Protein AF-A0A7M5V499-F1 (afdb_monomer_lite)

InterPro domains:
  IPR025476 Helitron helicase-like domain [PF14214] (84-259)

Sequence (422 aa):
MEKDILNDSVLKPEAIDVGKEPLNEFTTEYLATLAFPTLFPDGKGDPTRFSTKRSIAKSDTESFSAKIKHLIKFGEFIDGKWIYRFAAHPRFGFWAYNMLYRRRLLGQGSFYLKQNPGEANLTIDELQEMIRAGTYSSVMKKLLRYAKNITGTNAYWSQAKEQLKATINQVGSPTIFWTLSCAEFHWPEYHALFSTDEKADSSTLHENIINNPHLIDWFFTVRVENFVKHWLYETLEAEWHWYRFEYAVMRGSIHCHGVAKLKNDPGLCKLTQKALEGHLAEKKLSETDDDIENNRVQLQVIVNEGKAAAQQVCDYVDTLVTACNPCTPEEGWVKPKVHPCKRKLEDLNDDDFDNDYADLVNCVQRHTKCSSAYCLRKKNDGEQYCRFKFPFEDCDKTYIDFEEVTSKKYGDLSQFKHNSTK

pLDDT: mean 83.23, std 15.11, range [25.75, 98.0]

Secondary structure (DSSP, 8-state):
-HHHHHHHTTS--------SSPPPTTT-TTHHHHH-TTT-TT-TT-TT-S-------SSHHHHHHHHHHHHHT--EEETTEEE-HHHHSTTHHHHHHHHHHHHHHHHHHHHHHHH-HHHHT--HHHHHHHHHTTTTHHHHHHHHHHGGGSTTSHHHHHHHHHHHHHHHHHH---SEEEEEE--GGG-HHHHTTT-S-TT--HHHHHHHHHT-HHHHHHHHHHHHHHIIIIIIIIIS-EEEEEEEEEE-TTT--EEEEEEEEETT---HHHHHHHHHHHHHHHHHHHH-----HHHHHHHHHHHHHHHHHHHHHHHHHHHH-----SS-GGGT----SS-GGGS-GGG--GGGHHHHHHHHIIIII---S--TTTTEEE-TTS-EEETT-PSPPP-SS-EEEEEEE--TTS-S--EEEEEEE-

Foldseek 3Di:
DVVVVVVVVPDDPPPPPPDPDDDDQQPDALPVCVVCVVLQVPSPLRLSHPPDPDDPDPDNLRSSVVSLVCLQVDWDQDPNWTASPQVQDPCNVVVSVVSSLVVQLVVLVVVLCVVVVVCVPDDPVNCVVCVVVVVCVVVVVSSLCSCLPPPPDPNVVVVVVVVVVVCCVPVHDFPDKDKDFDPQLQALVQLCNTDPDSPDDPVSSVCSCSSNVVSSVVVVVVVVVCCCPCVVCVPQNWPDKDKDWDADPPPRTIMMIMTTHGPPPPPLVVLQVLLVQLVVLVVCLVVDPDPDPVSNVVSVVSVVRNVVSFVVNQVVVVVVDDDDQPAAVVNVDDADPRQLSNDDPVPDDPVCVNVSVNNCCHRPVDPPDDDPVPFWDADPVRDTAGNVRPPDDDDPGFGWDWDFDPDPPPPPDGDTDTDRDD

Radius of gyration: 29.29 Å; chains: 1; bounding box: 67×69×87 Å

Organism: NCBI:txid252671

Structure (mmCIF, N/CA/C/O backbone):
data_AF-A0A7M5V499-F1
#
_entry.id   AF-A0A7M5V499-F1
#
loop_
_atom_site.group_PDB
_atom_site.id
_atom_site.type_symbol
_atom_site.label_atom_id
_atom_site.label_alt_id
_atom_site.label_comp_id
_atom_site.label_asym_id
_atom_site.label_entity_id
_atom_site.label_seq_id
_atom_site.pdbx_PDB_ins_code
_atom_site.Cartn_x
_atom_site.Cartn_y
_atom_site.Cartn_z
_atom_site.occupancy
_atom_site.B_iso_or_equiv
_atom_site.auth_seq_id
_atom_site.auth_comp_id
_atom_site.auth_asym_id
_atom_site.auth_atom_id
_atom_site.pdbx_PDB_model_num
ATOM 1 N N . MET A 1 1 ? 29.613 -4.372 6.340 1.00 37.78 1 MET A N 1
ATOM 2 C CA . MET A 1 1 ? 28.614 -4.200 5.263 1.00 37.78 1 MET A CA 1
ATOM 3 C C . MET A 1 1 ? 28.721 -2.841 4.574 1.00 37.78 1 MET A C 1
ATOM 5 O O . MET A 1 1 ? 29.130 -2.826 3.427 1.00 37.78 1 MET A O 1
ATOM 9 N N . GLU A 1 2 ? 28.483 -1.699 5.237 1.00 25.75 2 GLU A N 1
ATOM 10 C CA . GLU A 1 2 ? 28.729 -0.360 4.638 1.00 25.75 2 GLU A CA 1
ATOM 11 C C . GLU A 1 2 ? 30.212 -0.114 4.293 1.00 25.75 2 GLU A C 1
ATOM 13 O O . GLU A 1 2 ? 30.532 0.450 3.252 1.00 25.75 2 GLU A O 1
ATOM 18 N N . LYS A 1 3 ? 31.130 -0.610 5.134 1.00 28.47 3 LYS A N 1
ATOM 19 C CA . LYS A 1 3 ? 32.581 -0.537 4.892 1.00 28.47 3 LYS A CA 1
ATOM 20 C C . LYS A 1 3 ? 33.085 -1.462 3.778 1.00 28.47 3 LYS A C 1
ATOM 22 O O . LYS A 1 3 ? 34.138 -1.187 3.218 1.00 28.47 3 LYS A O 1
ATOM 27 N N . ASP A 1 4 ? 32.337 -2.509 3.433 1.00 36.19 4 ASP A N 1
ATOM 28 C CA . ASP A 1 4 ? 32.756 -3.482 2.413 1.00 36.19 4 ASP A CA 1
ATOM 29 C C . ASP A 1 4 ? 32.301 -3.039 1.012 1.00 36.19 4 ASP A C 1
ATOM 31 O O . ASP A 1 4 ? 33.037 -3.195 0.045 1.00 36.19 4 ASP A O 1
ATOM 35 N N . ILE A 1 5 ? 31.156 -2.348 0.920 1.00 35.28 5 ILE A N 1
ATOM 36 C CA . ILE A 1 5 ? 30.665 -1.704 -0.315 1.00 35.28 5 ILE A CA 1
ATOM 37 C C . ILE A 1 5 ? 31.581 -0.540 -0.748 1.00 35.28 5 ILE A C 1
ATOM 39 O O . ILE A 1 5 ? 31.761 -0.281 -1.940 1.00 35.28 5 ILE A O 1
ATOM 43 N N . LEU A 1 6 ? 32.205 0.141 0.218 1.00 32.09 6 LEU A N 1
ATOM 44 C CA . LEU A 1 6 ? 33.190 1.195 -0.040 1.00 32.09 6 LEU A CA 1
ATOM 45 C C . LEU A 1 6 ? 34.552 0.656 -0.507 1.00 32.09 6 LEU A C 1
ATOM 47 O O . LEU A 1 6 ? 35.273 1.378 -1.188 1.00 32.09 6 LEU A O 1
ATOM 51 N N . ASN A 1 7 ? 34.910 -0.590 -0.183 1.00 32.78 7 ASN A N 1
ATOM 52 C CA . ASN A 1 7 ? 36.216 -1.141 -0.558 1.00 32.78 7 ASN A CA 1
ATOM 53 C C . ASN A 1 7 ? 36.255 -1.680 -1.997 1.00 32.78 7 ASN A C 1
ATOM 55 O O . ASN A 1 7 ? 37.271 -1.501 -2.670 1.00 32.78 7 ASN A O 1
ATOM 59 N N . ASP A 1 8 ? 35.156 -2.248 -2.506 1.00 39.19 8 ASP A N 1
ATOM 60 C CA . ASP A 1 8 ? 35.114 -2.814 -3.868 1.00 39.19 8 ASP A CA 1
ATOM 61 C C . ASP A 1 8 ? 34.984 -1.763 -4.984 1.00 39.19 8 ASP A C 1
ATOM 63 O O . ASP A 1 8 ? 35.246 -2.052 -6.149 1.00 39.19 8 ASP A O 1
ATOM 67 N N . SER A 1 9 ? 34.632 -0.519 -4.648 1.00 38.09 9 SER A N 1
ATOM 68 C CA . SER A 1 9 ? 34.508 0.581 -5.618 1.00 38.09 9 SER A CA 1
ATOM 69 C C . SER A 1 9 ? 35.712 1.532 -5.653 1.00 38.09 9 SER A C 1
ATOM 71 O O . SER A 1 9 ? 35.778 2.390 -6.531 1.00 38.09 9 SER A O 1
ATOM 73 N N . VAL A 1 10 ? 36.677 1.384 -4.734 1.00 42.53 10 VAL A N 1
ATOM 74 C CA . VAL A 1 10 ? 37.768 2.363 -4.551 1.00 42.53 10 VAL A CA 1
ATOM 75 C C . VAL A 1 10 ? 39.163 1.791 -4.833 1.00 42.53 10 VAL A C 1
ATOM 77 O O . VAL A 1 10 ? 40.047 2.545 -5.234 1.00 42.53 10 VAL A O 1
ATOM 80 N N . LEU A 1 11 ? 39.400 0.482 -4.684 1.00 37.53 11 LEU A N 1
ATOM 81 C CA . LEU A 1 11 ? 40.777 -0.044 -4.661 1.00 37.53 11 LEU A CA 1
ATOM 82 C C . LEU A 1 11 ? 41.319 -0.620 -5.975 1.00 37.53 11 LEU A C 1
ATOM 84 O O . LEU A 1 11 ? 42.514 -0.905 -6.041 1.00 37.53 11 LEU A O 1
ATOM 88 N N . LYS A 1 12 ? 40.509 -0.712 -7.036 1.00 45.56 12 LYS A N 1
ATOM 89 C CA . LYS A 1 12 ? 41.004 -0.871 -8.414 1.00 45.56 12 LYS A CA 1
ATOM 90 C C . LYS A 1 12 ? 40.064 -0.182 -9.402 1.00 45.56 12 LYS A C 1
ATOM 92 O O . LYS A 1 12 ? 39.167 -0.834 -9.933 1.00 45.56 12 LYS A O 1
ATOM 97 N N . PRO A 1 13 ? 40.258 1.113 -9.696 1.00 41.81 13 PRO A N 1
ATOM 98 C CA . PRO A 1 13 ? 39.744 1.634 -10.939 1.00 41.81 13 PRO A CA 1
ATOM 99 C C . PRO A 1 13 ? 40.580 0.962 -12.029 1.00 41.81 13 PRO A C 1
ATOM 101 O O . PRO A 1 13 ? 41.721 1.347 -12.280 1.00 41.81 13 PRO A O 1
ATOM 104 N N . GLU A 1 14 ? 40.032 -0.046 -12.705 1.00 43.38 14 GLU A N 1
ATOM 105 C CA . GLU A 1 14 ? 40.287 -0.059 -14.140 1.00 43.38 14 GLU A CA 1
ATOM 106 C C . GLU A 1 14 ? 39.845 1.324 -14.598 1.00 43.38 14 GLU A C 1
ATOM 108 O O . GLU A 1 14 ? 38.681 1.695 -14.430 1.00 43.38 14 GLU A O 1
ATOM 113 N N . ALA A 1 15 ? 40.817 2.152 -14.976 1.00 44.53 15 ALA A N 1
ATOM 114 C CA . ALA A 1 15 ? 40.569 3.506 -15.416 1.00 44.53 15 ALA A CA 1
ATOM 115 C C . ALA A 1 15 ? 39.717 3.402 -16.679 1.00 44.53 15 ALA A C 1
ATOM 117 O O . ALA A 1 15 ? 40.232 3.271 -17.786 1.00 44.53 15 ALA A O 1
ATOM 118 N N . ILE A 1 16 ? 38.398 3.391 -16.498 1.00 52.12 16 ILE A N 1
ATOM 119 C CA . ILE A 1 16 ? 37.466 3.667 -17.571 1.00 52.12 16 ILE A CA 1
ATOM 120 C C . ILE A 1 16 ? 37.872 5.062 -18.023 1.00 52.12 16 ILE A C 1
ATOM 122 O O . ILE A 1 16 ? 37.811 6.003 -17.231 1.00 52.12 16 ILE A O 1
ATOM 126 N N . ASP A 1 17 ? 38.376 5.169 -19.249 1.00 51.38 17 ASP A N 1
ATOM 127 C CA . ASP A 1 17 ? 38.680 6.443 -19.886 1.00 51.38 17 ASP A CA 1
ATOM 128 C C . ASP A 1 17 ? 37.357 7.196 -20.050 1.00 51.38 17 ASP A C 1
ATOM 130 O O . ASP A 1 17 ? 36.625 7.049 -21.032 1.00 51.38 17 ASP A O 1
ATOM 134 N N . VAL A 1 18 ? 36.963 7.910 -18.995 1.00 58.75 18 VAL A N 1
ATOM 135 C CA . VAL A 1 18 ? 35.808 8.792 -19.017 1.00 58.75 18 VAL A CA 1
ATOM 136 C C . VAL A 1 18 ? 36.252 9.969 -19.868 1.00 58.75 18 VAL A C 1
ATOM 138 O O . VAL A 1 18 ? 37.025 10.810 -19.409 1.00 58.75 18 VAL A O 1
ATOM 141 N N . GLY A 1 19 ? 35.819 9.979 -21.131 1.00 61.84 19 GLY A N 1
ATOM 142 C CA . GLY A 1 19 ? 36.149 11.042 -22.073 1.00 61.84 19 GLY A CA 1
ATOM 143 C C . GLY A 1 19 ? 35.983 12.427 -21.440 1.00 61.84 19 GLY A C 1
ATOM 144 O O . GLY A 1 19 ? 35.114 12.644 -20.595 1.00 61.84 19 GLY A O 1
ATOM 145 N N . LYS A 1 20 ? 36.834 13.377 -21.844 1.00 72.75 20 LYS A N 1
ATOM 146 C CA . LYS A 1 20 ? 36.923 14.711 -21.217 1.00 72.75 20 LYS A CA 1
ATOM 147 C C . LYS A 1 20 ? 35.617 15.517 -21.266 1.00 72.75 20 LYS A C 1
ATOM 149 O O . LYS A 1 20 ? 35.482 16.475 -20.509 1.00 72.75 20 LYS A O 1
ATOM 154 N N . GLU 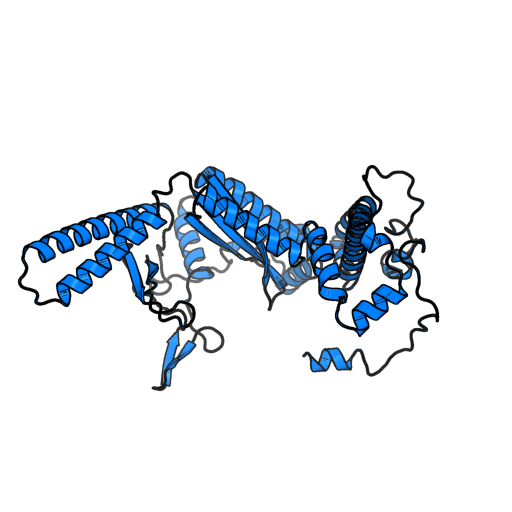A 1 21 ? 34.675 15.137 -22.128 1.00 78.12 21 GLU A N 1
ATOM 155 C CA . GLU A 1 21 ? 33.382 15.798 -22.287 1.00 78.12 21 GLU A CA 1
ATOM 156 C C . GLU A 1 21 ? 32.216 14.842 -21.976 1.00 78.12 21 GLU A C 1
ATOM 158 O O . GLU A 1 21 ? 32.124 13.764 -22.572 1.00 78.12 21 GLU A O 1
ATOM 163 N N . PRO A 1 22 ? 31.297 15.212 -21.064 1.00 78.69 22 PRO A N 1
ATOM 164 C CA . PRO A 1 22 ? 30.116 14.408 -20.777 1.00 78.69 22 PRO A CA 1
ATOM 165 C C . PRO A 1 22 ? 29.132 14.416 -21.958 1.00 78.69 22 PRO A C 1
ATOM 167 O O . PRO A 1 22 ? 28.844 15.461 -22.541 1.00 78.69 22 PRO A O 1
ATOM 170 N N . LEU A 1 23 ? 28.551 13.254 -22.270 1.00 85.31 23 LEU A N 1
ATOM 171 C CA . LEU A 1 23 ? 27.506 13.136 -23.292 1.00 85.31 23 LEU A CA 1
ATOM 172 C C . LEU A 1 23 ? 26.212 13.844 -22.861 1.00 85.31 23 LEU A C 1
ATOM 174 O O . LEU A 1 23 ? 25.772 13.738 -21.714 1.00 85.31 23 LEU A O 1
ATOM 178 N N . ASN A 1 24 ? 25.555 14.520 -23.806 1.00 85.31 24 ASN A N 1
ATOM 179 C CA . ASN A 1 24 ? 24.288 15.207 -23.562 1.00 85.31 24 ASN A CA 1
ATOM 180 C C . ASN A 1 24 ? 23.098 14.241 -23.706 1.00 85.31 24 ASN A C 1
ATOM 182 O O . ASN A 1 24 ? 22.824 13.725 -24.790 1.00 85.31 24 ASN A O 1
ATOM 186 N N . GLU A 1 25 ? 22.347 14.041 -22.622 1.00 85.00 25 GLU A N 1
ATOM 187 C CA . GLU A 1 25 ? 21.233 13.083 -22.554 1.00 85.00 25 GLU A CA 1
ATOM 188 C C . GLU A 1 25 ? 20.010 13.404 -23.438 1.00 85.00 25 GLU A C 1
ATOM 190 O O . GLU A 1 25 ? 19.143 12.547 -23.636 1.00 85.00 25 GLU A O 1
ATOM 195 N N . PHE A 1 26 ? 19.921 14.630 -23.958 1.00 82.31 26 PHE A N 1
ATOM 196 C CA . PHE A 1 26 ? 18.812 15.112 -24.789 1.00 82.31 26 PHE A CA 1
ATOM 197 C C . PHE A 1 26 ? 19.123 15.110 -26.279 1.00 82.31 26 PHE A C 1
ATOM 199 O O . PHE A 1 26 ? 18.194 15.131 -27.078 1.00 82.31 26 PHE A O 1
ATOM 206 N N . THR A 1 27 ? 20.402 15.091 -26.650 1.00 84.69 27 THR A N 1
ATOM 207 C CA . THR A 1 27 ? 20.832 15.187 -28.053 1.00 84.69 27 THR A CA 1
ATOM 208 C C . THR A 1 27 ? 21.604 13.963 -28.525 1.00 84.69 27 THR A C 1
ATOM 210 O O . THR A 1 27 ? 21.733 13.757 -29.727 1.00 84.69 27 THR A O 1
ATOM 213 N N . THR A 1 28 ? 22.095 13.127 -27.608 1.00 89.44 28 THR A N 1
ATOM 214 C CA . THR A 1 28 ? 22.840 11.913 -27.958 1.00 89.44 28 THR A CA 1
ATOM 215 C C . THR A 1 28 ? 21.869 10.796 -28.337 1.00 89.44 28 THR A C 1
ATOM 217 O O . THR A 1 28 ? 21.177 10.249 -27.474 1.00 89.44 28 THR A O 1
ATOM 220 N N . GLU A 1 29 ? 21.810 10.446 -29.625 1.00 89.69 29 GLU A N 1
ATOM 221 C CA . GLU A 1 29 ? 21.082 9.255 -30.074 1.00 89.69 29 GLU A CA 1
ATOM 222 C C . GLU A 1 29 ? 21.741 7.981 -29.528 1.00 89.69 29 GLU A C 1
ATOM 224 O O . GLU A 1 29 ? 22.952 7.924 -29.325 1.00 89.69 29 GLU A O 1
ATOM 229 N N . TYR A 1 30 ? 20.929 6.949 -29.292 1.00 91.81 30 TYR A N 1
ATOM 230 C CA . TYR A 1 30 ? 21.374 5.626 -28.835 1.00 91.81 30 TYR A CA 1
ATOM 231 C C . TYR A 1 30 ? 22.108 5.600 -27.484 1.00 91.81 30 TYR A C 1
ATOM 233 O O . TYR A 1 30 ? 22.818 4.650 -27.164 1.00 91.81 30 TYR A O 1
ATOM 241 N N . LEU A 1 31 ? 21.934 6.634 -26.656 1.00 93.06 31 LEU A N 1
ATOM 242 C CA . LEU A 1 31 ? 22.510 6.685 -25.312 1.00 93.06 31 LEU A CA 1
ATOM 243 C C . LEU A 1 31 ? 22.232 5.433 -24.456 1.00 93.06 31 LEU A C 1
ATOM 245 O O . LEU A 1 31 ? 23.123 5.012 -23.720 1.00 93.06 31 LEU A O 1
ATOM 249 N N . ALA A 1 32 ? 21.040 4.826 -24.526 1.00 93.69 32 ALA A N 1
ATOM 250 C CA . ALA A 1 32 ? 20.767 3.611 -23.754 1.00 93.69 32 ALA A CA 1
ATOM 251 C C . ALA A 1 32 ? 21.596 2.421 -24.259 1.00 93.69 32 ALA A C 1
ATOM 253 O O . ALA A 1 32 ? 22.115 1.655 -23.453 1.00 93.69 32 ALA A O 1
ATOM 254 N N . THR A 1 33 ? 21.764 2.305 -25.576 1.00 94.81 33 THR A N 1
ATOM 255 C CA . THR A 1 33 ? 22.624 1.310 -26.227 1.00 94.81 33 THR A CA 1
ATOM 256 C C . THR A 1 33 ? 24.084 1.504 -25.837 1.00 94.81 33 THR A C 1
ATOM 258 O O . THR A 1 33 ? 24.755 0.537 -25.495 1.00 94.81 33 THR A O 1
ATOM 261 N N . LEU A 1 34 ? 24.566 2.751 -25.811 1.00 92.62 34 LEU A N 1
ATOM 262 C CA . LEU A 1 34 ? 25.926 3.072 -25.368 1.00 92.62 34 LEU A CA 1
ATOM 263 C C . LEU A 1 34 ? 26.146 2.717 -23.889 1.00 92.62 34 LEU A C 1
ATOM 265 O O . LEU A 1 34 ? 27.199 2.199 -23.529 1.00 92.62 34 LEU A O 1
ATOM 269 N N . ALA A 1 35 ? 25.155 2.976 -23.032 1.00 92.94 35 ALA A N 1
ATOM 270 C CA . ALA A 1 35 ? 25.246 2.704 -21.599 1.00 92.94 35 ALA A CA 1
ATOM 271 C C . ALA A 1 35 ? 25.041 1.218 -21.239 1.00 92.94 35 ALA A C 1
ATOM 273 O O . ALA A 1 35 ? 25.587 0.746 -20.241 1.00 92.94 35 ALA A O 1
ATOM 274 N N . PHE A 1 36 ? 24.251 0.486 -22.030 1.00 95.81 36 PHE A N 1
ATOM 275 C CA . PHE A 1 36 ? 23.870 -0.907 -21.783 1.00 95.81 36 PHE A CA 1
ATOM 276 C C . PHE A 1 36 ? 23.951 -1.752 -23.066 1.00 95.81 36 PHE A C 1
ATOM 278 O O . PHE A 1 36 ? 22.933 -2.292 -23.510 1.00 95.81 36 PHE A O 1
ATOM 285 N N . PRO A 1 37 ? 25.145 -1.922 -23.662 1.00 94.25 37 PRO A N 1
ATOM 286 C CA . PRO A 1 37 ? 25.290 -2.620 -24.941 1.00 94.25 37 PRO A CA 1
ATOM 287 C C . PRO A 1 37 ? 24.796 -4.073 -24.887 1.00 94.25 37 PRO A C 1
ATOM 289 O O . PRO A 1 37 ? 24.260 -4.582 -25.864 1.00 94.25 37 PRO A O 1
ATOM 292 N N . THR A 1 38 ? 24.885 -4.730 -23.725 1.00 93.31 38 THR A N 1
ATOM 293 C CA . THR A 1 38 ? 24.373 -6.095 -23.515 1.00 93.31 38 THR A CA 1
ATOM 294 C C . THR A 1 38 ? 22.845 -6.184 -23.503 1.00 93.31 38 THR A C 1
ATOM 296 O O . THR A 1 38 ? 22.295 -7.240 -23.797 1.00 93.31 38 THR A O 1
ATOM 299 N N . LEU A 1 39 ? 22.145 -5.091 -23.182 1.00 95.19 39 LEU A N 1
ATOM 300 C CA . LEU A 1 39 ? 20.681 -5.030 -23.222 1.00 95.19 39 LEU A CA 1
ATOM 301 C C . LEU A 1 39 ? 20.145 -4.647 -24.610 1.00 95.19 39 LEU A C 1
ATOM 303 O O . LEU A 1 39 ? 18.987 -4.944 -24.917 1.00 95.19 39 LEU A O 1
ATOM 307 N N . PHE A 1 40 ? 20.982 -4.010 -25.435 1.00 94.75 40 PHE A N 1
ATOM 308 C CA . PHE A 1 40 ? 20.650 -3.511 -26.771 1.00 94.75 40 PHE A CA 1
ATOM 309 C C . PHE A 1 40 ? 21.713 -3.927 -27.811 1.00 94.75 40 PHE A C 1
ATOM 311 O O . PHE A 1 40 ? 22.353 -3.061 -28.409 1.00 94.75 40 PHE A O 1
ATOM 318 N N . PRO A 1 41 ? 21.913 -5.231 -28.070 1.00 90.81 41 PRO A N 1
ATOM 319 C CA . PRO A 1 41 ? 23.015 -5.710 -28.914 1.00 90.81 41 PRO A CA 1
ATOM 320 C C . PRO A 1 41 ? 22.965 -5.198 -30.363 1.00 90.81 41 PRO A C 1
ATOM 322 O O . PRO A 1 41 ? 23.999 -5.085 -31.013 1.00 90.81 41 PRO A O 1
ATOM 325 N N . ASP A 1 42 ? 21.778 -4.868 -30.875 1.00 90.12 42 ASP A N 1
ATOM 326 C CA . ASP A 1 42 ? 21.566 -4.322 -32.220 1.00 90.12 42 ASP A CA 1
ATOM 327 C C . ASP A 1 42 ? 21.000 -2.887 -32.210 1.00 90.12 42 ASP A C 1
ATOM 329 O O . ASP A 1 42 ? 20.536 -2.386 -33.238 1.00 90.12 42 ASP A O 1
ATOM 333 N N . GLY A 1 43 ? 20.991 -2.232 -31.041 1.00 89.25 43 GLY A N 1
ATOM 334 C CA . GLY A 1 43 ? 20.435 -0.891 -30.837 1.00 89.25 43 GLY A CA 1
ATOM 335 C C . GLY A 1 43 ? 18.921 -0.768 -31.062 1.00 89.25 43 GLY A C 1
ATOM 336 O O . GLY A 1 43 ? 18.377 0.344 -31.050 1.00 89.25 43 GLY A O 1
ATOM 337 N N . LYS A 1 44 ? 18.195 -1.873 -31.297 1.00 88.12 44 LYS A N 1
ATOM 338 C CA . LYS A 1 44 ? 16.740 -1.831 -31.486 1.00 88.12 44 LYS A CA 1
ATOM 339 C C . LYS A 1 44 ? 16.022 -1.652 -30.155 1.00 88.12 44 LYS A C 1
ATOM 341 O O . LYS A 1 44 ? 16.430 -2.162 -29.119 1.00 88.12 44 LYS A O 1
ATOM 346 N N . GLY A 1 45 ? 14.906 -0.927 -30.197 1.00 88.00 45 GLY A N 1
ATOM 347 C CA . GLY A 1 45 ? 14.107 -0.648 -29.001 1.00 88.00 45 GLY A CA 1
ATOM 348 C C . GLY A 1 45 ? 14.731 0.380 -28.053 1.00 88.00 45 GLY A C 1
ATOM 349 O O . GLY A 1 45 ? 14.161 0.623 -26.991 1.00 88.00 45 GLY A O 1
ATOM 350 N N . ASP A 1 46 ? 15.850 1.009 -28.432 1.00 92.69 46 ASP A N 1
ATOM 351 C CA . ASP A 1 46 ? 16.495 2.039 -27.623 1.00 92.69 46 ASP A CA 1
ATOM 352 C C . ASP A 1 46 ? 15.518 3.206 -27.327 1.00 92.69 46 ASP A C 1
ATOM 354 O O . ASP A 1 46 ? 14.995 3.848 -28.255 1.00 92.69 46 ASP A O 1
ATOM 358 N N . PRO A 1 47 ? 15.252 3.513 -26.041 1.00 91.00 47 PRO A N 1
ATOM 359 C CA . PRO A 1 47 ? 14.311 4.551 -25.656 1.00 91.00 47 PRO A CA 1
ATOM 360 C C . PRO A 1 47 ? 14.813 5.974 -25.963 1.00 91.00 47 PRO A C 1
ATOM 362 O O . PRO A 1 47 ? 13.984 6.880 -26.092 1.00 91.00 47 PRO A O 1
ATOM 365 N N . THR A 1 48 ? 16.125 6.181 -26.123 1.00 90.69 48 THR A N 1
ATOM 366 C CA . THR A 1 48 ? 16.782 7.463 -26.439 1.00 90.69 48 THR A CA 1
ATOM 367 C C . THR A 1 48 ? 17.047 7.660 -27.933 1.00 90.69 48 THR A C 1
ATOM 369 O O . THR A 1 48 ? 17.706 8.618 -28.328 1.00 90.69 48 THR A O 1
ATOM 372 N N . ARG A 1 49 ? 16.489 6.808 -28.799 1.00 87.06 49 ARG A N 1
ATOM 373 C CA . ARG A 1 49 ? 16.444 7.058 -30.245 1.00 87.06 49 ARG A CA 1
ATOM 374 C C . ARG A 1 49 ? 15.344 8.071 -30.601 1.00 87.06 49 ARG A C 1
ATOM 376 O O . ARG A 1 49 ? 14.151 7.798 -30.403 1.00 87.06 49 ARG A O 1
ATOM 383 N N . PHE A 1 50 ? 15.726 9.212 -31.183 1.00 75.06 50 PHE A N 1
ATOM 384 C CA . PHE A 1 50 ? 14.803 10.314 -31.511 1.00 75.06 50 PHE A CA 1
ATOM 385 C C . PHE A 1 50 ? 14.053 10.099 -32.832 1.00 75.06 50 PHE A C 1
ATOM 387 O O . PHE A 1 50 ? 12.920 10.542 -32.985 1.00 75.06 50 PHE A O 1
ATOM 394 N N . SER A 1 51 ? 14.618 9.319 -33.754 1.00 68.25 51 SER A N 1
ATOM 395 C CA . SER A 1 51 ? 14.056 9.022 -35.085 1.00 68.25 51 SER A CA 1
ATOM 396 C C . SER A 1 51 ? 12.807 8.107 -35.112 1.00 68.25 51 SER A C 1
ATOM 398 O O . SER A 1 51 ? 12.474 7.521 -36.146 1.00 68.25 51 SER A O 1
ATOM 400 N N . THR A 1 52 ? 12.072 7.972 -34.001 1.00 64.12 52 THR A N 1
ATOM 401 C CA . THR A 1 52 ? 10.879 7.106 -33.930 1.00 64.12 52 THR A CA 1
ATOM 402 C C . THR A 1 52 ? 9.663 7.808 -34.554 1.00 64.12 52 THR A C 1
ATOM 404 O O . THR A 1 52 ? 9.105 8.729 -33.972 1.00 64.12 52 THR A O 1
ATOM 407 N N . LYS A 1 53 ? 9.214 7.358 -35.733 1.00 56.22 53 LYS A N 1
ATOM 408 C CA . LYS A 1 53 ? 8.194 8.048 -36.558 1.00 56.22 53 LYS A CA 1
ATOM 409 C C . LYS A 1 53 ? 6.737 7.956 -36.064 1.00 56.22 53 LYS A C 1
ATOM 411 O O . LYS A 1 53 ? 5.854 8.524 -36.698 1.00 56.22 53 LYS A O 1
ATOM 416 N N . ARG A 1 54 ? 6.445 7.211 -34.991 1.00 57.09 54 ARG A N 1
ATOM 417 C CA . ARG A 1 54 ? 5.073 6.974 -34.500 1.00 57.09 54 ARG A CA 1
ATOM 418 C C . ARG A 1 54 ? 5.032 7.037 -32.976 1.00 57.09 54 ARG A C 1
ATOM 420 O O . ARG A 1 54 ? 5.370 6.066 -32.309 1.00 57.09 54 ARG A O 1
ATOM 427 N N . SER A 1 55 ? 4.615 8.176 -32.437 1.00 65.94 55 SER A N 1
ATOM 428 C CA . SER A 1 55 ? 4.287 8.338 -31.020 1.00 65.94 55 SER A CA 1
ATOM 429 C C . SER A 1 55 ? 2.945 9.054 -30.916 1.00 65.94 55 SER A C 1
ATOM 431 O O . SER A 1 55 ? 2.783 10.120 -31.498 1.00 65.94 55 SER A O 1
ATOM 433 N N . ILE A 1 56 ? 1.999 8.470 -30.178 1.00 73.44 56 ILE A N 1
ATOM 434 C CA . ILE A 1 56 ? 0.726 9.118 -29.805 1.00 73.44 56 ILE A CA 1
ATOM 435 C C . ILE A 1 56 ? 0.837 9.897 -28.482 1.00 73.44 56 ILE A C 1
ATOM 437 O O . ILE A 1 56 ? -0.146 10.461 -28.012 1.00 73.44 56 ILE A O 1
ATOM 441 N N . ALA A 1 57 ? 2.017 9.883 -27.850 1.00 81.06 57 ALA A N 1
ATOM 442 C CA . ALA A 1 57 ? 2.257 10.571 -26.589 1.00 81.06 57 ALA A CA 1
ATOM 443 C C . ALA A 1 57 ? 2.188 12.094 -26.767 1.00 81.06 57 ALA A C 1
ATOM 445 O O . ALA A 1 57 ? 2.617 12.628 -27.790 1.00 81.06 57 ALA A O 1
ATOM 446 N N . LYS A 1 58 ? 1.712 12.800 -25.738 1.00 82.62 58 LYS A N 1
ATOM 447 C CA . LYS A 1 58 ? 1.533 14.260 -25.743 1.00 82.62 58 LYS A CA 1
ATOM 448 C C . LYS A 1 58 ? 2.845 15.021 -25.539 1.00 82.62 58 LYS A C 1
ATOM 450 O O . LYS A 1 58 ? 2.876 16.237 -25.694 1.00 82.62 58 LYS A O 1
ATOM 455 N N . SER A 1 59 ? 3.919 14.332 -25.145 1.00 84.75 59 SER A N 1
ATOM 456 C CA . SER A 1 59 ? 5.250 14.917 -24.950 1.00 84.75 59 SER A CA 1
ATOM 457 C C . SER A 1 59 ? 6.369 13.888 -25.114 1.00 84.75 59 SER A C 1
ATOM 459 O O . SER A 1 59 ? 6.151 12.684 -24.949 1.00 84.75 59 SER A O 1
ATOM 461 N N . ASP A 1 60 ? 7.597 14.364 -25.328 1.00 84.62 60 ASP A N 1
ATOM 462 C CA . ASP A 1 60 ? 8.795 13.514 -25.375 1.00 84.62 60 ASP A CA 1
ATOM 463 C C . ASP A 1 60 ? 9.034 12.760 -24.062 1.00 84.62 60 ASP A C 1
ATOM 465 O O . ASP A 1 60 ? 9.476 11.613 -24.071 1.00 84.62 60 ASP A O 1
ATOM 469 N N . THR A 1 61 ? 8.710 13.376 -22.919 1.00 88.00 61 THR A N 1
ATOM 470 C CA . THR A 1 61 ? 8.843 12.729 -21.603 1.00 88.00 61 THR A CA 1
ATOM 471 C C . THR A 1 61 ? 7.845 11.585 -21.443 1.00 88.00 61 THR A C 1
ATOM 473 O O . THR A 1 61 ? 8.201 10.527 -20.926 1.00 88.00 61 THR A O 1
ATOM 476 N N . GLU A 1 62 ? 6.607 11.767 -21.904 1.00 87.69 62 GLU A N 1
ATOM 477 C CA . GLU A 1 62 ? 5.592 10.710 -21.899 1.00 87.69 62 GLU A CA 1
ATOM 478 C C . GLU A 1 62 ? 5.966 9.577 -22.865 1.00 87.69 62 GLU A C 1
ATOM 480 O O . GLU A 1 62 ? 5.906 8.409 -22.484 1.00 87.69 62 GLU A O 1
ATOM 485 N N . SER A 1 63 ? 6.445 9.916 -24.066 1.00 88.06 63 SER A N 1
ATOM 486 C CA . SER A 1 63 ? 6.967 8.945 -25.036 1.00 88.06 63 SER A CA 1
ATOM 487 C C . SER A 1 63 ? 8.108 8.120 -24.436 1.00 88.06 63 SER A C 1
ATOM 489 O O . SER A 1 63 ? 8.056 6.890 -24.430 1.00 88.06 63 SER A O 1
ATOM 491 N N . PHE A 1 64 ? 9.103 8.782 -23.837 1.00 89.69 64 PHE A N 1
ATOM 492 C CA . PHE A 1 64 ? 10.215 8.120 -23.158 1.00 89.69 64 PHE A CA 1
ATOM 493 C C . PHE A 1 64 ? 9.730 7.215 -22.016 1.00 89.69 64 PHE A C 1
ATOM 495 O O . PHE A 1 64 ? 10.129 6.055 -21.936 1.00 89.69 64 PHE A O 1
ATOM 502 N N . SER A 1 65 ? 8.806 7.699 -21.177 1.00 90.88 65 SER A N 1
ATOM 503 C CA . SER A 1 65 ? 8.210 6.913 -20.090 1.00 90.88 65 SER A CA 1
ATOM 504 C C . SER A 1 65 ? 7.511 5.648 -20.597 1.00 90.88 65 SER A C 1
ATOM 506 O O . SER A 1 65 ? 7.625 4.597 -19.965 1.00 90.88 65 SER A O 1
ATOM 508 N N . ALA A 1 66 ? 6.788 5.731 -21.716 1.00 90.19 66 ALA A N 1
ATOM 509 C CA . ALA A 1 66 ? 6.105 4.588 -22.314 1.00 90.19 66 ALA A CA 1
ATOM 510 C C . ALA A 1 66 ? 7.099 3.554 -22.863 1.00 90.19 66 ALA A C 1
ATOM 512 O O . ALA A 1 66 ? 6.927 2.359 -22.620 1.00 90.19 66 ALA A O 1
ATOM 513 N N . LYS A 1 67 ? 8.175 4.004 -23.527 1.00 91.56 67 LYS A N 1
ATOM 514 C CA . LYS A 1 67 ? 9.254 3.124 -24.005 1.00 91.56 67 LYS A CA 1
ATOM 515 C C . LYS A 1 67 ? 9.940 2.397 -22.845 1.00 91.56 67 LYS A C 1
ATOM 517 O O . LYS A 1 67 ? 10.070 1.180 -22.893 1.00 91.56 67 LYS A O 1
ATOM 522 N N . ILE A 1 68 ? 10.296 3.102 -21.767 1.00 93.25 68 ILE A N 1
ATOM 523 C CA . ILE A 1 68 ? 10.866 2.476 -20.561 1.00 93.25 68 ILE A CA 1
ATOM 524 C C . ILE A 1 68 ? 9.905 1.444 -19.961 1.00 93.25 68 ILE A C 1
ATOM 526 O O . ILE A 1 68 ? 10.321 0.328 -19.662 1.00 93.25 68 ILE A O 1
ATOM 530 N N . LYS A 1 69 ? 8.614 1.779 -19.824 1.00 92.31 69 LYS A N 1
ATOM 531 C CA . LYS A 1 69 ? 7.604 0.844 -19.299 1.00 92.31 69 LYS A CA 1
ATOM 532 C C . LYS A 1 69 ? 7.500 -0.419 -20.156 1.00 92.31 69 LYS A C 1
ATOM 534 O O . LYS A 1 69 ? 7.330 -1.501 -19.606 1.00 92.31 69 LYS A O 1
ATOM 539 N N . HIS A 1 70 ? 7.602 -0.283 -21.477 1.00 92.75 70 HIS A N 1
ATOM 540 C CA . HIS A 1 70 ? 7.648 -1.425 -22.384 1.00 92.75 70 HIS A CA 1
ATOM 541 C C . HIS A 1 70 ? 8.893 -2.286 -22.141 1.00 92.75 70 HIS A C 1
ATOM 543 O O . HIS A 1 70 ? 8.748 -3.489 -21.971 1.00 92.75 70 HIS A O 1
ATOM 549 N N . LEU A 1 71 ? 10.081 -1.682 -22.045 1.00 94.75 71 LEU A N 1
ATOM 550 C CA . LEU A 1 71 ? 11.334 -2.412 -21.821 1.00 94.75 71 LEU A CA 1
ATOM 551 C C . LEU A 1 71 ? 11.345 -3.164 -20.489 1.00 94.75 71 LEU A C 1
ATOM 553 O O . LEU A 1 71 ? 11.726 -4.324 -20.459 1.00 94.75 71 LEU A O 1
ATOM 557 N N . ILE A 1 72 ? 10.860 -2.557 -19.403 1.00 94.25 72 ILE A N 1
ATOM 558 C CA . ILE A 1 72 ? 10.744 -3.242 -18.103 1.00 94.25 72 ILE A CA 1
ATOM 559 C C . ILE A 1 72 ? 9.821 -4.466 -18.187 1.00 94.25 72 ILE A C 1
A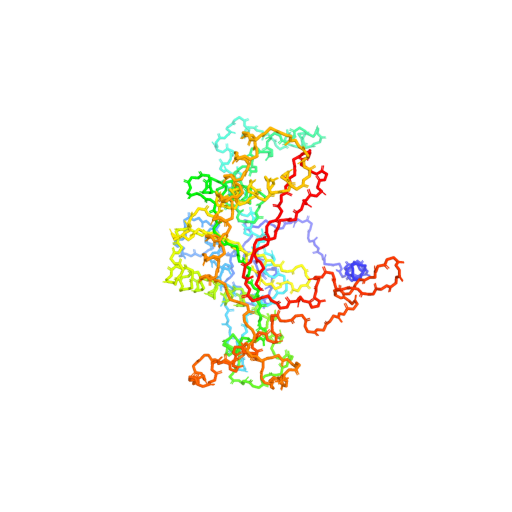TOM 561 O O . ILE A 1 72 ? 10.060 -5.449 -17.501 1.00 94.25 72 ILE A O 1
ATOM 565 N N . LYS A 1 73 ? 8.795 -4.431 -19.041 1.00 92.31 73 LYS A N 1
ATOM 566 C CA . LYS A 1 73 ? 7.869 -5.553 -19.263 1.00 92.31 73 LYS A CA 1
ATOM 567 C C . LYS A 1 73 ? 8.313 -6.507 -20.371 1.00 92.31 73 LYS A C 1
ATOM 569 O O . LYS A 1 73 ? 7.606 -7.471 -20.652 1.00 92.31 73 LYS A O 1
ATOM 574 N N . PHE A 1 74 ? 9.415 -6.212 -21.052 1.00 93.25 74 PHE A N 1
ATOM 575 C CA . PHE A 1 74 ? 9.874 -7.014 -22.169 1.00 93.25 74 PHE A CA 1
ATOM 576 C C . PHE A 1 74 ? 10.461 -8.320 -21.631 1.00 93.25 74 PHE A C 1
ATOM 578 O O . PHE A 1 74 ? 11.489 -8.313 -20.950 1.00 93.25 74 PHE A O 1
ATOM 585 N N . GLY A 1 75 ? 9.771 -9.418 -21.929 1.00 92.00 75 GLY A N 1
ATOM 586 C CA . GLY A 1 75 ? 10.169 -10.773 -21.581 1.00 92.00 75 GLY A CA 1
ATOM 587 C C . GLY A 1 75 ? 10.466 -11.587 -22.833 1.00 92.00 75 GLY A C 1
ATOM 588 O O . GLY A 1 75 ? 9.765 -11.476 -23.839 1.00 92.00 75 GLY A O 1
ATOM 589 N N . GLU A 1 76 ? 11.494 -12.419 -22.756 1.00 91.38 76 GLU A N 1
ATOM 590 C CA . GLU A 1 76 ? 11.853 -13.391 -23.787 1.00 91.38 76 GLU A CA 1
ATOM 591 C C . GLU A 1 76 ? 11.681 -14.794 -23.238 1.00 91.38 76 GLU A C 1
ATOM 593 O O . GLU A 1 76 ? 12.018 -15.048 -22.086 1.00 91.38 76 GLU A O 1
ATOM 598 N N . PHE A 1 77 ? 11.181 -15.709 -24.060 1.00 90.56 77 PHE A N 1
ATOM 599 C CA . PHE A 1 77 ? 11.093 -17.111 -23.686 1.00 90.56 77 PHE A CA 1
ATOM 600 C C . PHE A 1 77 ? 12.304 -17.856 -24.248 1.00 90.56 77 PHE A C 1
ATOM 602 O O . PHE A 1 77 ? 12.399 -18.058 -25.459 1.00 90.56 77 PHE A O 1
ATOM 609 N N . ILE A 1 78 ? 13.247 -18.212 -23.377 1.00 89.81 78 ILE A N 1
ATOM 610 C CA . ILE A 1 78 ? 14.522 -18.849 -23.725 1.00 89.81 78 ILE A CA 1
ATOM 611 C C . ILE A 1 78 ? 14.674 -20.098 -22.858 1.00 89.81 78 ILE A C 1
ATOM 613 O O . ILE A 1 78 ? 14.474 -20.037 -21.647 1.00 89.81 78 ILE A O 1
ATOM 617 N N . ASP A 1 79 ? 14.981 -21.237 -23.481 1.00 88.12 79 ASP A N 1
ATOM 618 C CA . ASP A 1 79 ? 15.199 -22.527 -22.806 1.00 88.12 79 ASP A CA 1
ATOM 619 C C . ASP A 1 79 ? 14.085 -22.913 -21.814 1.00 88.12 79 ASP A C 1
ATOM 621 O O . ASP A 1 79 ? 14.328 -23.408 -20.714 1.00 88.12 79 ASP A O 1
ATOM 625 N N . GLY A 1 80 ? 12.830 -22.660 -22.200 1.00 83.56 80 GLY A N 1
ATOM 626 C CA . GLY A 1 80 ? 11.662 -22.990 -21.381 1.00 83.56 80 GLY A CA 1
ATOM 627 C C . GLY A 1 80 ? 11.354 -21.991 -20.260 1.00 83.56 80 GLY A C 1
ATOM 628 O O . GLY A 1 80 ? 10.459 -22.257 -19.461 1.00 83.56 80 GLY A O 1
ATOM 629 N N . LYS A 1 81 ? 12.067 -20.859 -20.178 1.00 83.44 81 LYS A N 1
ATOM 630 C CA . LYS A 1 81 ? 11.922 -19.863 -19.108 1.00 83.44 81 LYS A CA 1
ATOM 631 C C . LYS A 1 81 ? 11.714 -18.455 -19.654 1.00 83.44 81 LYS A C 1
ATOM 633 O O . LYS A 1 81 ? 12.309 -18.060 -20.654 1.00 83.44 81 LYS A O 1
ATOM 638 N N . TRP A 1 82 ? 10.902 -17.671 -18.949 1.00 88.69 82 TRP A N 1
ATOM 639 C CA . TRP A 1 82 ? 10.786 -16.236 -19.196 1.00 88.69 82 TRP A CA 1
ATOM 640 C C . TRP A 1 82 ? 11.980 -15.483 -18.603 1.00 88.69 82 TRP A C 1
ATOM 642 O O . TRP A 1 82 ? 12.285 -15.621 -17.420 1.00 88.69 82 TRP A O 1
ATOM 652 N N . ILE A 1 83 ? 12.626 -14.654 -19.419 1.00 89.75 83 ILE A N 1
ATOM 653 C CA . ILE A 1 83 ? 13.766 -13.815 -19.051 1.00 89.75 83 ILE A CA 1
ATOM 654 C C . ILE A 1 83 ? 13.405 -12.352 -19.297 1.00 89.75 83 ILE A C 1
ATOM 656 O O . ILE A 1 83 ? 13.154 -11.936 -20.426 1.00 89.75 83 ILE A O 1
ATOM 660 N N . TYR A 1 84 ? 13.430 -11.549 -18.235 1.00 93.00 84 TYR A N 1
ATOM 661 C CA . TYR A 1 84 ? 13.110 -10.120 -18.267 1.00 93.00 84 TYR A CA 1
ATOM 662 C C . TYR A 1 84 ? 14.386 -9.288 -18.157 1.00 93.00 84 TYR A C 1
ATOM 664 O O . TYR A 1 84 ? 14.632 -8.617 -17.153 1.00 93.00 84 TYR A O 1
ATOM 672 N N . ARG A 1 85 ? 15.237 -9.346 -19.189 1.00 92.12 85 ARG A N 1
ATOM 673 C CA . ARG A 1 85 ? 16.617 -8.825 -19.140 1.00 92.12 85 ARG A CA 1
ATOM 674 C C . ARG A 1 85 ? 16.735 -7.378 -18.646 1.00 92.12 85 ARG A C 1
ATOM 676 O O . ARG A 1 85 ? 17.674 -7.052 -17.932 1.00 92.12 85 ARG A O 1
ATOM 683 N N . PHE A 1 86 ? 15.783 -6.509 -18.992 1.00 94.75 86 PHE A N 1
ATOM 684 C CA . PHE A 1 86 ? 15.806 -5.102 -18.585 1.00 94.75 86 PHE A CA 1
ATOM 685 C C . PHE A 1 86 ? 15.438 -4.914 -17.113 1.00 94.75 86 PHE A C 1
ATOM 687 O O . PHE A 1 86 ? 16.062 -4.105 -16.428 1.00 94.75 86 PHE A O 1
ATOM 694 N N . ALA A 1 87 ? 14.433 -5.645 -16.628 1.00 92.69 87 ALA A N 1
ATOM 695 C CA . ALA A 1 87 ? 13.996 -5.566 -15.240 1.00 92.69 87 ALA A CA 1
ATOM 696 C C . ALA A 1 87 ? 14.981 -6.250 -14.284 1.00 92.69 87 ALA A C 1
ATOM 698 O O . ALA A 1 87 ? 15.210 -5.742 -13.190 1.00 92.69 87 ALA A O 1
ATOM 699 N N . ALA A 1 88 ? 15.587 -7.359 -14.715 1.00 90.56 88 ALA A N 1
ATOM 700 C CA . ALA A 1 88 ? 16.590 -8.094 -13.950 1.00 90.56 88 ALA A CA 1
ATOM 701 C C . ALA A 1 88 ? 17.952 -7.376 -13.898 1.00 90.56 88 ALA A C 1
ATOM 703 O O . ALA A 1 88 ? 18.769 -7.645 -13.020 1.00 90.56 88 ALA A O 1
ATOM 704 N N . HIS A 1 89 ? 18.235 -6.460 -14.834 1.00 92.75 89 HIS A N 1
ATOM 705 C CA . HIS A 1 89 ? 19.534 -5.798 -14.885 1.00 92.75 89 HIS A CA 1
ATOM 706 C C . HIS A 1 89 ? 19.733 -4.842 -13.691 1.00 92.75 89 HIS A C 1
ATOM 708 O O . HIS A 1 89 ? 18.985 -3.865 -13.552 1.00 92.75 89 HIS A O 1
ATOM 714 N N . PRO A 1 90 ? 20.815 -4.994 -12.900 1.00 90.12 90 PRO A N 1
ATOM 715 C CA . PRO A 1 90 ? 20.969 -4.347 -11.590 1.00 90.12 90 PRO A CA 1
ATOM 716 C C . PRO A 1 90 ? 21.031 -2.816 -11.639 1.00 90.12 90 PRO A C 1
ATOM 718 O O . PRO A 1 90 ? 20.828 -2.151 -10.630 1.00 90.12 90 PRO A O 1
ATOM 721 N N . ARG A 1 91 ? 21.330 -2.231 -12.807 1.00 93.69 91 ARG A N 1
ATOM 722 C CA . ARG A 1 91 ? 21.481 -0.773 -12.986 1.00 93.69 91 ARG A CA 1
ATOM 723 C C . ARG A 1 91 ? 20.462 -0.141 -13.929 1.00 93.69 91 ARG A C 1
ATOM 725 O O . ARG A 1 91 ? 20.332 1.081 -13.933 1.00 93.69 91 ARG A O 1
ATOM 732 N N . PHE A 1 92 ? 19.757 -0.934 -14.740 1.00 94.88 92 PHE A N 1
ATOM 733 C CA . PHE A 1 92 ? 18.930 -0.368 -15.813 1.00 94.88 92 PHE A CA 1
ATOM 734 C C . PHE A 1 92 ? 17.711 0.354 -15.238 1.00 94.88 92 PHE A C 1
ATOM 736 O O . PHE A 1 92 ? 17.450 1.495 -15.610 1.00 94.88 92 PHE A O 1
ATOM 743 N N . GLY A 1 93 ? 17.029 -0.261 -14.264 1.00 92.94 93 GLY A N 1
ATOM 744 C CA . GLY A 1 93 ? 15.897 0.356 -13.569 1.00 92.94 93 GLY A CA 1
ATOM 745 C C . GLY A 1 93 ? 16.259 1.694 -12.915 1.00 92.94 93 GLY A C 1
ATOM 746 O O . GLY A 1 93 ? 15.558 2.684 -13.116 1.00 92.94 93 GLY A O 1
ATOM 747 N N . PHE A 1 94 ? 17.397 1.763 -12.214 1.00 92.56 94 PHE A N 1
ATOM 748 C CA . PHE A 1 94 ? 17.885 3.004 -11.599 1.00 92.56 94 PHE A CA 1
ATOM 749 C C . PHE A 1 94 ? 18.231 4.076 -12.633 1.00 92.56 94 PHE A C 1
ATOM 751 O O . PHE A 1 94 ? 17.842 5.234 -12.474 1.00 92.56 94 PHE A O 1
ATOM 758 N N . TRP A 1 95 ? 18.927 3.700 -13.709 1.00 95.00 95 TRP A N 1
ATOM 759 C CA . TRP A 1 95 ? 19.243 4.617 -14.802 1.00 95.00 95 TRP A CA 1
ATOM 760 C C . TRP A 1 95 ? 17.971 5.165 -15.454 1.00 95.00 95 TRP A C 1
ATOM 762 O O . TRP A 1 95 ? 17.826 6.379 -15.599 1.00 95.00 95 TRP A O 1
ATOM 772 N N . ALA A 1 96 ? 17.019 4.290 -15.775 1.00 94.25 96 ALA A N 1
ATOM 773 C CA . ALA A 1 96 ? 15.760 4.655 -16.406 1.00 94.25 96 ALA A CA 1
ATOM 774 C C . ALA A 1 96 ? 14.907 5.559 -15.501 1.00 94.25 96 ALA A C 1
ATOM 776 O O . ALA A 1 96 ? 14.376 6.573 -15.963 1.00 94.25 96 ALA A O 1
ATOM 777 N N . TYR A 1 97 ? 14.824 5.235 -14.206 1.00 91.56 97 TYR A N 1
ATOM 778 C CA . TYR A 1 97 ? 14.154 6.065 -13.206 1.00 91.56 97 TYR A CA 1
ATOM 779 C C . TYR 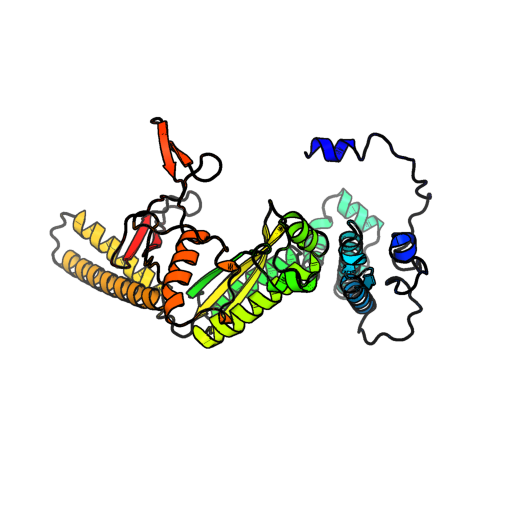A 1 97 ? 14.792 7.453 -13.118 1.00 91.56 97 TYR A C 1
ATOM 781 O O . TYR A 1 97 ? 14.086 8.454 -13.209 1.00 91.56 97 TYR A O 1
ATOM 789 N N . ASN A 1 98 ? 16.120 7.529 -13.014 1.00 92.25 98 ASN A N 1
ATOM 790 C CA . ASN A 1 98 ? 16.843 8.794 -12.920 1.00 92.25 98 ASN A CA 1
ATOM 791 C C . ASN A 1 98 ? 16.678 9.654 -14.188 1.00 92.25 98 ASN A C 1
ATOM 793 O O . ASN A 1 98 ? 16.368 10.840 -14.088 1.00 92.25 98 ASN A O 1
ATOM 797 N N . MET A 1 99 ? 16.792 9.055 -15.380 1.00 92.06 99 MET A N 1
ATOM 798 C CA . MET A 1 99 ? 16.516 9.723 -16.661 1.00 92.06 99 MET A CA 1
ATOM 799 C C . MET A 1 99 ? 15.114 10.335 -16.686 1.00 92.06 99 MET A C 1
ATOM 801 O O . MET A 1 99 ? 14.932 11.505 -17.025 1.00 92.06 99 MET A O 1
ATOM 805 N N . LEU A 1 100 ? 14.107 9.545 -16.310 1.00 90.56 100 LEU A N 1
ATOM 806 C CA . LEU A 1 100 ? 12.718 9.983 -16.308 1.00 90.56 100 LEU A CA 1
ATOM 807 C C . LEU A 1 100 ? 12.460 11.061 -15.245 1.00 90.56 100 LEU A C 1
ATOM 809 O O . LEU A 1 100 ? 11.746 12.029 -15.508 1.00 90.56 100 LEU A O 1
ATOM 813 N N . TYR A 1 101 ? 13.060 10.917 -14.064 1.00 89.44 101 TYR A N 1
ATOM 814 C CA . TYR A 1 101 ? 12.965 11.872 -12.966 1.00 89.44 101 TYR A CA 1
ATOM 815 C C . TYR A 1 101 ? 13.553 13.235 -13.357 1.00 89.44 101 TYR A C 1
ATOM 817 O O . TYR A 1 101 ? 12.879 14.256 -13.204 1.00 89.44 101 TYR A O 1
ATOM 825 N N . ARG A 1 102 ? 14.749 13.259 -13.965 1.00 88.12 102 ARG A N 1
ATOM 826 C CA . ARG A 1 102 ? 15.375 14.488 -14.484 1.00 88.12 102 ARG A CA 1
ATOM 827 C C . ARG A 1 102 ? 14.544 15.149 -15.578 1.00 88.12 102 ARG A C 1
ATOM 829 O O . ARG A 1 102 ? 14.276 16.345 -15.489 1.00 88.12 102 ARG A O 1
ATOM 836 N N . ARG A 1 103 ? 14.054 14.377 -16.555 1.00 88.75 103 ARG A N 1
ATOM 837 C CA . ARG A 1 103 ? 13.164 14.881 -17.620 1.00 88.75 103 ARG A CA 1
ATOM 838 C C . ARG A 1 103 ? 11.912 15.555 -17.051 1.00 88.75 103 ARG A C 1
ATOM 840 O O . ARG A 1 103 ? 11.559 16.657 -17.468 1.00 88.75 103 ARG A O 1
ATOM 847 N N . ARG A 1 104 ? 11.269 14.934 -16.055 1.00 88.25 104 ARG A N 1
ATOM 848 C CA . ARG A 1 104 ? 10.094 15.504 -15.372 1.00 88.25 104 ARG A CA 1
ATOM 849 C C . ARG A 1 104 ? 10.433 16.789 -14.617 1.00 88.25 104 ARG A C 1
ATOM 851 O O . ARG A 1 104 ? 9.690 17.760 -14.741 1.00 88.25 104 ARG A O 1
ATOM 858 N N . LEU A 1 105 ? 11.539 16.810 -13.870 1.00 84.69 105 LEU A N 1
ATOM 859 C CA . LEU A 1 105 ? 11.988 17.997 -13.135 1.00 84.69 105 LEU A CA 1
ATOM 860 C C . LEU A 1 105 ? 12.294 19.172 -14.064 1.00 84.69 105 LEU A C 1
ATOM 862 O O . LEU A 1 105 ? 11.835 20.281 -13.802 1.00 84.69 105 LEU A O 1
ATOM 866 N N . LEU A 1 106 ? 13.007 18.932 -15.165 1.00 85.31 106 LEU A N 1
ATOM 867 C CA . LEU A 1 106 ? 13.304 19.967 -16.155 1.00 85.31 106 LEU A CA 1
ATOM 868 C C . LEU A 1 106 ? 12.026 20.517 -16.788 1.00 85.31 106 LEU A C 1
ATOM 870 O O . LEU A 1 106 ? 11.881 21.731 -16.893 1.00 85.31 106 LEU A O 1
ATOM 874 N N . GLY A 1 107 ? 11.058 19.651 -17.107 1.00 84.62 107 GLY A N 1
ATOM 875 C CA . GLY A 1 107 ? 9.740 20.085 -17.573 1.00 84.62 107 GLY A CA 1
ATOM 876 C C . GLY A 1 107 ? 9.023 21.005 -16.575 1.00 84.62 107 GLY A C 1
ATOM 877 O O . GLY A 1 107 ? 8.458 22.024 -16.978 1.00 84.62 107 GLY A O 1
ATOM 878 N N . GLN A 1 108 ? 9.089 20.700 -15.271 1.00 84.25 108 GLN A N 1
ATOM 879 C CA . GLN A 1 108 ? 8.545 21.580 -14.227 1.00 84.25 108 GLN A CA 1
ATOM 880 C C . GLN A 1 108 ? 9.320 22.899 -14.116 1.00 84.25 108 GLN A C 1
ATOM 882 O O . GLN A 1 108 ? 8.699 23.947 -13.963 1.00 84.25 108 GLN A O 1
ATOM 887 N N . GLY A 1 109 ? 10.649 22.872 -14.251 1.00 82.69 109 GLY A N 1
ATOM 888 C CA . GLY A 1 109 ? 11.483 24.076 -14.292 1.00 82.69 109 GLY A CA 1
ATOM 889 C C . GLY A 1 109 ? 11.134 24.986 -15.472 1.00 82.69 109 GLY A C 1
ATOM 890 O O . GLY A 1 109 ? 10.920 26.182 -15.295 1.00 82.69 109 GLY A O 1
ATOM 891 N N . SER A 1 110 ? 10.970 24.430 -16.674 1.00 81.75 110 SER A N 1
ATOM 892 C CA . SER A 1 110 ? 10.545 25.206 -17.844 1.00 81.75 110 SER A CA 1
ATOM 893 C C . SER A 1 110 ? 9.160 25.827 -17.658 1.00 81.75 110 SER A C 1
ATOM 895 O O . SER A 1 110 ? 8.933 26.965 -18.066 1.00 81.75 110 SER A O 1
ATOM 897 N N . PHE A 1 111 ? 8.222 25.104 -17.042 1.00 83.50 111 PHE A N 1
ATOM 898 C CA . PHE A 1 111 ? 6.895 25.642 -16.741 1.00 83.50 111 PHE A CA 1
ATOM 899 C C . PHE A 1 111 ? 6.943 26.738 -15.667 1.00 83.50 111 PHE A C 1
ATOM 901 O O . PHE A 1 111 ? 6.278 27.763 -15.805 1.00 83.50 111 PHE A O 1
ATOM 908 N N . TYR A 1 112 ? 7.778 26.557 -14.642 1.00 84.00 112 TYR A N 1
ATOM 909 C CA . TYR A 1 112 ? 8.026 27.548 -13.602 1.00 84.00 112 TYR A CA 1
ATOM 910 C C . TYR A 1 112 ? 8.495 28.885 -14.179 1.00 84.00 112 TYR A C 1
ATOM 912 O O . TYR A 1 112 ? 7.873 29.914 -13.914 1.00 84.00 112 TYR A O 1
ATOM 920 N N . LEU A 1 113 ? 9.541 28.863 -15.011 1.00 84.00 113 LEU A N 1
ATOM 921 C CA . LEU A 1 113 ? 10.110 30.074 -15.609 1.00 84.00 113 LEU A CA 1
ATOM 922 C C . LEU A 1 113 ? 9.089 30.797 -16.500 1.00 84.00 113 LEU A C 1
ATOM 924 O O . LEU A 1 113 ? 8.986 32.018 -16.447 1.00 84.00 113 LEU A O 1
ATOM 928 N N . LYS A 1 114 ? 8.249 30.056 -17.239 1.00 84.06 114 LYS A N 1
ATOM 929 C CA . LYS A 1 114 ? 7.155 30.645 -18.037 1.00 84.06 114 LYS A CA 1
ATOM 930 C C . LYS A 1 114 ? 6.130 31.404 -17.190 1.00 84.06 114 LYS A C 1
ATOM 932 O O . LYS A 1 114 ? 5.580 32.394 -17.657 1.00 84.06 114 LYS A O 1
ATOM 937 N N . GLN A 1 115 ? 5.851 30.941 -15.972 1.00 85.75 115 GLN A N 1
ATOM 938 C CA . GLN A 1 115 ? 4.898 31.593 -15.066 1.00 85.75 115 GLN A CA 1
ATOM 939 C C . GLN A 1 115 ? 5.529 32.677 -14.184 1.00 85.75 115 GLN A C 1
ATOM 941 O O . GLN A 1 115 ? 4.804 33.456 -13.571 1.00 85.75 115 GLN A O 1
ATOM 946 N N . ASN A 1 116 ? 6.861 32.735 -14.112 1.00 84.31 116 ASN A N 1
ATOM 947 C CA . ASN A 1 116 ? 7.602 33.642 -13.237 1.00 84.31 116 ASN A CA 1
ATOM 948 C C . ASN A 1 116 ? 8.634 34.442 -14.056 1.00 84.31 116 ASN A C 1
ATOM 950 O O . ASN A 1 116 ? 9.837 34.253 -13.877 1.00 84.31 116 ASN A O 1
ATOM 954 N N . PRO A 1 117 ? 8.192 35.354 -14.946 1.00 79.81 117 PRO A N 1
ATOM 955 C CA . PRO A 1 117 ? 9.076 36.051 -15.885 1.00 79.81 117 PRO A CA 1
ATOM 956 C C . PRO A 1 117 ? 10.151 36.906 -15.199 1.00 79.81 117 PRO A C 1
ATOM 958 O O . PRO A 1 117 ? 11.243 37.049 -15.733 1.00 79.81 117 PRO A O 1
ATOM 961 N N . GLY A 1 118 ? 9.885 37.420 -13.991 1.00 79.50 118 GLY A N 1
ATOM 962 C CA . GLY A 1 118 ? 10.896 38.136 -13.204 1.00 79.50 118 GLY A CA 1
ATOM 963 C C . GLY A 1 118 ? 12.093 37.264 -12.810 1.00 79.50 118 GLY A C 1
ATOM 964 O O . GLY A 1 118 ? 13.210 37.760 -12.752 1.00 79.50 118 GLY A O 1
ATOM 965 N N . GLU A 1 119 ? 11.878 35.964 -12.595 1.00 77.44 119 GLU A N 1
ATOM 966 C CA . GLU A 1 119 ? 12.949 35.003 -12.304 1.00 77.44 119 GLU A CA 1
ATOM 967 C C . GLU A 1 119 ? 13.497 34.332 -13.571 1.00 77.44 119 GLU A C 1
ATOM 969 O O . GLU A 1 119 ? 14.613 33.826 -13.563 1.00 77.44 119 GLU A O 1
ATOM 974 N N . ALA A 1 120 ? 12.751 34.360 -14.680 1.00 75.25 120 ALA A N 1
ATOM 975 C CA . ALA A 1 120 ? 13.227 33.893 -15.984 1.00 75.25 120 ALA A CA 1
ATOM 976 C C . ALA A 1 120 ? 14.374 34.740 -16.554 1.00 75.25 120 ALA A C 1
ATOM 978 O O . ALA A 1 120 ? 15.120 34.257 -17.400 1.00 75.25 120 ALA A O 1
ATOM 979 N N . ASN A 1 121 ? 14.520 35.975 -16.073 1.00 81.12 121 ASN A N 1
ATOM 980 C CA . ASN A 1 121 ? 15.609 36.871 -16.447 1.00 81.12 121 ASN A CA 1
ATOM 981 C C . ASN A 1 121 ? 16.895 36.635 -15.639 1.00 81.12 121 ASN A C 1
ATOM 983 O O . ASN A 1 121 ? 17.893 37.291 -15.924 1.00 81.12 121 ASN A O 1
ATOM 987 N N . LEU A 1 122 ? 16.882 35.734 -14.646 1.00 80.50 122 LEU A N 1
ATOM 988 C CA . LEU A 1 122 ? 18.077 35.413 -13.871 1.00 80.50 122 LEU A CA 1
ATOM 989 C C . LEU A 1 122 ? 19.109 34.716 -14.760 1.00 80.50 122 LEU A C 1
ATOM 991 O O . LEU A 1 122 ? 18.839 33.686 -15.384 1.00 80.50 122 LEU A O 1
ATOM 995 N N . THR A 1 123 ? 20.310 35.271 -14.781 1.00 80.50 123 THR A N 1
ATOM 996 C CA . THR A 1 123 ? 21.473 34.687 -15.442 1.00 80.50 123 THR A CA 1
ATOM 997 C C . THR A 1 123 ? 22.036 33.517 -14.632 1.00 80.50 123 THR A C 1
ATOM 999 O O . THR A 1 123 ? 21.781 33.364 -13.435 1.00 80.50 123 THR A O 1
ATOM 1002 N N . ILE A 1 124 ? 22.839 32.671 -15.284 1.00 78.19 124 ILE A N 1
ATOM 1003 C CA . ILE A 1 124 ? 23.539 31.569 -14.607 1.00 78.19 124 ILE A CA 1
ATOM 1004 C C . ILE A 1 124 ? 24.438 32.110 -13.487 1.00 78.19 124 ILE A C 1
ATOM 1006 O O . ILE A 1 124 ? 24.480 31.513 -12.413 1.00 78.19 124 ILE A O 1
ATOM 1010 N N . ASP A 1 125 ? 25.105 33.243 -13.709 1.00 81.00 125 ASP A N 1
ATOM 1011 C CA . ASP A 1 125 ? 25.996 33.855 -12.721 1.00 81.00 125 ASP A CA 1
ATOM 1012 C C . ASP A 1 125 ? 25.221 34.352 -11.496 1.00 81.00 125 ASP A C 1
ATOM 1014 O O . ASP A 1 125 ? 25.615 34.073 -10.366 1.00 81.00 125 ASP A O 1
ATOM 1018 N N . GLU A 1 126 ? 24.061 34.984 -11.691 1.00 81.94 126 GLU A N 1
ATOM 1019 C CA . GLU A 1 126 ? 23.186 35.394 -10.585 1.00 81.94 126 GLU A CA 1
ATOM 1020 C C . GLU A 1 126 ? 22.670 34.189 -9.790 1.00 81.94 126 GLU A C 1
ATOM 1022 O O . GLU A 1 126 ? 22.664 34.216 -8.560 1.00 81.94 126 GLU A O 1
ATOM 1027 N N . LEU A 1 127 ? 22.297 33.093 -10.462 1.00 78.94 127 LEU A N 1
ATOM 1028 C CA . LEU A 1 127 ? 21.904 31.853 -9.786 1.00 78.94 127 LEU A CA 1
ATOM 1029 C C . LEU A 1 127 ? 23.065 31.245 -8.984 1.00 78.94 127 LEU A C 1
ATOM 1031 O O . LEU A 1 127 ? 22.854 30.771 -7.864 1.00 78.94 127 LEU A O 1
ATOM 1035 N N . GLN A 1 128 ? 24.288 31.264 -9.522 1.00 79.00 128 GLN A N 1
ATOM 1036 C CA . GLN A 1 128 ? 25.482 30.801 -8.810 1.00 79.00 128 GLN A CA 1
ATOM 1037 C C . GLN A 1 128 ? 25.778 31.668 -7.584 1.00 79.00 128 GLN A C 1
ATOM 1039 O O . GLN A 1 128 ? 26.059 31.127 -6.513 1.00 79.00 128 GLN A O 1
ATOM 1044 N N . GLU A 1 129 ? 25.662 32.988 -7.707 1.00 85.00 129 GLU A N 1
ATOM 1045 C CA . GLU A 1 129 ? 25.807 33.916 -6.586 1.00 85.00 129 GLU A CA 1
ATOM 1046 C C . GLU A 1 129 ? 24.732 33.686 -5.520 1.00 85.00 129 GLU A C 1
ATOM 1048 O O . GLU A 1 129 ? 25.049 33.631 -4.335 1.00 85.00 129 GLU A O 1
ATOM 1053 N N . MET A 1 130 ? 23.479 33.423 -5.903 1.00 82.31 130 MET A N 1
ATOM 1054 C CA . MET A 1 130 ? 22.421 33.065 -4.948 1.00 82.31 130 MET A CA 1
ATOM 1055 C C . MET A 1 130 ? 22.719 31.769 -4.182 1.00 82.31 130 MET A C 1
ATOM 1057 O O . MET A 1 130 ? 22.350 31.647 -3.008 1.00 82.31 130 MET A O 1
ATOM 1061 N N . ILE A 1 131 ? 23.377 30.793 -4.821 1.00 80.44 131 ILE A N 1
ATOM 1062 C CA . ILE A 1 131 ? 23.832 29.559 -4.163 1.00 80.44 131 ILE A CA 1
ATOM 1063 C C . ILE A 1 131 ? 24.965 29.872 -3.182 1.00 80.44 131 ILE A C 1
ATOM 1065 O O . ILE A 1 131 ? 24.877 29.477 -2.019 1.00 80.44 131 ILE A O 1
ATOM 1069 N N . ARG A 1 132 ? 25.993 30.611 -3.624 1.00 82.31 132 ARG A N 1
ATOM 1070 C CA . ARG A 1 132 ? 27.149 30.998 -2.793 1.00 82.31 132 ARG A CA 1
ATOM 1071 C C . ARG A 1 132 ? 26.732 31.843 -1.587 1.00 82.31 132 ARG A C 1
ATOM 1073 O O . ARG A 1 132 ? 27.210 31.605 -0.484 1.00 82.31 132 ARG A O 1
ATOM 1080 N N . ALA A 1 133 ? 25.800 32.775 -1.781 1.00 84.38 133 ALA A N 1
ATOM 1081 C CA . ALA A 1 133 ? 25.277 33.669 -0.750 1.00 84.38 133 ALA A CA 1
ATOM 1082 C C . ALA A 1 133 ? 24.175 33.040 0.127 1.00 84.38 133 ALA A C 1
ATOM 1084 O O . ALA A 1 133 ? 23.702 33.674 1.068 1.00 84.38 133 ALA A O 1
ATOM 1085 N N . GLY A 1 134 ? 23.717 31.818 -0.176 1.00 78.19 134 GLY A N 1
ATOM 1086 C CA . GLY A 1 134 ? 22.661 31.134 0.583 1.00 78.19 134 GLY A CA 1
ATOM 1087 C C . GLY A 1 134 ? 21.252 31.732 0.429 1.00 78.19 134 GLY A C 1
ATOM 1088 O O . GLY A 1 134 ? 20.328 31.343 1.146 1.00 78.19 134 GLY A O 1
ATOM 1089 N N . THR A 1 135 ? 21.044 32.654 -0.514 1.00 80.44 135 THR A N 1
ATOM 1090 C CA . THR A 1 135 ? 19.764 33.351 -0.740 1.00 80.44 135 THR A CA 1
ATOM 1091 C C . THR A 1 135 ? 18.816 32.599 -1.682 1.00 80.44 135 THR A C 1
ATOM 1093 O O . THR A 1 135 ? 17.655 32.979 -1.833 1.00 80.44 135 THR A O 1
ATOM 1096 N N . TYR A 1 136 ? 19.252 31.468 -2.249 1.00 79.06 136 TYR A N 1
ATOM 1097 C CA . TYR A 1 136 ? 18.489 30.632 -3.190 1.00 79.06 136 TYR A CA 1
ATOM 1098 C C . TYR A 1 136 ? 17.202 29.997 -2.622 1.00 79.06 136 TYR A C 1
ATOM 1100 O O . TYR A 1 136 ? 16.376 29.459 -3.367 1.00 79.06 136 TYR A O 1
ATOM 1108 N N . SER A 1 137 ? 17.013 30.025 -1.298 1.00 76.94 137 SER A N 1
ATOM 1109 C CA . SER A 1 137 ? 15.913 29.327 -0.620 1.00 76.94 137 SER A CA 1
ATOM 1110 C C . SER A 1 137 ? 14.516 29.791 -1.058 1.00 76.94 137 SER A C 1
ATOM 1112 O O . SER A 1 137 ? 13.580 28.987 -1.075 1.00 76.94 137 SER A O 1
ATOM 1114 N N . SER A 1 138 ? 14.358 31.063 -1.436 1.00 76.88 138 SER A N 1
ATOM 1115 C CA . SER A 1 138 ? 13.089 31.632 -1.906 1.00 76.88 138 SER A CA 1
ATOM 1116 C C . SER A 1 138 ? 12.673 31.044 -3.259 1.00 76.88 138 SER A C 1
ATOM 1118 O O . SER A 1 138 ? 11.546 30.562 -3.393 1.00 76.88 138 SER A O 1
ATOM 1120 N N . VAL A 1 139 ? 13.603 30.997 -4.217 1.00 74.81 139 VAL A N 1
ATOM 1121 C CA . VAL A 1 139 ? 13.423 30.407 -5.553 1.00 74.81 139 VAL A CA 1
ATOM 1122 C C . VAL A 1 139 ? 13.190 28.903 -5.443 1.00 74.81 139 VAL A C 1
ATOM 1124 O O . VAL A 1 139 ? 12.219 28.383 -5.991 1.00 74.81 139 VAL A O 1
ATOM 1127 N N . MET A 1 140 ? 13.992 28.196 -4.639 1.00 76.12 140 MET A N 1
ATOM 1128 C CA . MET A 1 140 ? 13.818 26.752 -4.445 1.00 76.12 140 MET A CA 1
ATOM 1129 C C . MET A 1 140 ? 12.465 26.400 -3.826 1.00 76.12 140 MET A C 1
ATOM 1131 O O . MET A 1 140 ? 11.815 25.460 -4.279 1.00 76.12 140 MET A O 1
ATOM 1135 N N . LYS A 1 141 ? 11.979 27.158 -2.833 1.00 77.81 141 LYS A N 1
ATOM 1136 C CA . LYS A 1 141 ? 10.638 26.937 -2.262 1.00 77.81 141 LYS A CA 1
ATOM 1137 C C . LYS A 1 141 ? 9.535 27.090 -3.306 1.00 77.81 141 LYS A C 1
ATOM 1139 O O . LYS A 1 141 ? 8.562 26.338 -3.252 1.00 77.81 141 LYS A O 1
ATOM 1144 N N . LYS A 1 142 ? 9.655 28.050 -4.227 1.00 80.44 142 LYS A N 1
ATOM 1145 C CA . LYS A 1 142 ? 8.690 28.241 -5.315 1.00 80.44 142 LYS A CA 1
ATOM 1146 C C . LYS A 1 142 ? 8.783 27.104 -6.330 1.00 80.44 142 LYS A C 1
ATOM 1148 O O . LYS A 1 142 ? 7.766 26.472 -6.593 1.00 80.44 142 LYS A O 1
ATOM 1153 N N . LEU A 1 143 ? 9.983 26.762 -6.796 1.00 77.69 143 LEU A N 1
ATOM 1154 C CA . LEU A 1 143 ? 10.220 25.680 -7.757 1.00 77.69 143 LEU A CA 1
ATOM 1155 C C . LEU A 1 143 ? 9.752 24.314 -7.230 1.00 77.69 143 LEU A C 1
ATOM 1157 O O . LEU A 1 143 ? 9.060 23.575 -7.930 1.00 77.69 143 LEU A O 1
ATOM 1161 N N . LEU A 1 144 ? 10.021 24.001 -5.959 1.00 76.12 144 LEU A N 1
ATOM 1162 C CA . LEU A 1 144 ? 9.570 22.757 -5.326 1.00 76.12 144 LEU A CA 1
ATOM 1163 C C . LEU A 1 144 ? 8.038 22.635 -5.261 1.00 76.12 144 LEU A C 1
ATOM 1165 O O . LEU A 1 144 ? 7.526 21.517 -5.214 1.00 76.12 144 LEU A O 1
ATOM 1169 N N . ARG A 1 145 ? 7.274 23.739 -5.313 1.00 79.50 145 ARG A N 1
ATOM 1170 C CA . ARG A 1 145 ? 5.801 23.667 -5.405 1.00 79.50 145 ARG A CA 1
ATOM 1171 C C . ARG A 1 145 ? 5.325 23.101 -6.742 1.00 79.50 145 ARG A C 1
ATOM 1173 O O . ARG A 1 145 ? 4.250 22.511 -6.767 1.00 79.50 145 ARG A O 1
ATOM 1180 N N . TYR A 1 146 ? 6.105 23.242 -7.810 1.00 81.06 146 TYR A N 1
ATOM 1181 C CA . TYR A 1 146 ? 5.790 22.679 -9.126 1.00 81.06 146 TYR A CA 1
ATOM 1182 C C . TYR A 1 146 ? 6.148 21.189 -9.210 1.00 81.06 146 TYR A C 1
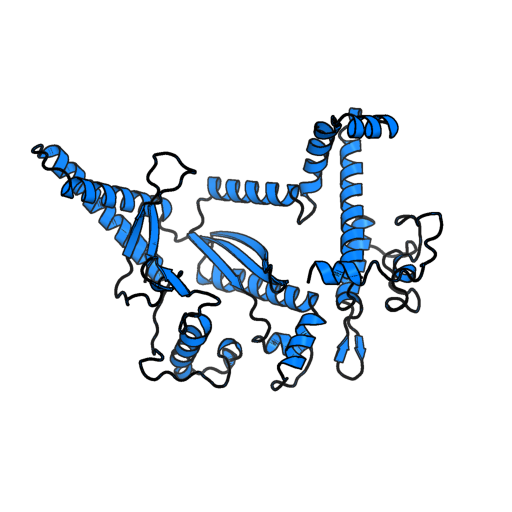ATOM 1184 O O . TYR A 1 146 ? 5.525 20.432 -9.949 1.00 81.06 146 TYR A O 1
ATOM 1192 N N . ALA A 1 147 ? 7.066 20.714 -8.362 1.00 80.69 147 ALA A N 1
ATOM 1193 C CA . ALA A 1 147 ? 7.428 19.299 -8.279 1.00 80.69 147 ALA A CA 1
ATOM 1194 C C . ALA A 1 147 ? 6.341 18.397 -7.653 1.00 80.69 147 ALA A C 1
ATOM 1196 O O . ALA A 1 147 ? 6.511 17.181 -7.626 1.00 80.69 147 ALA A O 1
ATOM 1197 N N . LYS A 1 148 ? 5.210 18.952 -7.186 1.00 82.88 148 LYS A N 1
ATOM 1198 C CA . LYS A 1 148 ? 4.097 18.188 -6.584 1.00 82.88 148 LYS A CA 1
ATOM 1199 C C . LYS A 1 148 ? 3.543 17.087 -7.493 1.00 82.88 148 LYS A C 1
ATOM 1201 O O . LYS A 1 148 ? 3.140 16.045 -6.998 1.00 82.88 148 LYS A O 1
ATOM 1206 N N . ASN A 1 149 ? 3.593 17.283 -8.810 1.00 82.06 149 ASN A N 1
ATOM 1207 C CA . ASN A 1 149 ? 3.119 16.304 -9.794 1.00 82.06 149 ASN A CA 1
ATOM 1208 C C . ASN A 1 149 ? 4.113 15.150 -10.037 1.00 82.06 149 ASN A C 1
ATOM 1210 O O . ASN A 1 149 ? 3.844 14.260 -10.842 1.00 82.06 149 ASN A O 1
ATOM 1214 N N . ILE A 1 150 ? 5.281 15.166 -9.386 1.00 84.56 150 ILE A N 1
ATOM 1215 C CA . ILE A 1 150 ? 6.292 14.115 -9.491 1.00 84.56 150 ILE A CA 1
ATOM 1216 C C . ILE A 1 150 ? 6.153 13.194 -8.279 1.00 84.56 150 ILE A C 1
ATOM 1218 O O . ILE A 1 150 ? 6.553 13.545 -7.166 1.00 84.56 150 ILE A O 1
ATOM 1222 N N . THR A 1 151 ? 5.595 12.006 -8.513 1.00 85.06 151 THR A N 1
ATOM 1223 C CA . THR A 1 151 ? 5.400 10.957 -7.504 1.00 85.06 151 THR A CA 1
ATOM 1224 C C . THR A 1 151 ? 6.687 10.665 -6.732 1.00 85.06 151 THR A C 1
ATOM 1226 O O . THR A 1 151 ? 7.769 10.606 -7.314 1.00 85.06 151 THR A O 1
ATOM 1229 N N . GLY A 1 152 ? 6.565 10.478 -5.417 1.00 83.19 152 GLY A N 1
ATOM 1230 C CA . GLY A 1 152 ? 7.682 10.129 -4.534 1.00 83.19 152 GLY A CA 1
ATOM 1231 C C . GLY A 1 152 ? 8.477 11.323 -3.994 1.00 83.19 152 GLY A C 1
ATOM 1232 O O . GLY A 1 152 ? 9.225 11.161 -3.035 1.00 83.19 152 GLY A O 1
ATOM 1233 N N . THR A 1 153 ? 8.294 12.530 -4.538 1.00 85.19 153 THR A N 1
ATOM 1234 C CA . THR A 1 153 ? 8.948 13.735 -4.001 1.00 85.19 153 THR A CA 1
ATOM 1235 C C . THR A 1 153 ? 8.335 14.186 -2.672 1.00 85.19 153 THR A C 1
ATOM 1237 O O . THR A 1 153 ? 7.161 13.946 -2.390 1.00 85.19 153 THR A O 1
ATOM 1240 N N . ASN A 1 154 ? 9.096 14.939 -1.870 1.00 85.75 154 ASN A N 1
ATOM 1241 C CA . ASN A 1 154 ? 8.572 15.572 -0.649 1.00 85.75 154 ASN A CA 1
ATOM 1242 C C . ASN A 1 154 ? 7.372 16.489 -0.937 1.00 85.75 154 ASN A C 1
ATOM 1244 O O . ASN A 1 154 ? 6.445 16.576 -0.134 1.00 85.75 154 ASN A O 1
ATOM 1248 N N . ALA A 1 155 ? 7.375 17.166 -2.090 1.00 86.12 155 ALA A N 1
ATOM 1249 C CA . ALA A 1 155 ? 6.277 18.023 -2.517 1.00 86.12 155 ALA A CA 1
ATOM 1250 C C . ALA A 1 155 ? 5.005 17.212 -2.813 1.00 86.12 155 ALA A C 1
ATOM 1252 O O . ALA A 1 155 ? 3.929 17.594 -2.353 1.00 86.12 155 ALA A O 1
ATOM 1253 N N . TYR A 1 156 ? 5.140 16.081 -3.514 1.00 90.38 156 TYR A N 1
ATOM 1254 C CA . TYR A 1 156 ? 4.050 15.133 -3.752 1.00 90.38 156 TYR A CA 1
ATOM 1255 C C . TYR A 1 156 ? 3.471 14.598 -2.438 1.00 90.38 156 TYR A C 1
ATOM 1257 O O . TYR A 1 156 ? 2.268 14.687 -2.214 1.00 90.38 156 TYR A O 1
ATOM 1265 N N . TRP A 1 157 ? 4.317 14.122 -1.518 1.00 91.12 157 TRP A N 1
ATOM 1266 C CA . TRP A 1 157 ? 3.846 13.591 -0.234 1.00 91.12 157 TRP A CA 1
ATOM 1267 C C . TRP A 1 157 ? 3.211 14.653 0.663 1.00 91.12 157 TRP A C 1
ATOM 1269 O O . TRP A 1 157 ? 2.240 14.367 1.361 1.00 91.12 157 TRP A O 1
ATOM 1279 N N . SER A 1 158 ? 3.713 15.888 0.614 1.00 90.44 158 SER A N 1
ATOM 1280 C CA . SER A 1 158 ? 3.080 17.026 1.282 1.00 90.44 158 SER A CA 1
ATOM 1281 C C . SER A 1 158 ? 1.676 17.281 0.725 1.00 90.44 158 SER A C 1
ATOM 1283 O O . SER A 1 158 ? 0.725 17.392 1.493 1.00 90.44 158 SER A O 1
ATOM 1285 N N . GLN A 1 159 ? 1.508 17.277 -0.603 1.00 92.00 159 GLN A N 1
ATOM 1286 C CA . GLN A 1 159 ? 0.191 17.409 -1.230 1.00 92.00 159 GLN A CA 1
ATOM 1287 C C . GLN A 1 159 ? -0.745 16.251 -0.866 1.00 92.00 159 GLN A C 1
ATOM 1289 O O . GLN A 1 159 ? -1.870 16.513 -0.451 1.00 92.00 159 GLN A O 1
ATOM 1294 N N . ALA A 1 160 ? -0.289 15.000 -0.978 1.00 93.44 160 ALA A N 1
ATOM 1295 C CA . ALA A 1 160 ? -1.089 13.819 -0.655 1.00 93.44 160 ALA A CA 1
ATOM 1296 C C . ALA A 1 160 ? -1.565 13.835 0.809 1.00 93.44 160 ALA A C 1
ATOM 1298 O O . ALA A 1 160 ? -2.723 13.537 1.094 1.00 93.44 160 ALA A O 1
ATOM 1299 N N . LYS A 1 161 ? -0.696 14.258 1.738 1.00 94.31 161 LYS A N 1
ATOM 1300 C CA . LYS A 1 161 ? -1.045 14.448 3.151 1.00 94.31 161 LYS A CA 1
ATOM 1301 C C . LYS A 1 161 ? -2.125 15.512 3.340 1.00 94.31 161 LYS A C 1
ATOM 1303 O O . LYS A 1 161 ? -3.074 15.282 4.084 1.00 94.31 161 LYS A O 1
ATOM 1308 N N . GLU A 1 162 ? -1.974 16.681 2.719 1.00 95.31 162 GLU A N 1
ATOM 1309 C CA . GLU A 1 162 ? -2.964 17.756 2.852 1.00 95.31 162 GLU A CA 1
ATOM 1310 C C . GLU A 1 162 ? -4.299 17.394 2.183 1.00 95.31 162 GLU A C 1
ATOM 1312 O O . GLU A 1 162 ? -5.349 17.737 2.716 1.00 95.31 162 GLU A O 1
ATOM 1317 N N . GLN A 1 163 ? -4.283 16.632 1.084 1.00 94.75 163 GLN A N 1
ATOM 1318 C CA . GLN A 1 163 ? -5.496 16.073 0.477 1.00 94.75 163 GLN A CA 1
ATOM 1319 C C . GLN A 1 163 ? -6.207 15.104 1.423 1.00 94.75 163 GLN A C 1
ATOM 1321 O O . GLN A 1 163 ? -7.398 15.269 1.658 1.00 94.75 163 GLN A O 1
ATOM 1326 N N . LEU A 1 164 ? -5.483 14.156 2.030 1.00 95.88 164 LEU A N 1
ATOM 1327 C CA . LEU A 1 164 ? -6.074 13.220 2.989 1.00 95.88 164 LEU A CA 1
ATOM 1328 C C . LEU A 1 164 ? -6.668 13.946 4.206 1.00 95.88 164 LEU A C 1
ATOM 1330 O O . LEU A 1 164 ? -7.777 13.636 4.627 1.00 95.88 164 LEU A O 1
ATOM 1334 N N . LYS A 1 165 ? -5.974 14.956 4.748 1.00 96.50 165 LYS A N 1
ATOM 1335 C CA . LYS A 1 165 ? -6.527 15.803 5.818 1.00 96.50 165 LYS A CA 1
ATOM 1336 C C . LYS A 1 165 ? -7.799 16.526 5.385 1.00 96.50 165 LYS A C 1
ATOM 1338 O O . LYS A 1 165 ? -8.739 16.606 6.166 1.00 96.50 165 LYS A O 1
ATOM 1343 N N . ALA A 1 166 ? -7.823 17.073 4.169 1.00 96.75 166 ALA A N 1
ATOM 1344 C CA . ALA A 1 166 ? -9.004 17.746 3.644 1.00 96.75 166 ALA A CA 1
ATOM 1345 C C . ALA A 1 166 ? -10.185 16.773 3.523 1.00 96.75 166 ALA A C 1
ATOM 1347 O O . ALA A 1 166 ? -11.275 17.111 3.973 1.00 96.75 166 ALA A O 1
ATOM 1348 N N . THR A 1 167 ? -9.955 15.556 3.017 1.00 95.88 167 THR A N 1
ATOM 1349 C CA . THR A 1 167 ? -10.964 14.486 2.986 1.00 95.88 167 THR A CA 1
ATOM 1350 C C . THR A 1 167 ? -11.479 14.166 4.386 1.00 95.88 167 THR A C 1
ATOM 1352 O O . THR A 1 167 ? -12.686 14.170 4.592 1.00 95.88 167 THR A O 1
ATOM 1355 N N . ILE A 1 168 ? -10.590 13.984 5.367 1.00 95.56 168 ILE A N 1
ATOM 1356 C CA . ILE A 1 168 ? -10.974 13.715 6.762 1.00 95.56 168 ILE A CA 1
ATOM 1357 C C . ILE A 1 168 ? -11.814 14.858 7.346 1.00 95.56 168 ILE A C 1
ATOM 1359 O O . ILE A 1 168 ? -12.818 14.612 8.007 1.00 95.56 168 ILE A O 1
ATOM 1363 N N . ASN A 1 169 ? -11.443 16.110 7.080 1.00 94.88 169 ASN A N 1
ATOM 1364 C CA . ASN A 1 169 ? -12.180 17.272 7.577 1.00 94.88 169 ASN A CA 1
ATOM 1365 C C . ASN A 1 169 ? -13.557 17.436 6.915 1.00 94.88 169 ASN A C 1
ATOM 1367 O O . ASN A 1 169 ? -14.462 17.979 7.540 1.00 94.88 169 ASN A O 1
ATOM 1371 N N . GLN A 1 170 ? -13.706 17.026 5.651 1.00 93.81 170 GLN A N 1
ATOM 1372 C CA . GLN A 1 170 ? -14.939 17.208 4.878 1.00 93.81 170 GLN A CA 1
ATOM 1373 C C . GLN A 1 170 ? -15.910 16.033 5.014 1.00 93.81 170 GLN A C 1
ATOM 1375 O O . GLN A 1 170 ? -17.109 16.253 5.143 1.00 93.81 170 GLN A O 1
ATOM 1380 N N . VAL A 1 171 ? -15.397 14.804 4.965 1.00 91.00 171 VAL A N 1
ATOM 1381 C CA . VAL A 1 171 ? -16.188 13.562 4.906 1.00 91.00 171 VAL A CA 1
ATOM 1382 C C . VAL A 1 171 ? -16.156 12.806 6.242 1.00 91.00 171 VAL A C 1
ATOM 1384 O O . VAL A 1 171 ? -17.015 11.979 6.523 1.00 91.00 171 VAL A O 1
ATOM 1387 N N . GLY A 1 172 ? -15.203 13.125 7.119 1.00 92.31 172 GLY A N 1
ATOM 1388 C CA . GLY A 1 172 ? -15.068 12.538 8.451 1.00 92.31 172 GLY A CA 1
ATOM 1389 C C . GLY A 1 172 ? -13.863 11.609 8.585 1.00 92.31 172 GLY A C 1
ATOM 1390 O O . GLY A 1 172 ? -13.257 11.183 7.604 1.00 92.31 172 GLY A O 1
ATOM 1391 N N . SER A 1 173 ? -13.506 11.302 9.832 1.00 94.56 173 SER A N 1
ATOM 1392 C CA . SER A 1 173 ? -12.391 10.412 10.177 1.00 94.56 173 SER A CA 1
ATOM 1393 C C . SER A 1 173 ? -12.597 8.986 9.657 1.00 94.56 173 SER A C 1
ATOM 1395 O O . SER A 1 173 ? -13.735 8.510 9.661 1.00 94.56 173 SER A O 1
ATOM 1397 N N . PRO A 1 174 ? -11.518 8.285 9.257 1.00 96.31 174 PRO A N 1
ATOM 1398 C CA . PRO A 1 174 ? -11.613 6.894 8.841 1.00 96.31 174 PRO A CA 1
ATOM 1399 C C . PRO A 1 174 ? -12.076 6.001 9.998 1.00 96.31 174 PRO A C 1
ATOM 1401 O O . PRO A 1 174 ? -11.713 6.223 11.152 1.00 96.31 174 PRO A O 1
ATOM 1404 N N . THR A 1 175 ? -12.846 4.978 9.651 1.00 95.62 175 THR A N 1
ATOM 1405 C CA . THR A 1 175 ? -13.347 3.921 10.534 1.00 95.62 175 THR A CA 1
ATOM 1406 C C . THR A 1 175 ? -12.277 2.864 10.787 1.00 95.62 175 THR A C 1
ATOM 1408 O O . THR A 1 175 ? -12.109 2.411 11.913 1.00 95.62 175 THR A O 1
ATOM 1411 N N . ILE A 1 176 ? -11.543 2.474 9.740 1.00 94.75 176 ILE A N 1
ATOM 1412 C CA . ILE A 1 176 ? -10.554 1.396 9.801 1.00 94.75 176 ILE A CA 1
ATOM 1413 C C . ILE A 1 176 ? -9.208 1.848 9.232 1.00 94.75 176 ILE A C 1
ATOM 1415 O O . ILE A 1 176 ? -9.136 2.639 8.286 1.00 94.75 176 ILE A O 1
ATOM 1419 N N . PHE A 1 177 ? -8.139 1.308 9.811 1.00 94.81 177 PHE A N 1
ATOM 1420 C CA . PHE A 1 177 ? -6.780 1.332 9.280 1.00 94.81 177 PHE A CA 1
ATOM 1421 C C . PHE A 1 177 ? -6.359 -0.109 9.009 1.00 94.81 177 PHE A C 1
ATOM 1423 O O . PHE A 1 177 ? -6.571 -0.978 9.852 1.00 94.81 177 PHE A O 1
ATOM 1430 N N . TRP A 1 178 ? -5.726 -0.362 7.869 1.00 93.81 178 TRP A N 1
ATOM 1431 C CA . TRP A 1 178 ? -5.198 -1.681 7.541 1.00 93.81 178 TRP A CA 1
ATOM 1432 C C . TRP A 1 178 ? -3.780 -1.595 6.999 1.00 93.81 178 TRP A C 1
ATOM 1434 O O . TRP A 1 178 ? -3.329 -0.583 6.455 1.00 93.81 178 TRP A O 1
ATOM 1444 N N . THR A 1 179 ? -3.063 -2.702 7.158 1.00 93.00 179 THR A N 1
ATOM 1445 C CA . THR A 1 179 ? -1.750 -2.917 6.560 1.00 93.00 179 THR A CA 1
ATOM 1446 C C . THR A 1 179 ? -1.751 -4.268 5.864 1.00 93.00 179 THR A C 1
ATOM 1448 O O . THR A 1 179 ? -2.126 -5.267 6.469 1.00 93.00 179 THR A O 1
ATOM 1451 N N . LEU A 1 180 ? -1.330 -4.292 4.603 1.00 93.56 180 LEU A N 1
ATOM 1452 C CA . LEU A 1 180 ? -1.151 -5.511 3.822 1.00 93.56 180 LEU A CA 1
ATOM 1453 C C . LEU A 1 180 ? 0.345 -5.733 3.616 1.00 93.56 180 LEU A C 1
ATOM 1455 O O . LEU A 1 180 ? 1.050 -4.840 3.137 1.00 93.56 180 LEU A O 1
ATOM 1459 N N . SER A 1 181 ? 0.816 -6.924 3.965 1.00 89.38 181 SER A N 1
ATOM 1460 C CA . SER A 1 181 ? 2.199 -7.348 3.757 1.00 89.38 181 SER A CA 1
ATOM 1461 C C . SER A 1 181 ? 2.278 -8.359 2.621 1.00 89.38 181 SER A C 1
ATOM 1463 O O . SER A 1 181 ? 1.394 -9.201 2.466 1.00 89.38 181 SER A O 1
ATOM 1465 N N . CYS A 1 182 ? 3.336 -8.273 1.819 1.00 90.50 182 CYS A N 1
ATOM 1466 C CA . CYS A 1 182 ? 3.602 -9.250 0.775 1.00 90.50 182 CYS A CA 1
ATOM 1467 C C . CYS A 1 182 ? 4.148 -10.538 1.408 1.00 90.50 182 CYS A C 1
ATOM 1469 O O . CYS A 1 182 ? 5.038 -10.502 2.259 1.00 90.50 182 CYS A O 1
ATOM 1471 N N . ALA A 1 183 ? 3.561 -11.673 1.030 1.00 88.31 183 ALA A N 1
ATOM 1472 C CA . ALA A 1 183 ? 3.977 -13.001 1.467 1.00 88.31 183 ALA A CA 1
ATOM 1473 C C . ALA A 1 183 ? 4.466 -13.799 0.254 1.00 88.31 183 ALA A C 1
ATOM 1475 O O . ALA A 1 183 ? 4.014 -14.914 0.012 1.00 88.31 183 ALA A O 1
ATOM 1476 N N . GLU A 1 184 ? 5.375 -13.202 -0.518 1.00 88.94 184 GLU A N 1
ATOM 1477 C CA . GLU A 1 184 ? 5.732 -13.606 -1.879 1.00 88.94 184 GLU A CA 1
ATOM 1478 C C . GLU A 1 184 ? 6.091 -15.095 -2.032 1.00 88.94 184 GLU A C 1
ATOM 1480 O O . GLU A 1 184 ? 5.673 -15.718 -2.998 1.00 88.94 184 GLU A O 1
ATOM 1485 N N . PHE A 1 185 ? 6.769 -15.699 -1.048 1.00 88.19 185 PHE A N 1
ATOM 1486 C CA . PHE A 1 185 ? 7.149 -17.125 -1.048 1.00 88.19 185 PHE A CA 1
ATOM 1487 C C . PHE A 1 185 ? 5.975 -18.106 -0.889 1.00 88.19 185 PHE A C 1
ATOM 1489 O O . PHE A 1 185 ? 6.137 -19.320 -1.057 1.00 88.19 185 PHE A O 1
ATOM 1496 N N . HIS A 1 186 ? 4.810 -17.603 -0.486 1.00 88.62 186 HIS A N 1
ATOM 1497 C CA . HIS A 1 186 ? 3.608 -18.390 -0.244 1.00 88.62 186 HIS A CA 1
ATOM 1498 C C . HIS A 1 186 ? 2.552 -18.200 -1.335 1.00 88.62 186 HIS A C 1
ATOM 1500 O O . HIS A 1 186 ? 1.431 -18.642 -1.141 1.00 88.62 186 HIS A O 1
ATOM 1506 N N . TRP A 1 187 ? 2.887 -17.581 -2.471 1.00 89.81 187 TRP A N 1
ATOM 1507 C CA . TRP A 1 187 ? 1.948 -17.334 -3.569 1.00 89.81 187 TRP A CA 1
ATOM 1508 C C . TRP A 1 187 ? 2.198 -18.293 -4.737 1.00 89.81 187 TRP A C 1
ATOM 1510 O O . TRP A 1 187 ? 2.949 -17.949 -5.658 1.00 89.81 187 TRP A O 1
ATOM 1520 N N . PRO A 1 188 ? 1.621 -19.510 -4.719 1.00 87.81 188 PRO A N 1
ATOM 1521 C CA . PRO A 1 188 ? 1.815 -20.477 -5.798 1.00 87.81 188 PRO A CA 1
ATOM 1522 C C . PRO A 1 188 ? 1.434 -19.904 -7.167 1.00 87.81 188 PRO A C 1
ATOM 1524 O O . PRO A 1 188 ? 2.135 -20.141 -8.143 1.00 87.81 188 PRO A O 1
ATOM 1527 N N . GLU A 1 189 ? 0.396 -19.076 -7.238 1.00 89.06 189 GLU A N 1
ATOM 1528 C CA . GLU A 1 189 ? -0.072 -18.420 -8.456 1.00 89.06 189 GLU A CA 1
ATOM 1529 C C . GLU A 1 189 ? 0.930 -17.405 -9.036 1.00 89.06 189 GLU A C 1
ATOM 1531 O O . GLU A 1 189 ? 1.011 -17.250 -10.254 1.00 89.06 189 GLU A O 1
ATOM 1536 N N . TYR A 1 190 ? 1.742 -16.757 -8.193 1.00 91.31 190 TYR A N 1
ATOM 1537 C CA . TYR A 1 190 ? 2.840 -15.904 -8.655 1.00 91.31 190 TYR A CA 1
ATOM 1538 C C . TYR A 1 190 ? 3.982 -16.757 -9.213 1.00 91.31 190 TYR A C 1
ATOM 1540 O O . TYR A 1 190 ? 4.515 -16.478 -10.285 1.00 91.31 190 TYR A O 1
ATOM 1548 N N . HIS A 1 191 ? 4.354 -17.824 -8.504 1.00 89.75 191 HIS A N 1
ATOM 1549 C CA . HIS A 1 191 ? 5.448 -18.698 -8.926 1.00 89.75 191 HIS A CA 1
ATOM 1550 C C . HIS A 1 191 ? 5.110 -19.519 -10.180 1.00 89.75 191 HIS A C 1
ATOM 1552 O O . HIS A 1 191 ? 5.999 -19.767 -10.999 1.00 89.75 191 HIS A O 1
ATOM 1558 N N . ALA A 1 192 ? 3.827 -19.828 -10.385 1.00 88.00 192 ALA A N 1
ATOM 1559 C CA . ALA A 1 192 ? 3.299 -20.471 -11.584 1.00 88.00 192 ALA A CA 1
ATOM 1560 C C . ALA A 1 192 ? 3.556 -19.671 -12.877 1.00 88.00 192 ALA A C 1
ATOM 1562 O O . ALA A 1 192 ? 3.556 -20.244 -13.964 1.00 88.00 192 ALA A O 1
ATOM 1563 N N . LEU A 1 193 ? 3.827 -18.359 -12.780 1.00 87.75 193 LEU A N 1
ATOM 1564 C CA . LEU A 1 193 ? 4.193 -17.522 -13.932 1.00 87.75 193 LEU A CA 1
ATOM 1565 C C . LEU A 1 193 ? 5.547 -17.910 -14.552 1.00 87.75 193 LEU A C 1
ATOM 1567 O O . LEU A 1 193 ? 5.806 -17.580 -15.711 1.00 87.75 193 LEU A O 1
ATOM 1571 N N . PHE A 1 194 ? 6.416 -18.580 -13.789 1.00 84.75 194 PHE A N 1
ATOM 1572 C CA . PHE A 1 194 ? 7.792 -18.893 -14.191 1.00 84.75 194 PHE A CA 1
ATOM 1573 C C . PHE A 1 194 ? 8.047 -20.391 -14.360 1.00 84.75 194 PHE A C 1
ATOM 1575 O O . PHE A 1 194 ? 8.915 -20.773 -15.142 1.00 84.75 194 PHE A O 1
ATOM 1582 N N . SER A 1 195 ? 7.322 -21.233 -13.622 1.00 74.44 195 SER A N 1
ATOM 1583 C CA . SER A 1 195 ? 7.440 -22.690 -13.674 1.00 74.44 195 SER A CA 1
ATOM 1584 C C . SER A 1 195 ? 6.105 -23.339 -13.333 1.00 74.44 195 SER A C 1
ATOM 1586 O O . SER A 1 195 ? 5.412 -22.882 -12.432 1.00 74.44 195 SER A O 1
ATOM 1588 N N . THR A 1 196 ? 5.769 -24.437 -14.005 1.00 65.81 196 THR A N 1
ATOM 1589 C CA . THR A 1 196 ? 4.602 -25.270 -13.670 1.00 65.81 196 THR A CA 1
ATOM 1590 C C . THR A 1 196 ? 4.883 -26.275 -12.548 1.00 65.81 196 THR A C 1
ATOM 1592 O O . THR A 1 196 ? 3.980 -27.004 -12.146 1.00 65.81 196 THR A O 1
ATOM 1595 N N . ASP A 1 197 ? 6.118 -26.334 -12.037 1.00 68.38 197 ASP A N 1
ATOM 1596 C CA . ASP A 1 197 ? 6.482 -27.228 -10.939 1.00 68.38 197 ASP A CA 1
ATOM 1597 C C . ASP A 1 197 ? 6.047 -26.655 -9.580 1.00 68.38 197 ASP A C 1
ATOM 1599 O O . ASP A 1 197 ? 6.705 -25.787 -9.001 1.00 68.38 197 ASP A O 1
ATOM 1603 N N . GLU A 1 198 ? 4.945 -27.180 -9.044 1.00 65.25 198 GLU A N 1
ATOM 1604 C CA . GLU A 1 198 ? 4.432 -26.834 -7.711 1.00 65.25 198 GLU A CA 1
ATOM 1605 C C . GLU A 1 198 ? 5.374 -27.260 -6.565 1.00 65.25 198 GLU A C 1
ATOM 1607 O O . GLU A 1 198 ? 5.199 -26.822 -5.425 1.00 65.25 198 GLU A O 1
ATOM 1612 N N . LYS A 1 199 ? 6.396 -28.083 -6.844 1.00 69.31 199 LYS A N 1
ATOM 1613 C CA . LYS A 1 199 ? 7.404 -28.542 -5.873 1.00 69.31 199 LYS A CA 1
ATOM 1614 C C . LYS A 1 199 ? 8.728 -27.784 -5.968 1.00 69.31 199 LYS A C 1
ATOM 1616 O O . LYS A 1 199 ? 9.731 -28.260 -5.434 1.00 69.31 199 LYS A O 1
ATOM 1621 N N . ALA A 1 200 ? 8.729 -26.608 -6.598 1.00 77.38 200 ALA A N 1
ATOM 1622 C CA . ALA A 1 200 ? 9.896 -25.738 -6.651 1.00 77.38 200 ALA A CA 1
ATOM 1623 C C . ALA A 1 200 ? 10.514 -25.533 -5.253 1.00 77.38 200 ALA A C 1
ATOM 1625 O O . ALA A 1 200 ? 9.827 -25.219 -4.274 1.00 77.38 200 ALA A O 1
ATOM 1626 N N . ASP A 1 201 ? 11.828 -25.728 -5.166 1.00 84.69 201 ASP A N 1
ATOM 1627 C CA . ASP A 1 201 ? 12.572 -25.571 -3.923 1.00 84.69 201 ASP A CA 1
ATOM 1628 C C . ASP A 1 201 ? 12.703 -24.093 -3.516 1.00 84.69 201 ASP A C 1
ATOM 1630 O O . ASP A 1 201 ? 12.432 -23.168 -4.285 1.00 84.69 201 ASP A O 1
ATOM 1634 N N . SER A 1 202 ? 13.147 -23.842 -2.281 1.00 84.94 202 SER A N 1
ATOM 1635 C CA . SER A 1 202 ? 13.270 -22.468 -1.777 1.00 84.94 202 SER A CA 1
ATOM 1636 C C . SER A 1 202 ? 14.225 -21.598 -2.604 1.00 84.94 202 SER A C 1
ATOM 1638 O O . SER A 1 202 ? 14.057 -20.378 -2.602 1.00 84.94 202 SER A O 1
ATOM 1640 N N . SER A 1 203 ? 15.212 -22.194 -3.281 1.00 88.25 203 SER A N 1
ATOM 1641 C CA . SER A 1 203 ? 16.162 -21.462 -4.125 1.00 88.25 203 SER A CA 1
ATOM 1642 C C . SER A 1 203 ? 15.466 -20.938 -5.377 1.00 88.25 203 SER A C 1
ATOM 1644 O O . SER A 1 203 ? 15.542 -19.751 -5.684 1.00 88.25 203 SER A O 1
ATOM 1646 N N . THR A 1 204 ? 14.689 -21.794 -6.037 1.00 87.69 204 THR A N 1
ATOM 1647 C CA . THR A 1 204 ? 13.914 -21.454 -7.233 1.00 87.69 204 THR A CA 1
ATOM 1648 C C . THR A 1 204 ? 12.880 -20.367 -6.938 1.00 87.69 204 THR A C 1
ATOM 1650 O O . THR A 1 204 ? 12.745 -19.403 -7.693 1.00 87.69 204 THR A O 1
ATOM 1653 N N . LEU A 1 205 ? 12.169 -20.466 -5.806 1.00 88.50 205 LEU A N 1
ATOM 1654 C CA . LEU A 1 205 ? 11.215 -19.430 -5.391 1.00 88.50 205 LEU A CA 1
ATOM 1655 C C . LEU A 1 205 ? 11.909 -18.078 -5.172 1.00 88.50 205 LEU A C 1
ATOM 1657 O O . LEU A 1 205 ? 11.374 -17.038 -5.558 1.00 88.50 205 LEU A O 1
ATOM 1661 N N . HIS A 1 206 ? 13.107 -18.092 -4.586 1.00 89.19 206 HIS A N 1
ATOM 1662 C CA . HIS A 1 206 ? 13.900 -16.892 -4.348 1.00 89.19 206 HIS A CA 1
ATOM 1663 C C . HIS A 1 206 ? 14.385 -16.246 -5.652 1.00 89.19 206 HIS A C 1
ATOM 1665 O O . HIS A 1 206 ? 14.250 -15.033 -5.822 1.00 89.19 206 HIS A O 1
ATOM 1671 N N . GLU A 1 207 ? 14.872 -17.046 -6.603 1.00 88.38 207 GLU A N 1
ATOM 1672 C CA . GLU A 1 207 ? 15.268 -16.579 -7.936 1.00 88.38 207 GLU A CA 1
ATOM 1673 C C . GLU A 1 207 ? 14.099 -15.939 -8.692 1.00 88.38 207 GLU A C 1
ATOM 1675 O O . GLU A 1 207 ? 14.264 -14.873 -9.289 1.00 88.38 207 GLU A O 1
ATOM 1680 N N . ASN A 1 208 ? 12.902 -16.531 -8.613 1.00 89.25 208 ASN A N 1
ATOM 1681 C CA . ASN A 1 208 ? 11.694 -15.970 -9.221 1.00 89.25 208 ASN A CA 1
ATOM 1682 C C . ASN A 1 208 ? 11.368 -14.568 -8.686 1.00 89.25 208 ASN A C 1
ATOM 1684 O O . ASN A 1 208 ? 10.846 -13.738 -9.426 1.00 89.25 208 ASN A O 1
ATOM 1688 N N . ILE A 1 209 ? 11.668 -14.286 -7.417 1.00 89.12 209 ILE A N 1
ATOM 1689 C CA . ILE A 1 209 ? 11.426 -12.976 -6.802 1.00 89.12 209 ILE A CA 1
ATOM 1690 C C . ILE A 1 209 ? 12.532 -11.989 -7.196 1.00 89.12 209 ILE A C 1
ATOM 1692 O O . ILE A 1 209 ? 12.237 -10.915 -7.718 1.00 89.12 209 ILE A O 1
ATOM 1696 N N . ILE A 1 210 ? 13.802 -12.359 -6.998 1.00 87.25 210 ILE A N 1
ATOM 1697 C CA . ILE A 1 210 ? 14.951 -11.466 -7.231 1.00 87.25 210 ILE A CA 1
ATOM 1698 C C . ILE A 1 210 ? 15.067 -11.048 -8.693 1.00 87.25 210 ILE A C 1
ATOM 1700 O O . ILE A 1 210 ? 15.359 -9.888 -8.978 1.00 87.25 210 ILE A O 1
ATOM 1704 N N . ASN A 1 211 ? 14.834 -11.974 -9.622 1.00 87.56 211 ASN A N 1
ATOM 1705 C CA . ASN A 1 211 ? 14.983 -11.689 -11.045 1.00 87.56 211 ASN A CA 1
ATOM 1706 C C . ASN A 1 211 ? 13.768 -10.955 -11.629 1.00 87.56 211 ASN A C 1
ATOM 1708 O O . ASN A 1 211 ? 13.849 -10.422 -12.736 1.00 87.56 211 ASN A O 1
ATOM 1712 N N . ASN A 1 212 ? 12.649 -10.890 -10.895 1.00 90.06 212 ASN A N 1
ATOM 1713 C CA . ASN A 1 212 ? 11.392 -10.325 -11.386 1.00 90.06 212 ASN A CA 1
ATOM 1714 C C . ASN A 1 212 ? 10.725 -9.339 -10.402 1.00 90.06 212 ASN A C 1
ATOM 1716 O O . ASN A 1 212 ? 9.516 -9.432 -10.175 1.00 90.06 212 ASN A O 1
ATOM 1720 N N . PRO A 1 213 ? 11.448 -8.327 -9.879 1.00 87.50 213 PRO A N 1
ATOM 1721 C CA . PRO A 1 213 ? 10.911 -7.398 -8.876 1.00 87.50 213 PRO A CA 1
ATOM 1722 C C . PRO A 1 213 ? 9.679 -6.630 -9.388 1.00 87.50 213 PRO A C 1
ATOM 1724 O O . PRO A 1 213 ? 8.693 -6.434 -8.689 1.00 87.50 213 PRO A O 1
ATOM 1727 N N . HIS A 1 214 ? 9.685 -6.269 -10.671 1.00 90.94 214 HIS A N 1
ATOM 1728 C CA . HIS A 1 214 ? 8.559 -5.605 -11.325 1.00 90.94 214 HIS A CA 1
ATOM 1729 C C . HIS A 1 214 ? 7.272 -6.450 -11.379 1.00 90.94 214 HIS A C 1
ATOM 1731 O O . HIS A 1 214 ? 6.178 -5.881 -11.394 1.00 90.94 214 HIS A O 1
ATOM 1737 N N . LEU A 1 215 ? 7.383 -7.784 -11.441 1.00 93.19 215 LEU A N 1
ATOM 1738 C CA . LEU A 1 215 ? 6.221 -8.670 -11.470 1.00 93.19 215 LEU A CA 1
ATOM 1739 C C . LEU A 1 215 ? 5.650 -8.865 -10.078 1.00 93.19 215 LEU A C 1
ATOM 1741 O O . LEU A 1 215 ? 4.431 -8.851 -9.957 1.00 93.19 215 LEU A O 1
ATOM 1745 N N . ILE A 1 216 ? 6.486 -8.995 -9.044 1.00 92.31 216 ILE A N 1
ATOM 1746 C CA . ILE A 1 216 ? 5.975 -9.093 -7.673 1.00 92.31 216 ILE A CA 1
ATOM 1747 C C . ILE A 1 216 ? 5.281 -7.794 -7.244 1.00 92.31 216 ILE A C 1
ATOM 1749 O O . ILE A 1 216 ? 4.189 -7.857 -6.683 1.00 92.31 216 ILE A O 1
ATOM 1753 N N . ASP A 1 217 ? 5.823 -6.626 -7.612 1.00 92.31 217 ASP A N 1
ATOM 1754 C CA . ASP A 1 217 ? 5.176 -5.330 -7.366 1.00 92.31 217 ASP A CA 1
ATOM 1755 C C . ASP A 1 217 ? 3.821 -5.227 -8.080 1.00 92.31 217 ASP A C 1
ATOM 1757 O O . ASP A 1 217 ? 2.821 -4.795 -7.496 1.00 92.31 217 ASP A O 1
ATOM 1761 N N . TRP A 1 218 ? 3.764 -5.645 -9.351 1.00 93.81 218 TRP A N 1
ATOM 1762 C CA . TRP A 1 218 ? 2.520 -5.681 -10.119 1.00 93.81 218 TRP A CA 1
ATOM 1763 C C . TRP A 1 218 ? 1.508 -6.650 -9.504 1.00 93.81 218 TRP A C 1
ATOM 1765 O O . TRP A 1 218 ? 0.351 -6.281 -9.313 1.00 93.81 218 TRP A O 1
ATOM 1775 N N . PHE A 1 219 ? 1.945 -7.860 -9.160 1.00 95.44 219 PHE A N 1
ATOM 1776 C CA . PHE A 1 219 ? 1.097 -8.899 -8.594 1.00 95.44 219 PHE A CA 1
ATOM 1777 C C . PHE A 1 219 ? 0.510 -8.458 -7.250 1.00 95.44 219 PHE A C 1
ATOM 1779 O O . PHE A 1 219 ? -0.702 -8.529 -7.049 1.00 95.44 219 PHE A O 1
ATOM 1786 N N . PHE A 1 220 ? 1.344 -7.909 -6.361 1.00 95.75 220 PHE A N 1
ATOM 1787 C CA . PHE A 1 220 ? 0.898 -7.329 -5.096 1.00 95.75 220 PHE A CA 1
ATOM 1788 C C . PHE A 1 220 ? -0.103 -6.191 -5.327 1.00 95.75 220 PHE A C 1
ATOM 1790 O O . PHE A 1 220 ? -1.152 -6.166 -4.688 1.00 95.75 220 PHE A O 1
ATOM 1797 N N . THR A 1 221 ? 0.161 -5.291 -6.281 1.00 96.12 221 THR A N 1
ATOM 1798 C CA . THR A 1 221 ? -0.760 -4.191 -6.623 1.00 96.12 221 THR A CA 1
ATOM 1799 C C . THR A 1 221 ? -2.133 -4.715 -7.045 1.00 96.12 221 THR A C 1
ATOM 1801 O O . THR A 1 221 ? -3.139 -4.254 -6.512 1.00 96.12 221 THR A O 1
ATOM 1804 N N . VAL A 1 222 ? -2.187 -5.718 -7.927 1.00 96.19 222 VAL A N 1
ATOM 1805 C CA . VAL A 1 222 ? -3.450 -6.342 -8.362 1.00 96.19 222 VAL A CA 1
ATOM 1806 C C . VAL A 1 222 ? -4.199 -6.957 -7.178 1.00 96.19 222 VAL A C 1
ATOM 1808 O O . VAL A 1 222 ? -5.412 -6.790 -7.061 1.00 96.19 222 VAL A O 1
ATOM 1811 N N . ARG A 1 223 ? -3.496 -7.633 -6.259 1.00 95.44 223 ARG A N 1
ATOM 1812 C CA . ARG A 1 223 ? -4.122 -8.170 -5.040 1.00 95.44 223 ARG A CA 1
ATOM 1813 C C . ARG A 1 223 ? -4.696 -7.069 -4.151 1.00 95.44 223 ARG A C 1
ATOM 1815 O O . ARG A 1 223 ? -5.798 -7.241 -3.643 1.00 95.44 223 ARG A O 1
ATOM 1822 N N . VAL A 1 224 ? -3.986 -5.953 -3.977 1.00 97.38 224 VAL A N 1
ATOM 1823 C CA . VAL A 1 224 ? -4.479 -4.805 -3.198 1.00 97.38 224 VAL A CA 1
ATOM 1824 C C . VAL A 1 224 ? -5.704 -4.177 -3.859 1.00 97.38 224 VAL A C 1
ATOM 1826 O O . VAL A 1 224 ? -6.682 -3.904 -3.172 1.00 97.38 224 VAL A O 1
ATOM 1829 N N . GLU A 1 225 ? -5.691 -3.983 -5.177 1.00 97.62 225 GLU A N 1
ATOM 1830 C CA . GLU A 1 225 ? -6.840 -3.443 -5.915 1.00 97.62 225 GLU A CA 1
ATOM 1831 C C . GLU A 1 225 ? -8.066 -4.361 -5.800 1.00 97.62 225 GLU A C 1
ATOM 1833 O O . GLU A 1 225 ? -9.172 -3.880 -5.548 1.00 97.62 225 GLU A O 1
ATOM 1838 N N . ASN A 1 226 ? -7.873 -5.681 -5.892 1.00 97.19 226 ASN A N 1
ATOM 1839 C CA . ASN A 1 226 ? -8.941 -6.660 -5.682 1.00 97.19 226 ASN A CA 1
ATOM 1840 C C . ASN A 1 226 ? -9.438 -6.684 -4.231 1.00 97.19 226 ASN A C 1
ATOM 1842 O O . ASN A 1 226 ? -10.643 -6.756 -4.012 1.00 97.19 226 ASN A O 1
ATOM 1846 N N . PHE A 1 227 ? -8.547 -6.575 -3.243 1.00 96.75 227 PHE A N 1
ATOM 1847 C CA . PHE A 1 227 ? -8.922 -6.434 -1.834 1.00 96.75 227 PHE A CA 1
ATOM 1848 C C . PHE A 1 227 ? -9.771 -5.176 -1.609 1.00 96.75 227 PHE A C 1
ATOM 1850 O O . PHE A 1 227 ? -10.833 -5.243 -0.998 1.00 96.75 227 PHE A O 1
ATOM 1857 N N . VAL A 1 228 ? -9.353 -4.031 -2.155 1.00 97.94 228 VAL A N 1
ATOM 1858 C CA . VAL A 1 228 ? -10.116 -2.781 -2.053 1.00 97.94 228 VAL A CA 1
ATOM 1859 C C . VAL A 1 228 ? -11.481 -2.925 -2.727 1.00 97.94 228 VAL A C 1
ATOM 1861 O O . VAL A 1 228 ? -12.498 -2.547 -2.155 1.00 97.94 228 VAL A O 1
ATOM 1864 N N . LYS A 1 229 ? -11.538 -3.493 -3.930 1.00 98.00 229 LYS A N 1
ATOM 1865 C CA . LYS A 1 229 ? -12.801 -3.654 -4.651 1.00 98.00 229 LYS A CA 1
ATOM 1866 C C . LYS A 1 229 ? -13.758 -4.610 -3.931 1.00 98.00 229 LYS A C 1
ATOM 1868 O O . LYS A 1 229 ? -14.867 -4.219 -3.590 1.00 98.00 229 LYS A O 1
ATOM 1873 N N . HIS A 1 230 ? -13.326 -5.845 -3.707 1.00 97.31 230 HIS A N 1
ATOM 1874 C CA . HIS A 1 230 ? -14.208 -6.920 -3.263 1.00 97.31 230 HIS A CA 1
ATOM 1875 C C . HIS A 1 230 ? -14.413 -6.905 -1.749 1.00 97.31 230 HIS A C 1
ATOM 1877 O O . HIS A 1 230 ? -15.538 -6.916 -1.271 1.00 97.31 230 HIS A O 1
ATOM 1883 N N . TRP A 1 231 ? -13.340 -6.817 -0.966 1.00 94.62 231 TRP A N 1
ATOM 1884 C CA . TRP A 1 231 ? -13.473 -6.852 0.489 1.00 94.62 231 TRP A CA 1
ATOM 1885 C C . TRP A 1 231 ? -13.916 -5.498 1.057 1.00 94.62 231 TRP A C 1
ATOM 1887 O O . TRP A 1 231 ? -14.846 -5.425 1.853 1.00 94.62 231 TRP A O 1
ATOM 1897 N N . LEU A 1 232 ? -13.295 -4.396 0.632 1.00 96.81 232 LEU A N 1
ATOM 1898 C CA . LEU A 1 232 ? -13.577 -3.095 1.244 1.00 96.81 232 LEU A CA 1
ATOM 1899 C C . LEU A 1 232 ? -14.862 -2.431 0.709 1.00 96.81 232 LEU A C 1
ATOM 1901 O O . LEU A 1 232 ? -15.638 -1.897 1.500 1.00 96.81 232 LEU A O 1
ATOM 1905 N N . TYR A 1 233 ? -15.103 -2.437 -0.606 1.00 97.81 233 TYR A N 1
ATOM 1906 C CA . TYR A 1 233 ? -16.297 -1.800 -1.181 1.00 97.81 233 TYR A CA 1
ATOM 1907 C C . TYR A 1 233 ? -17.513 -2.721 -1.265 1.00 97.81 233 TYR A C 1
ATOM 1909 O O . TYR A 1 233 ? -18.601 -2.282 -0.905 1.00 97.81 233 TYR A O 1
ATOM 1917 N N . GLU A 1 234 ? -17.360 -3.952 -1.758 1.00 97.44 234 GLU A N 1
ATOM 1918 C CA . GLU A 1 234 ? -18.506 -4.856 -1.952 1.00 97.44 234 GLU A CA 1
ATOM 1919 C C . GLU A 1 234 ? -18.975 -5.499 -0.634 1.00 97.44 234 GLU A C 1
ATOM 1921 O O . GLU A 1 234 ? -20.179 -5.661 -0.457 1.00 97.44 234 GLU A O 1
ATOM 1926 N N . THR A 1 235 ? -18.069 -5.803 0.308 1.00 94.81 235 THR A N 1
ATOM 1927 C CA . THR A 1 235 ? -18.438 -6.410 1.605 1.00 94.81 235 THR A CA 1
ATOM 1928 C C . THR A 1 235 ? -18.642 -5.389 2.725 1.00 94.81 235 THR A C 1
ATOM 1930 O O . THR A 1 235 ? -19.649 -5.448 3.422 1.00 94.81 235 THR A O 1
ATOM 1933 N N . LEU A 1 236 ? -17.697 -4.463 2.933 1.00 95.25 236 LEU A N 1
ATOM 1934 C CA . LEU A 1 236 ? -17.757 -3.499 4.048 1.00 95.25 236 LEU A CA 1
ATOM 1935 C C . LEU A 1 236 ? -18.409 -2.157 3.689 1.00 95.25 236 LEU A C 1
ATOM 1937 O O . LEU A 1 236 ? -18.519 -1.278 4.542 1.00 95.25 236 LEU A O 1
ATOM 1941 N N . GLU A 1 237 ? -18.820 -1.981 2.433 1.00 96.75 237 GLU A N 1
ATOM 1942 C CA . GLU A 1 237 ? -19.494 -0.776 1.947 1.00 96.75 237 GLU A CA 1
ATOM 1943 C C . GLU A 1 237 ? -18.739 0.528 2.260 1.00 96.75 237 GLU A C 1
ATOM 1945 O O . GLU A 1 237 ? -19.312 1.502 2.760 1.00 96.75 237 GLU A O 1
ATOM 1950 N N . ALA A 1 238 ? -17.441 0.577 1.952 1.00 97.38 238 ALA A N 1
ATOM 1951 C CA . ALA A 1 238 ? -16.658 1.793 2.137 1.00 97.38 238 ALA A CA 1
ATOM 1952 C C . ALA A 1 238 ? -17.257 3.008 1.401 1.00 97.38 238 ALA A C 1
ATOM 1954 O O . ALA A 1 238 ? -17.710 2.938 0.256 1.00 97.38 238 ALA A O 1
ATOM 1955 N N . GLU A 1 239 ? -17.229 4.157 2.069 1.00 96.25 239 GLU A N 1
ATOM 1956 C CA . GLU A 1 239 ? -17.605 5.453 1.510 1.00 96.25 239 GLU A CA 1
ATOM 1957 C C . GLU A 1 239 ? -16.417 6.076 0.772 1.00 96.25 239 GLU A C 1
ATOM 1959 O O . GLU A 1 239 ? -16.515 6.467 -0.393 1.00 96.25 239 GLU A O 1
ATOM 1964 N N . TRP A 1 240 ? -15.259 6.108 1.430 1.00 97.12 240 TRP A N 1
ATOM 1965 C CA . TRP A 1 240 ? -13.999 6.540 0.840 1.00 97.12 240 TRP A CA 1
ATOM 1966 C C . TRP A 1 240 ? -12.836 5.746 1.425 1.00 97.12 240 TRP A C 1
ATOM 1968 O O . TRP A 1 240 ? -12.893 5.274 2.560 1.00 97.12 240 TRP A O 1
ATOM 1978 N N . HIS A 1 241 ? -11.758 5.632 0.652 1.00 97.75 241 HIS A N 1
ATOM 1979 C CA . HIS A 1 241 ? -10.511 5.027 1.094 1.00 97.75 241 HIS A CA 1
ATOM 1980 C C . HIS A 1 241 ? -9.310 5.848 0.623 1.00 97.75 241 HIS A C 1
ATOM 1982 O O . HIS A 1 241 ? -9.394 6.640 -0.316 1.00 97.75 241 HIS A O 1
ATOM 1988 N N . TRP A 1 242 ? -8.173 5.635 1.268 1.00 97.81 242 TRP A N 1
ATOM 1989 C CA . TRP A 1 242 ? -6.877 6.125 0.826 1.00 97.81 242 TRP A CA 1
ATOM 1990 C C . TRP A 1 242 ? -5.820 5.095 1.201 1.00 97.81 242 TRP A C 1
ATOM 1992 O O . TRP A 1 242 ? -5.834 4.591 2.322 1.00 97.81 242 TRP A O 1
ATOM 2002 N N . TYR A 1 243 ? -4.888 4.791 0.300 1.00 96.88 243 TYR A N 1
ATOM 2003 C CA . TYR A 1 243 ? -3.750 3.937 0.621 1.00 96.88 243 TYR A CA 1
ATOM 2004 C C . TYR A 1 243 ? -2.468 4.403 -0.059 1.00 96.88 243 TYR A C 1
ATOM 2006 O O . TYR A 1 243 ? -2.480 5.161 -1.032 1.00 96.88 243 TYR A O 1
ATOM 2014 N N . ARG A 1 244 ? -1.339 3.913 0.452 1.00 94.81 244 ARG A N 1
ATOM 2015 C CA . ARG A 1 244 ? -0.026 4.059 -0.176 1.00 94.81 244 ARG A CA 1
ATOM 2016 C C . ARG A 1 244 ? 0.777 2.771 -0.095 1.00 94.81 244 ARG A C 1
ATOM 2018 O O . ARG A 1 244 ? 0.600 1.984 0.832 1.00 94.81 244 ARG A O 1
ATOM 2025 N N . PHE A 1 245 ? 1.703 2.621 -1.035 1.00 94.06 245 PHE A N 1
ATOM 2026 C CA . PHE A 1 245 ? 2.723 1.582 -0.987 1.00 94.06 245 PHE A CA 1
ATOM 2027 C C . PHE A 1 245 ? 3.982 2.075 -0.270 1.00 94.06 245 PHE A C 1
ATOM 2029 O O . PHE A 1 245 ? 4.391 3.228 -0.431 1.00 94.06 245 PHE A O 1
ATOM 2036 N N . GLU A 1 246 ? 4.594 1.187 0.501 1.00 91.12 246 GLU A N 1
ATOM 2037 C CA . GLU A 1 246 ? 5.881 1.366 1.171 1.00 91.12 246 GLU A CA 1
ATOM 2038 C C . GLU A 1 246 ? 6.741 0.121 0.958 1.00 91.12 246 GLU A C 1
ATOM 2040 O O . GLU A 1 246 ? 6.211 -0.955 0.714 1.00 91.12 246 GLU A O 1
ATOM 2045 N N . TYR A 1 247 ? 8.062 0.247 1.061 1.00 88.44 247 TYR A N 1
ATOM 2046 C CA . TYR A 1 247 ? 8.979 -0.887 0.928 1.00 88.44 247 TYR A CA 1
ATOM 2047 C C . TYR A 1 247 ? 9.691 -1.121 2.257 1.00 88.44 247 TYR A C 1
ATOM 2049 O O . TYR A 1 247 ? 10.236 -0.192 2.859 1.00 88.44 247 TYR A O 1
ATOM 2057 N N . ALA A 1 248 ? 9.678 -2.365 2.732 1.00 79.12 248 ALA A N 1
ATOM 2058 C CA . ALA A 1 248 ? 10.255 -2.739 4.013 1.00 79.12 248 ALA A CA 1
ATOM 2059 C C . ALA A 1 248 ? 11.778 -2.522 4.026 1.00 79.12 248 ALA A C 1
ATOM 2061 O O . ALA A 1 248 ? 12.501 -3.098 3.216 1.00 79.12 248 ALA A O 1
ATOM 2062 N N . VAL A 1 249 ? 12.279 -1.769 5.013 1.00 70.88 249 VAL A N 1
ATOM 2063 C CA . VAL A 1 249 ? 13.693 -1.343 5.114 1.00 70.88 249 VAL A CA 1
ATOM 2064 C C . VAL A 1 249 ? 14.695 -2.506 5.062 1.00 70.88 249 VAL A C 1
ATOM 2066 O O . VAL A 1 249 ? 15.783 -2.348 4.524 1.00 70.88 249 VAL A O 1
ATOM 2069 N N . MET A 1 250 ? 14.350 -3.677 5.611 1.00 62.66 250 MET A N 1
ATOM 2070 C CA . MET A 1 250 ? 15.283 -4.812 5.707 1.00 62.66 250 MET A CA 1
ATOM 2071 C C . MET A 1 250 ? 15.218 -5.800 4.539 1.00 62.66 250 MET A C 1
ATOM 2073 O O . MET A 1 250 ? 16.195 -6.499 4.297 1.00 62.66 250 MET A O 1
ATOM 2077 N N . ARG A 1 251 ? 14.070 -5.921 3.864 1.00 67.44 251 ARG A N 1
ATOM 2078 C CA . ARG A 1 251 ? 13.835 -6.973 2.854 1.00 67.44 251 ARG A CA 1
ATOM 2079 C C . ARG A 1 251 ? 13.498 -6.426 1.470 1.00 67.44 251 ARG A C 1
ATOM 2081 O O . ARG A 1 251 ? 13.417 -7.204 0.533 1.00 67.44 251 ARG A O 1
ATOM 2088 N N . GLY A 1 252 ? 13.253 -5.120 1.348 1.00 77.19 252 GLY A N 1
ATOM 2089 C CA . GLY A 1 252 ? 12.796 -4.498 0.105 1.00 77.19 252 GLY A CA 1
ATOM 2090 C C . GLY A 1 252 ? 11.402 -4.948 -0.347 1.00 77.19 252 GLY A C 1
ATOM 2091 O O . GLY A 1 252 ? 10.990 -4.575 -1.434 1.00 77.19 252 GLY A O 1
ATOM 2092 N N . SER A 1 253 ? 10.682 -5.731 0.465 1.00 85.50 253 SER A N 1
ATOM 2093 C CA . SER A 1 253 ? 9.355 -6.250 0.123 1.00 85.50 253 SER A CA 1
ATOM 2094 C C . SER A 1 253 ? 8.294 -5.151 0.227 1.00 85.50 253 SER A C 1
ATOM 2096 O O . SER A 1 253 ? 8.348 -4.301 1.123 1.00 85.50 253 SER A O 1
ATOM 2098 N N . ILE A 1 254 ? 7.357 -5.152 -0.718 1.00 91.69 254 ILE A N 1
ATOM 2099 C CA . ILE A 1 254 ? 6.287 -4.163 -0.837 1.00 91.69 254 ILE A CA 1
ATOM 2100 C C . ILE A 1 254 ? 5.217 -4.367 0.248 1.00 91.69 254 ILE A C 1
ATOM 2102 O O . ILE A 1 254 ? 4.788 -5.481 0.540 1.00 91.69 254 ILE A O 1
ATOM 2106 N N . HIS A 1 255 ? 4.767 -3.270 0.846 1.00 92.94 255 HIS A N 1
ATOM 2107 C CA . HIS A 1 255 ? 3.674 -3.186 1.807 1.00 92.94 255 HIS A CA 1
ATOM 2108 C C . HIS A 1 255 ? 2.651 -2.152 1.341 1.00 92.94 255 HIS A C 1
ATOM 2110 O O . HIS A 1 255 ? 2.987 -1.200 0.635 1.00 92.94 255 HIS A O 1
ATOM 2116 N N . CYS A 1 256 ? 1.408 -2.294 1.790 1.00 95.94 256 CYS A N 1
ATOM 2117 C CA . CYS A 1 256 ? 0.370 -1.287 1.616 1.00 95.94 256 CYS A CA 1
ATOM 2118 C C . CYS A 1 256 ? -0.170 -0.856 2.976 1.00 95.94 256 CYS A C 1
ATOM 2120 O O . CYS A 1 256 ? -0.527 -1.705 3.787 1.00 95.94 256 CYS A O 1
ATOM 2122 N N . HIS A 1 257 ? -0.267 0.450 3.206 1.00 95.88 257 HIS A N 1
ATOM 2123 C CA . HIS A 1 257 ? -0.981 1.018 4.347 1.00 95.88 257 HIS A CA 1
ATOM 2124 C C . HIS A 1 257 ? -2.191 1.783 3.837 1.00 95.88 257 HIS A C 1
ATOM 2126 O O . HIS A 1 257 ? -2.045 2.609 2.931 1.00 95.88 257 HIS A O 1
ATOM 2132 N N . GLY A 1 258 ? -3.356 1.547 4.433 1.00 96.75 258 GLY A N 1
ATOM 2133 C CA . GLY A 1 258 ? -4.594 2.188 4.018 1.00 96.75 258 GLY A CA 1
ATOM 2134 C C . GLY A 1 258 ? -5.514 2.555 5.170 1.00 96.75 258 GLY A C 1
ATOM 2135 O O . GLY A 1 258 ? -5.379 2.063 6.289 1.00 96.75 258 GLY A O 1
ATOM 2136 N N . VAL A 1 259 ? -6.431 3.469 4.872 1.00 97.38 259 VAL A N 1
ATOM 2137 C CA . VAL A 1 259 ? -7.517 3.913 5.746 1.00 97.38 259 VAL A CA 1
ATOM 2138 C C . VAL A 1 259 ? -8.804 4.040 4.941 1.00 97.38 259 VAL A C 1
ATOM 2140 O O . VAL A 1 259 ? -8.757 4.410 3.767 1.00 97.38 259 VAL A O 1
ATOM 2143 N N . ALA A 1 260 ? -9.948 3.766 5.564 1.00 97.44 260 ALA A N 1
ATOM 2144 C CA . ALA A 1 260 ? -11.265 3.965 4.960 1.00 97.44 260 ALA A CA 1
ATOM 2145 C C . ALA A 1 260 ? -12.289 4.396 5.984 1.00 97.44 260 ALA A C 1
ATOM 2147 O O . ALA A 1 260 ? -12.209 4.040 7.159 1.00 97.44 260 ALA A O 1
ATOM 2148 N N . LYS A 1 261 ? -13.292 5.103 5.477 1.00 97.12 261 LYS A N 1
ATOM 2149 C CA . LYS A 1 261 ? -14.567 5.330 6.136 1.00 97.12 261 LYS A CA 1
ATOM 2150 C C . LYS A 1 261 ? -15.576 4.307 5.637 1.00 97.12 261 LYS A C 1
ATOM 2152 O O . LYS A 1 261 ? -15.730 4.159 4.426 1.00 97.12 261 LYS A O 1
ATOM 2157 N N . LEU A 1 262 ? -16.261 3.637 6.554 1.00 97.00 262 LEU A N 1
ATOM 2158 C CA . LEU A 1 262 ? -17.398 2.776 6.233 1.00 97.00 262 LEU A CA 1
ATOM 2159 C C . LEU A 1 262 ? -18.696 3.580 6.341 1.00 97.00 262 LEU A C 1
ATOM 2161 O O . LEU A 1 262 ? -18.815 4.450 7.209 1.00 97.00 262 LEU A O 1
ATOM 2165 N N . LYS A 1 263 ? -19.669 3.297 5.469 1.00 96.19 263 LYS A N 1
ATOM 2166 C CA . LYS A 1 263 ? -20.964 4.002 5.467 1.00 96.19 263 LYS A CA 1
ATOM 2167 C C . LYS A 1 263 ? -21.773 3.765 6.741 1.00 96.19 263 LYS A C 1
ATOM 2169 O O . LYS A 1 263 ? -22.525 4.639 7.159 1.00 96.19 263 LYS A O 1
ATOM 2174 N N . ASN A 1 264 ? -21.621 2.588 7.341 1.00 95.38 264 ASN A N 1
ATOM 2175 C CA . ASN A 1 264 ? -22.320 2.171 8.553 1.00 95.38 264 ASN A CA 1
ATOM 2176 C C . ASN A 1 264 ? -21.613 2.602 9.853 1.00 95.38 264 ASN A C 1
ATOM 2178 O O . ASN A 1 264 ? -22.037 2.188 10.928 1.00 95.38 264 ASN A O 1
ATOM 2182 N N . ASP A 1 265 ? -20.561 3.426 9.781 1.00 95.44 265 ASP A N 1
ATOM 2183 C CA . ASP A 1 265 ? -19.853 3.919 10.964 1.00 95.44 265 ASP A CA 1
ATOM 2184 C C . ASP A 1 265 ? -20.806 4.707 11.890 1.00 95.44 265 ASP A C 1
ATOM 2186 O O . ASP A 1 265 ? -21.328 5.753 11.484 1.00 95.44 265 ASP A O 1
ATOM 2190 N N . PRO A 1 266 ? -20.999 4.274 13.153 1.00 95.44 266 PRO A N 1
ATOM 2191 C CA . PRO A 1 266 ? -21.973 4.863 14.075 1.00 95.44 266 PRO A CA 1
ATOM 2192 C C . PRO A 1 266 ? -21.513 6.202 14.678 1.00 95.44 266 PRO A C 1
ATOM 2194 O O . PRO A 1 266 ? -22.123 6.721 15.612 1.00 95.44 266 PRO A O 1
ATOM 2197 N N . GLY A 1 267 ? -20.422 6.778 14.173 1.00 94.69 267 GLY A N 1
ATOM 2198 C CA . GLY A 1 267 ? -19.767 7.941 14.747 1.00 94.69 267 GLY A CA 1
ATOM 2199 C C . GLY A 1 267 ? -18.743 7.544 15.802 1.00 94.69 267 GLY A C 1
ATOM 2200 O O . GLY A 1 267 ? -18.718 8.156 16.872 1.00 94.69 267 GLY A O 1
ATOM 2201 N N . LEU A 1 268 ? -17.880 6.568 15.490 1.00 93.25 268 LEU A N 1
ATOM 2202 C CA . LEU A 1 268 ? -16.892 6.006 16.422 1.00 93.25 268 LEU A CA 1
ATOM 2203 C C . LEU A 1 268 ? -16.119 7.075 17.200 1.00 93.25 268 LEU A C 1
ATOM 2205 O O . LEU A 1 268 ? -16.051 7.008 18.419 1.00 93.25 268 LEU A O 1
ATOM 2209 N N . CYS A 1 269 ? -15.608 8.121 16.540 1.00 92.31 269 CYS A N 1
ATOM 2210 C CA . CYS A 1 269 ? -14.865 9.178 17.236 1.00 92.31 269 CYS A CA 1
ATOM 2211 C C . CYS A 1 269 ? -15.688 9.877 18.334 1.00 92.31 269 CYS A C 1
ATOM 2213 O O . CYS A 1 269 ? -15.154 10.169 19.400 1.00 92.31 269 CYS A O 1
ATOM 2215 N N . LYS A 1 270 ? -16.979 10.140 18.085 1.00 94.38 270 LYS A N 1
ATOM 2216 C CA . LYS A 1 270 ? -17.870 10.782 19.065 1.00 94.38 270 LYS A CA 1
ATOM 2217 C C . LYS A 1 270 ? -18.228 9.816 20.190 1.00 94.38 270 LYS A C 1
ATOM 2219 O O . LYS A 1 270 ? -18.231 10.213 21.350 1.00 94.38 270 LYS A O 1
ATOM 2224 N N . LEU A 1 271 ? -18.508 8.559 19.848 1.00 96.38 271 LEU A N 1
ATOM 2225 C CA . LEU A 1 271 ? -18.842 7.530 20.829 1.00 96.38 271 LEU A CA 1
ATOM 2226 C C . LEU A 1 271 ? -17.662 7.230 21.753 1.00 96.38 271 LEU A C 1
ATOM 2228 O O . LEU A 1 271 ? -17.839 7.219 22.965 1.00 96.38 271 LEU A O 1
ATOM 2232 N N . THR A 1 272 ? -16.450 7.087 21.216 1.00 94.06 272 THR A N 1
ATOM 2233 C CA . THR A 1 272 ? -15.246 6.871 22.026 1.00 94.06 272 THR A CA 1
ATOM 2234 C C . THR A 1 272 ? -14.934 8.075 22.916 1.00 94.06 272 THR A C 1
ATOM 2236 O O . THR A 1 272 ? -14.529 7.891 24.061 1.00 94.06 272 THR A O 1
ATOM 2239 N N . GLN A 1 273 ? -15.161 9.308 22.444 1.00 93.75 273 GLN A N 1
ATOM 2240 C CA . GLN A 1 273 ? -15.033 10.499 23.290 1.00 93.75 273 GLN A CA 1
ATOM 2241 C C . GLN A 1 273 ? -16.038 10.472 24.453 1.00 93.75 273 GLN A C 1
ATOM 2243 O O . GLN A 1 273 ? -15.657 10.693 25.598 1.00 93.75 273 GLN A O 1
ATOM 2248 N N . LYS A 1 274 ? -17.301 10.142 24.174 1.00 96.44 274 LYS A N 1
ATOM 2249 C CA . LYS A 1 274 ? -18.345 10.022 25.197 1.00 96.44 274 LYS A CA 1
ATOM 2250 C C . LYS A 1 274 ? -18.060 8.891 26.194 1.00 96.44 274 LYS A C 1
ATOM 2252 O O . LYS A 1 274 ? -18.255 9.053 27.396 1.00 96.44 274 LYS A O 1
ATOM 2257 N N . ALA A 1 275 ? -17.549 7.761 25.710 1.00 95.88 275 ALA A N 1
ATOM 2258 C CA . ALA A 1 275 ? -17.095 6.656 26.546 1.00 95.88 275 ALA A CA 1
ATOM 2259 C C . ALA A 1 275 ? -15.949 7.086 27.477 1.00 95.88 275 ALA A C 1
ATOM 2261 O O . ALA A 1 275 ? -15.964 6.756 28.662 1.00 95.88 275 ALA A O 1
ATOM 2262 N N . LEU A 1 276 ? -15.004 7.885 26.969 1.00 94.06 276 LEU A N 1
ATOM 2263 C CA . LEU A 1 276 ? -13.915 8.438 27.770 1.00 94.06 276 LEU A CA 1
ATOM 2264 C C . LEU A 1 276 ? -14.421 9.406 28.850 1.00 94.06 276 LEU A C 1
ATOM 2266 O O . LEU A 1 276 ? -13.972 9.345 29.992 1.00 94.06 276 LEU A O 1
ATOM 2270 N N . GLU A 1 277 ? -15.362 10.288 28.513 1.00 94.50 277 GLU A N 1
ATOM 2271 C CA . GLU A 1 277 ? -15.982 11.204 29.479 1.00 94.50 277 GLU A CA 1
ATOM 2272 C C . GLU A 1 277 ? -16.648 10.436 30.633 1.00 94.50 277 GLU A C 1
ATOM 2274 O O . GLU A 1 277 ? -16.449 10.788 31.798 1.00 94.50 277 GLU A O 1
ATOM 2279 N N . GLY A 1 278 ? -17.357 9.341 30.329 1.00 95.19 278 GLY A N 1
ATOM 2280 C CA . GLY A 1 278 ? -17.919 8.441 31.340 1.00 95.19 278 GLY A CA 1
ATOM 2281 C C . GLY A 1 278 ? -16.863 7.740 32.191 1.00 95.19 278 GLY A C 1
ATOM 2282 O O . GLY A 1 278 ? -16.996 7.713 33.412 1.00 95.19 278 GLY A O 1
ATOM 2283 N N . HIS A 1 279 ? -15.789 7.238 31.577 1.00 92.75 279 HIS A N 1
ATOM 2284 C CA . HIS A 1 279 ? -14.674 6.615 32.296 1.00 92.75 279 HIS A CA 1
ATOM 2285 C C . HIS A 1 279 ? -14.018 7.588 33.292 1.00 92.75 279 HIS A C 1
ATOM 2287 O O . HIS A 1 279 ? -13.787 7.254 34.454 1.00 92.75 279 HIS A O 1
ATOM 2293 N N . LEU A 1 280 ? -13.781 8.834 32.868 1.00 92.00 280 LEU A N 1
ATOM 2294 C CA . LEU A 1 280 ? -13.229 9.882 33.729 1.00 92.00 280 LEU A CA 1
ATOM 2295 C C . LEU A 1 280 ? -14.193 10.296 34.850 1.00 92.00 280 LEU A C 1
ATOM 2297 O O . LEU A 1 280 ? -13.748 10.587 35.961 1.00 92.00 280 LEU A O 1
ATOM 2301 N N . ALA A 1 281 ? -15.500 10.343 34.578 1.00 91.88 281 ALA A N 1
ATOM 2302 C CA . ALA A 1 281 ? -16.512 10.628 35.593 1.00 91.88 281 ALA A CA 1
ATOM 2303 C C . ALA A 1 281 ? -16.601 9.511 36.647 1.00 91.88 281 ALA A C 1
ATOM 2305 O O . ALA A 1 281 ? -16.725 9.807 37.835 1.00 91.88 281 ALA A O 1
ATOM 2306 N N . GLU A 1 282 ? -16.477 8.247 36.234 1.00 92.12 282 GLU A N 1
ATOM 2307 C CA . GLU A 1 282 ? -16.465 7.089 37.134 1.00 92.12 282 GLU A CA 1
ATOM 2308 C C . GLU A 1 282 ? -15.241 7.117 38.056 1.00 92.12 282 GLU A C 1
ATOM 2310 O O . GLU A 1 282 ? -15.383 6.973 39.271 1.00 92.12 282 GLU A O 1
ATOM 2315 N N . LYS A 1 283 ? -14.058 7.426 37.505 1.00 89.56 283 LYS A N 1
ATOM 2316 C CA . LYS A 1 283 ? -12.835 7.631 38.293 1.00 89.56 283 LYS A CA 1
ATOM 2317 C C . LYS A 1 283 ? -13.016 8.742 39.334 1.00 89.56 283 LYS A C 1
ATOM 2319 O O . LYS A 1 283 ? -12.760 8.516 40.514 1.00 89.56 283 LYS A O 1
ATOM 2324 N N . LYS A 1 284 ? -13.567 9.899 38.945 1.00 88.19 284 LYS A N 1
ATOM 2325 C CA . LYS A 1 284 ? -13.872 10.996 39.886 1.00 88.19 284 LYS A CA 1
ATOM 2326 C C . LYS A 1 284 ? -14.837 10.573 40.995 1.00 88.19 284 LYS A C 1
ATOM 2328 O O . LYS A 1 284 ? -14.598 10.904 42.150 1.00 88.19 284 LYS A O 1
ATOM 2333 N N . LEU A 1 285 ? -15.900 9.830 40.678 1.00 86.62 285 LEU A N 1
ATOM 2334 C CA . LEU A 1 285 ? -16.840 9.322 41.687 1.00 86.62 285 LEU A CA 1
ATOM 2335 C C . LEU A 1 285 ? -16.175 8.383 42.700 1.00 86.62 285 LEU A C 1
ATOM 2337 O O . LEU A 1 285 ? -16.592 8.362 43.855 1.00 86.62 285 LEU A O 1
ATOM 2341 N N . SER A 1 286 ? -15.158 7.626 42.278 1.00 83.75 286 SER A N 1
ATOM 2342 C CA . SER A 1 286 ? -14.389 6.742 43.162 1.00 83.75 286 SER A CA 1
ATOM 2343 C C . SER A 1 286 ? -13.348 7.471 44.021 1.00 83.75 286 SER A C 1
ATOM 2345 O O . SER A 1 286 ? -13.002 6.986 45.093 1.00 83.75 286 SER A O 1
ATOM 2347 N N . GLU A 1 287 ? -12.863 8.632 43.568 1.00 81.94 287 GLU A N 1
ATOM 2348 C CA . GLU A 1 287 ? -11.792 9.404 44.217 1.00 81.94 287 GLU A CA 1
ATOM 2349 C C . GLU A 1 287 ? -12.306 10.547 45.115 1.00 81.94 287 GLU A C 1
ATOM 2351 O O . GLU A 1 287 ? -11.530 11.094 45.897 1.00 81.94 287 GLU A O 1
ATOM 2356 N N . THR A 1 288 ? -13.587 10.931 45.016 1.00 66.94 288 THR A N 1
ATOM 2357 C CA . THR A 1 288 ? -14.137 12.107 45.719 1.00 66.94 288 THR A CA 1
ATOM 2358 C C . THR A 1 288 ? -15.100 11.718 46.851 1.00 66.94 288 THR A C 1
ATOM 2360 O O . THR A 1 288 ? -16.138 11.105 46.600 1.00 66.94 288 THR A O 1
ATOM 2363 N N . ASP A 1 289 ? -14.803 12.175 48.073 1.00 63.41 289 ASP A N 1
ATOM 2364 C CA . ASP A 1 289 ? -15.671 12.121 49.272 1.00 63.41 289 ASP A CA 1
ATOM 2365 C C . ASP A 1 289 ? -16.706 13.277 49.326 1.00 63.41 289 ASP A C 1
ATOM 2367 O O . ASP A 1 289 ? -17.332 13.513 50.354 1.00 63.41 289 ASP A O 1
ATOM 2371 N N . ASP A 1 290 ? -16.890 14.040 48.239 1.00 58.88 290 ASP A N 1
ATOM 2372 C CA . ASP A 1 290 ? -17.724 15.253 48.251 1.00 58.88 290 ASP A CA 1
ATOM 2373 C C . ASP A 1 290 ? -19.219 14.951 48.502 1.00 58.88 290 ASP A C 1
ATOM 2375 O O . ASP A 1 290 ? -19.887 14.266 47.718 1.00 58.88 290 ASP A O 1
ATOM 2379 N N . ASP A 1 291 ? -19.744 15.573 49.564 1.00 56.28 291 ASP A N 1
ATOM 2380 C CA . ASP A 1 291 ? -21.105 15.478 50.128 1.00 56.28 291 ASP A CA 1
ATOM 2381 C C . ASP A 1 291 ? -22.211 16.187 49.304 1.00 56.28 291 ASP A C 1
ATOM 2383 O O . ASP A 1 291 ? -23.359 16.307 49.743 1.00 56.28 291 ASP A O 1
ATOM 2387 N N . ILE A 1 292 ? -21.911 16.705 48.107 1.00 64.38 292 ILE A N 1
ATOM 2388 C CA . ILE A 1 292 ? -22.899 17.450 47.307 1.00 64.38 292 ILE A CA 1
ATOM 2389 C C . ILE A 1 292 ? -23.654 16.492 46.378 1.00 64.38 292 ILE A C 1
ATOM 2391 O O . ILE A 1 292 ? -23.252 16.253 45.238 1.00 64.38 292 ILE A O 1
ATOM 2395 N N . GLU A 1 293 ? -24.801 16.002 46.855 1.00 69.00 293 GLU A N 1
ATOM 2396 C CA . GLU A 1 293 ? -25.716 15.078 46.158 1.00 69.00 293 GLU A CA 1
ATOM 2397 C C . GLU A 1 293 ? -25.961 15.448 44.678 1.00 69.00 293 GLU A C 1
ATOM 2399 O O . GLU A 1 293 ? -25.884 14.601 43.788 1.00 69.00 293 GLU A O 1
ATOM 2404 N N . ASN A 1 294 ? -26.160 16.738 44.378 1.00 71.75 294 ASN A N 1
ATOM 2405 C CA . ASN A 1 294 ? -26.406 17.212 43.009 1.00 71.75 294 ASN A CA 1
ATOM 2406 C C . ASN A 1 294 ? -25.232 16.955 42.041 1.00 71.75 294 ASN A C 1
ATOM 2408 O O . ASN A 1 294 ? -25.472 16.657 40.871 1.00 71.75 294 ASN A O 1
ATOM 2412 N N . ASN A 1 295 ? -23.978 17.035 42.503 1.00 80.19 295 ASN A N 1
ATOM 2413 C CA . ASN A 1 295 ? -22.807 16.730 41.670 1.00 80.19 295 ASN A CA 1
ATOM 2414 C C . ASN A 1 295 ? -22.680 15.223 41.420 1.00 80.19 295 ASN A C 1
ATOM 2416 O O . ASN A 1 295 ? -22.344 14.811 40.309 1.00 80.19 295 ASN A O 1
ATOM 2420 N N . ARG A 1 296 ? -22.994 14.394 42.424 1.00 81.94 296 ARG A N 1
ATOM 2421 C CA . ARG A 1 296 ? -22.956 12.929 42.292 1.00 81.94 296 ARG A CA 1
ATOM 2422 C C . ARG A 1 296 ? -23.980 12.435 41.273 1.00 81.94 296 ARG A C 1
ATOM 2424 O O . ARG A 1 296 ? -23.635 11.627 40.414 1.00 81.94 296 ARG A O 1
ATOM 2431 N N . VAL A 1 297 ? -25.202 12.974 41.307 1.00 86.38 297 VAL A N 1
ATOM 2432 C CA . VAL A 1 297 ? -26.255 12.643 40.331 1.00 86.38 297 VAL A CA 1
ATOM 2433 C C . VAL A 1 297 ? -25.823 13.000 38.906 1.00 86.38 297 VAL A C 1
ATOM 2435 O O . VAL A 1 297 ? -25.959 12.176 38.002 1.00 86.38 297 VAL A O 1
ATOM 2438 N N . GLN A 1 298 ? -25.256 14.192 38.692 1.00 87.88 298 GLN A N 1
ATOM 2439 C CA . GLN A 1 298 ? -24.773 14.603 37.367 1.00 87.88 298 GLN A CA 1
ATOM 2440 C C . GLN A 1 298 ? -23.637 13.710 36.855 1.00 87.88 298 GLN A C 1
ATOM 2442 O O . GLN A 1 298 ? -23.664 13.283 35.702 1.00 87.88 298 GLN A O 1
ATOM 2447 N N . LEU A 1 299 ? -22.664 13.380 37.709 1.00 89.88 299 LEU A N 1
ATOM 2448 C CA . LEU A 1 299 ? -21.583 12.463 37.346 1.00 89.88 299 LEU A CA 1
ATOM 2449 C C . LEU A 1 299 ? -22.119 11.070 37.003 1.00 89.88 299 LEU A C 1
ATOM 2451 O O . LEU A 1 299 ? -21.684 10.485 36.015 1.00 89.88 299 LEU A O 1
ATOM 2455 N N . GLN A 1 300 ? -23.103 10.559 37.748 1.00 93.12 300 GLN A N 1
ATOM 2456 C CA . GLN A 1 300 ? -23.697 9.251 37.472 1.00 93.12 300 GLN A CA 1
ATOM 2457 C C . GLN A 1 300 ? -24.402 9.201 36.108 1.00 93.12 300 GLN A C 1
ATOM 2459 O O . GLN A 1 300 ? -24.330 8.182 35.418 1.00 93.12 300 GLN A O 1
ATOM 2464 N N . VAL A 1 301 ? -25.047 10.297 35.689 1.00 95.19 301 VAL A N 1
ATOM 2465 C CA . VAL A 1 301 ? -25.617 10.415 34.336 1.00 95.19 301 VAL A CA 1
ATOM 2466 C C . VAL A 1 301 ? -24.516 10.282 33.282 1.00 95.19 301 VAL A C 1
ATOM 2468 O O . VAL A 1 301 ? -24.650 9.461 32.377 1.00 95.19 301 VAL A O 1
ATOM 2471 N N . ILE A 1 302 ? -23.400 11.003 33.441 1.00 95.94 302 ILE A N 1
ATOM 2472 C CA . ILE A 1 302 ? -22.255 10.949 32.513 1.00 95.94 302 ILE A CA 1
ATOM 2473 C C . ILE A 1 302 ? -21.648 9.538 32.460 1.00 95.94 302 ILE A C 1
ATOM 2475 O O . ILE A 1 302 ? -21.343 9.041 31.376 1.00 95.94 302 ILE A O 1
ATOM 2479 N N . VAL A 1 303 ? -21.524 8.854 33.603 1.00 96.00 303 VAL A N 1
ATOM 2480 C CA . VAL A 1 303 ? -21.048 7.460 33.662 1.00 96.00 303 VAL A CA 1
ATOM 2481 C C . VAL A 1 303 ? -21.955 6.529 32.863 1.00 96.00 303 VAL A C 1
ATOM 2483 O O . VAL A 1 303 ? -21.470 5.762 32.031 1.00 96.00 303 VAL A O 1
ATOM 2486 N N . ASN A 1 304 ? -23.268 6.594 33.085 1.00 97.19 304 ASN A N 1
ATOM 2487 C CA . ASN A 1 304 ? -24.226 5.726 32.396 1.00 97.19 304 ASN A CA 1
ATOM 2488 C C . ASN A 1 304 ? -24.215 5.978 30.882 1.00 97.19 304 ASN A C 1
ATOM 2490 O O . ASN A 1 304 ? -24.215 5.043 30.082 1.00 97.19 304 ASN A O 1
ATOM 2494 N N . GLU A 1 305 ? -24.151 7.249 30.497 1.00 97.62 305 GLU A N 1
ATOM 2495 C CA . GLU A 1 305 ? -24.038 7.684 29.114 1.00 97.62 305 GLU A CA 1
ATOM 2496 C C . GLU A 1 305 ? -22.746 7.209 28.434 1.00 97.62 305 GLU A C 1
ATOM 2498 O O . GLU A 1 305 ? -22.784 6.789 27.274 1.00 97.62 305 GLU A O 1
ATOM 2503 N N . GLY A 1 306 ? -21.614 7.244 29.140 1.00 97.25 306 GLY A N 1
ATOM 2504 C CA . GLY A 1 306 ? -20.344 6.739 28.626 1.00 97.25 306 GLY A CA 1
ATOM 2505 C C . GLY A 1 306 ? -20.306 5.216 28.521 1.00 97.25 306 GLY A C 1
ATOM 2506 O O . GLY A 1 306 ? -19.828 4.699 27.515 1.00 97.25 306 GLY A O 1
ATOM 2507 N N . LYS A 1 307 ? -20.882 4.484 29.487 1.00 96.62 307 LYS A N 1
ATOM 2508 C CA . LYS A 1 307 ? -21.023 3.017 29.413 1.00 96.62 307 LYS A CA 1
ATOM 2509 C C . LYS A 1 307 ? -21.884 2.587 28.224 1.00 96.62 307 LYS A C 1
ATOM 2511 O O . LYS A 1 307 ? -21.510 1.663 27.509 1.00 96.62 307 LYS A O 1
ATOM 2516 N N . ALA A 1 308 ? -22.988 3.290 27.967 1.00 97.75 308 ALA A N 1
ATOM 2517 C CA . ALA A 1 308 ? -23.822 3.042 26.791 1.00 97.75 308 ALA A CA 1
ATOM 2518 C C . ALA A 1 308 ? -23.064 3.306 25.477 1.00 97.75 308 ALA A C 1
ATOM 2520 O O . ALA A 1 308 ? -23.145 2.507 24.546 1.00 97.75 308 ALA A O 1
ATOM 2521 N N . ALA A 1 309 ? -22.285 4.393 25.409 1.00 97.50 309 ALA A N 1
ATOM 2522 C CA . ALA A 1 309 ? -21.454 4.691 24.243 1.00 97.50 309 ALA A CA 1
ATOM 2523 C C . ALA A 1 309 ? -20.347 3.643 24.031 1.00 97.50 309 ALA A C 1
ATOM 2525 O O . ALA A 1 309 ? -20.104 3.237 22.896 1.00 97.50 309 ALA A O 1
ATOM 2526 N N . ALA A 1 310 ? -19.711 3.174 25.110 1.00 95.75 310 ALA A N 1
ATOM 2527 C CA . ALA A 1 310 ? -18.703 2.120 25.056 1.00 95.75 310 ALA A CA 1
ATOM 2528 C C . ALA A 1 310 ? -19.289 0.807 24.525 1.00 95.75 310 ALA A C 1
ATOM 2530 O O . ALA A 1 310 ? -18.708 0.207 23.625 1.00 95.75 310 ALA A O 1
ATOM 2531 N N . GLN A 1 311 ? -20.469 0.412 25.016 1.00 96.19 311 GLN A N 1
ATOM 2532 C CA . GLN A 1 311 ? -21.164 -0.778 24.530 1.00 96.19 311 GLN A CA 1
ATOM 2533 C C . GLN A 1 311 ? -21.461 -0.675 23.031 1.00 96.19 311 GLN A C 1
ATOM 2535 O O . GLN A 1 311 ? -21.152 -1.598 22.289 1.00 96.19 311 GLN A O 1
ATOM 2540 N N . GLN A 1 312 ? -21.962 0.472 22.565 1.00 97.25 312 GLN A N 1
ATOM 2541 C CA . GLN A 1 312 ? -22.249 0.679 21.145 1.00 97.25 312 GLN A CA 1
ATOM 2542 C C . GLN A 1 312 ? -20.992 0.581 20.261 1.00 97.25 312 GLN A C 1
ATOM 2544 O O . GLN A 1 312 ? -21.061 0.086 19.137 1.00 97.25 312 GLN A O 1
ATOM 2549 N N . VAL A 1 313 ? -19.840 1.054 20.750 1.00 95.19 313 VAL A N 1
ATOM 2550 C CA . VAL A 1 313 ? -18.555 0.889 20.054 1.00 95.19 313 VAL A CA 1
ATOM 2551 C C . VAL A 1 313 ? -18.156 -0.583 20.004 1.00 95.19 313 VAL A C 1
ATOM 2553 O O . VAL A 1 313 ? -17.796 -1.053 18.927 1.00 95.19 313 VAL A O 1
ATOM 2556 N N . CYS A 1 314 ? -18.234 -1.307 21.125 1.00 93.75 314 CYS A N 1
ATOM 2557 C CA . CYS A 1 314 ? -17.919 -2.736 21.175 1.00 93.75 314 CYS A CA 1
ATOM 2558 C C . CYS A 1 314 ? -18.811 -3.538 20.225 1.00 93.75 314 CYS A C 1
ATOM 2560 O O . CYS A 1 314 ? -18.283 -4.256 19.381 1.00 93.75 314 CYS A O 1
ATOM 2562 N N . ASP A 1 315 ? -20.129 -3.330 20.288 1.00 94.25 315 ASP A N 1
ATOM 2563 C CA . ASP A 1 315 ? -21.106 -4.003 19.428 1.00 94.25 315 ASP A CA 1
ATOM 2564 C C . ASP A 1 315 ? -20.775 -3.791 17.947 1.00 94.25 315 ASP A C 1
ATOM 2566 O O . ASP A 1 315 ? -20.808 -4.729 17.156 1.00 94.25 315 ASP A O 1
ATOM 2570 N N . TYR A 1 316 ? -20.412 -2.562 17.564 1.00 95.00 316 TYR A N 1
ATOM 2571 C CA . TYR A 1 316 ? -20.018 -2.259 16.193 1.00 95.00 316 TYR A CA 1
ATOM 2572 C C . TYR A 1 316 ? -18.695 -2.929 15.802 1.00 95.00 316 TYR A C 1
ATOM 2574 O O . TYR A 1 316 ? -18.603 -3.525 14.730 1.00 95.00 316 TYR A O 1
ATOM 2582 N N . VAL A 1 317 ? -17.666 -2.857 16.650 1.00 91.56 317 VAL A N 1
ATOM 2583 C CA . VAL A 1 317 ? -16.363 -3.485 16.377 1.00 91.56 317 VAL A CA 1
ATOM 2584 C C . VAL A 1 317 ? -16.490 -5.003 16.254 1.00 91.56 317 VAL A C 1
ATOM 2586 O O . VAL A 1 317 ? -15.857 -5.582 15.372 1.00 91.56 317 VAL A O 1
ATOM 2589 N N . ASP A 1 318 ? -17.353 -5.636 17.049 1.00 91.06 318 ASP A N 1
ATOM 2590 C CA . ASP A 1 318 ? -17.639 -7.071 16.963 1.00 91.06 318 ASP A CA 1
ATOM 2591 C C . ASP A 1 318 ? -18.266 -7.487 15.623 1.00 91.06 318 ASP A C 1
ATOM 2593 O O . ASP A 1 318 ? -18.122 -8.640 15.217 1.00 91.06 318 ASP A O 1
ATOM 2597 N N . THR A 1 319 ? -18.900 -6.561 14.891 1.00 91.12 319 THR A N 1
ATOM 2598 C CA . THR A 1 319 ? -19.361 -6.827 13.513 1.00 91.12 319 THR A CA 1
ATOM 2599 C C . THR A 1 319 ? -18.233 -6.810 12.480 1.00 91.12 319 THR A C 1
ATOM 2601 O O . THR A 1 319 ? -18.395 -7.352 11.389 1.00 91.12 319 THR A O 1
ATOM 2604 N N . LEU A 1 320 ? -17.098 -6.182 12.801 1.00 89.31 320 LEU A N 1
ATOM 2605 C CA . LEU A 1 320 ? -15.976 -5.992 11.879 1.00 89.31 320 LEU A CA 1
ATOM 2606 C C . LEU A 1 320 ? -14.814 -6.947 12.146 1.00 89.31 320 LEU A C 1
ATOM 2608 O O . LEU A 1 320 ? -14.095 -7.311 11.215 1.00 89.31 320 LEU A O 1
ATOM 2612 N N . VAL A 1 321 ? -14.583 -7.304 13.410 1.00 83.62 321 VAL A N 1
ATOM 2613 C CA . VAL A 1 321 ? -13.386 -8.027 13.844 1.00 83.62 321 VAL A CA 1
ATOM 2614 C C . VAL A 1 321 ? -13.769 -9.224 14.706 1.00 83.62 321 VAL A C 1
ATOM 2616 O O . VAL A 1 321 ? -14.537 -9.127 15.659 1.00 83.62 321 VAL A O 1
ATOM 2619 N N . THR A 1 322 ? -13.155 -10.365 14.401 1.00 75.62 322 THR A N 1
ATOM 2620 C CA . THR A 1 322 ? -13.170 -11.553 15.252 1.00 75.62 322 THR A CA 1
ATOM 2621 C C . THR A 1 322 ? -11.738 -11.996 15.535 1.00 75.62 322 THR A C 1
ATOM 2623 O O . THR A 1 322 ? -10.878 -11.920 14.657 1.00 75.62 322 THR A O 1
ATOM 2626 N N . ALA A 1 323 ? -11.486 -12.431 16.768 1.00 72.94 323 ALA A N 1
ATOM 2627 C CA . ALA A 1 323 ? -10.193 -12.922 17.247 1.00 72.94 323 ALA A CA 1
ATOM 2628 C C . ALA A 1 323 ? -10.319 -14.353 17.807 1.00 72.94 323 ALA A C 1
ATOM 2630 O O . ALA A 1 323 ? -9.621 -14.735 18.739 1.00 72.94 323 ALA A O 1
ATOM 2631 N N . CYS A 1 324 ? -11.250 -15.143 17.264 1.00 76.31 324 CYS A N 1
ATOM 2632 C CA . CYS A 1 324 ? -11.462 -16.521 17.693 1.00 76.31 324 CYS A CA 1
ATOM 2633 C C . CYS A 1 324 ? -10.323 -17.427 17.201 1.00 76.31 324 CYS A C 1
ATOM 2635 O O . CYS A 1 324 ? -9.927 -17.358 16.040 1.00 76.31 324 CYS A O 1
ATOM 2637 N N . ASN A 1 325 ? -9.825 -18.309 18.068 1.00 78.38 325 ASN A N 1
ATOM 2638 C CA . ASN A 1 325 ? -8.980 -19.424 17.664 1.00 78.38 325 ASN A CA 1
ATOM 2639 C C . ASN A 1 325 ? -9.687 -20.738 18.018 1.00 78.38 325 ASN A C 1
ATOM 2641 O O . ASN A 1 325 ? -9.775 -21.055 19.202 1.00 78.38 325 ASN A O 1
ATOM 2645 N N . PRO A 1 326 ? -10.192 -21.497 17.032 1.00 78.69 326 PRO A N 1
ATOM 2646 C CA . PRO A 1 326 ? -10.982 -22.695 17.305 1.00 78.69 326 PRO A CA 1
ATOM 2647 C C . PRO A 1 326 ? -10.149 -23.882 17.816 1.00 78.69 326 PRO A C 1
ATOM 2649 O O . PRO A 1 326 ? -10.719 -24.818 18.367 1.00 78.69 326 PRO A O 1
ATOM 2652 N N . CYS A 1 327 ? -8.824 -23.884 17.617 1.00 83.25 327 CYS A N 1
ATOM 2653 C CA . CYS A 1 327 ? -7.946 -24.938 18.123 1.00 83.25 327 CYS A CA 1
ATOM 2654 C C . CYS A 1 327 ? -6.522 -24.415 18.300 1.00 83.25 327 CYS A C 1
ATOM 2656 O O . CYS A 1 327 ? -5.840 -24.074 17.336 1.00 83.25 327 CYS A O 1
ATOM 2658 N N . THR A 1 328 ? -6.044 -24.370 19.534 1.00 78.75 328 THR A N 1
ATOM 2659 C CA . THR A 1 328 ? -4.701 -23.903 19.883 1.00 78.75 328 THR A CA 1
ATOM 2660 C C . THR A 1 328 ? -3.647 -25.031 19.821 1.00 78.75 328 THR A C 1
ATOM 2662 O O . THR A 1 328 ? -3.987 -26.212 19.906 1.00 78.75 328 THR A O 1
ATOM 2665 N N . PRO A 1 329 ? -2.330 -24.732 19.710 1.00 79.06 329 PRO A N 1
ATOM 2666 C CA . PRO A 1 329 ? -1.268 -25.729 19.878 1.00 79.06 329 PRO A CA 1
ATOM 2667 C C . PRO A 1 329 ? -1.330 -26.450 21.225 1.00 79.06 329 PRO A C 1
ATOM 2669 O O . PRO A 1 329 ? -0.958 -27.618 21.308 1.00 79.06 329 PRO A O 1
ATOM 2672 N N . GLU A 1 330 ? -1.800 -25.767 22.270 1.00 80.44 330 GLU A N 1
ATOM 2673 C CA . GLU A 1 330 ? -2.021 -26.347 23.593 1.00 80.44 330 GLU A CA 1
ATOM 2674 C C . GLU A 1 330 ? -3.144 -27.407 23.590 1.00 80.44 330 GLU A C 1
ATOM 2676 O O . GLU A 1 330 ? -3.062 -28.391 24.323 1.00 80.44 330 GLU A O 1
ATOM 2681 N N . GLU A 1 331 ? -4.136 -27.259 22.711 1.00 82.56 331 GLU A N 1
ATOM 2682 C CA . GLU A 1 331 ? -5.267 -28.180 22.515 1.00 82.56 331 GLU A CA 1
ATOM 2683 C C . GLU A 1 331 ? -4.986 -29.285 21.481 1.00 82.56 331 GLU A C 1
ATOM 2685 O O . GLU A 1 331 ? -5.882 -30.038 21.102 1.00 82.56 331 GLU A O 1
ATOM 2690 N N . GLY A 1 332 ? -3.733 -29.422 21.039 1.00 84.00 332 GLY A N 1
ATOM 2691 C CA . GLY A 1 332 ? -3.307 -30.500 20.148 1.00 84.00 332 GLY A CA 1
ATOM 2692 C C . GLY A 1 332 ? -3.216 -30.124 18.670 1.00 84.00 332 GLY A C 1
ATOM 2693 O O . GLY A 1 332 ? -3.028 -31.017 17.842 1.00 84.00 332 GLY A O 1
ATOM 2694 N N . TRP A 1 333 ? -3.286 -28.835 18.320 1.00 88.44 333 TRP A N 1
ATOM 2695 C CA . TRP A 1 333 ? -3.007 -28.397 16.952 1.00 88.44 333 TRP A CA 1
ATOM 2696 C C . TRP A 1 333 ? -1.576 -28.756 16.524 1.00 88.44 333 TRP A C 1
ATOM 2698 O O . TRP A 1 333 ? -0.596 -28.517 17.240 1.00 88.44 333 TRP A O 1
ATOM 2708 N N . VAL A 1 334 ? -1.440 -29.288 15.308 1.00 86.25 334 VAL A N 1
ATOM 2709 C CA . VAL A 1 334 ? -0.153 -29.656 14.711 1.00 86.25 334 VAL A CA 1
ATOM 2710 C C . VAL A 1 334 ? 0.073 -28.825 13.462 1.00 86.25 334 VAL A C 1
ATOM 2712 O O . VAL A 1 334 ? -0.769 -28.789 12.573 1.00 86.25 334 VAL A O 1
ATOM 2715 N N . LYS A 1 335 ? 1.260 -28.214 13.360 1.00 86.62 335 LYS A N 1
ATOM 2716 C CA . LYS A 1 335 ? 1.618 -27.396 12.201 1.00 86.62 335 LYS A CA 1
ATOM 2717 C C . LYS A 1 335 ? 1.452 -28.186 10.893 1.00 86.62 335 LYS A C 1
ATOM 2719 O O . LYS A 1 335 ? 2.115 -29.222 10.740 1.00 86.62 335 LYS A O 1
ATOM 2724 N N . PRO A 1 336 ? 0.666 -27.682 9.926 1.00 88.06 336 PRO A N 1
ATOM 2725 C CA . PRO A 1 336 ? 0.450 -28.375 8.668 1.00 88.06 336 PRO A CA 1
ATOM 2726 C C . PRO A 1 336 ? 1.748 -28.455 7.859 1.00 88.06 336 PRO A C 1
ATOM 2728 O O . PRO A 1 336 ? 2.624 -27.584 7.921 1.00 88.06 336 PRO A O 1
ATOM 2731 N N . LYS A 1 337 ? 1.878 -29.531 7.073 1.00 86.06 337 LYS A N 1
ATOM 2732 C CA . LYS A 1 337 ? 3.034 -29.735 6.181 1.00 86.06 337 LYS A CA 1
ATOM 2733 C C . LYS A 1 337 ? 3.080 -28.687 5.071 1.00 86.06 337 LYS A C 1
ATOM 2735 O O . LYS A 1 337 ? 4.160 -28.227 4.705 1.00 86.06 337 LYS A O 1
ATOM 2740 N N . VAL A 1 338 ? 1.915 -28.331 4.535 1.00 85.06 338 VAL A N 1
ATOM 2741 C CA . VAL A 1 338 ? 1.751 -27.258 3.553 1.00 85.06 338 VAL A CA 1
ATOM 2742 C C . VAL A 1 338 ? 1.378 -25.995 4.314 1.00 85.06 338 VAL A C 1
ATOM 2744 O O . VAL A 1 338 ? 0.493 -26.019 5.160 1.00 85.06 338 VAL A O 1
ATOM 2747 N N . HIS A 1 339 ? 2.076 -24.894 4.044 1.00 88.06 339 HIS A N 1
ATOM 2748 C CA . HIS A 1 339 ? 1.744 -23.621 4.675 1.00 88.06 339 HIS A CA 1
ATOM 2749 C C . HIS A 1 339 ? 0.340 -23.179 4.227 1.00 88.06 339 HIS A C 1
ATOM 2751 O O . HIS A 1 339 ? 0.115 -23.143 3.016 1.00 88.06 339 HIS A O 1
ATOM 2757 N N . PRO A 1 340 ? -0.568 -22.775 5.132 1.00 88.62 340 PRO A N 1
ATOM 2758 C CA . PRO A 1 340 ? -1.964 -22.501 4.778 1.00 88.62 340 PRO A CA 1
ATOM 2759 C C . PRO A 1 340 ? -2.110 -21.367 3.753 1.00 88.62 340 PRO A C 1
ATOM 2761 O O . PRO A 1 340 ? -2.888 -21.475 2.819 1.00 88.62 340 PRO A O 1
ATOM 2764 N N . CYS A 1 341 ? -1.246 -20.343 3.790 1.00 87.88 341 CYS A N 1
ATOM 2765 C CA . CYS A 1 341 ? -1.215 -19.309 2.739 1.00 87.88 341 CYS A CA 1
ATOM 2766 C C . CYS A 1 341 ? -0.901 -19.809 1.311 1.00 87.88 341 CYS A C 1
ATOM 2768 O O . CYS A 1 341 ? -1.026 -19.016 0.386 1.00 87.88 341 CYS A O 1
ATOM 2770 N N . LYS A 1 342 ? -0.464 -21.066 1.128 1.00 88.12 342 LYS A N 1
ATOM 2771 C CA . LYS A 1 342 ? -0.273 -21.696 -0.191 1.00 88.12 342 LYS A CA 1
ATOM 2772 C C . LYS A 1 342 ? -1.494 -22.497 -0.654 1.00 88.12 342 LYS A C 1
ATOM 2774 O O . LYS A 1 342 ? -1.508 -22.936 -1.800 1.00 88.12 342 LYS A O 1
ATOM 2779 N N . ARG A 1 343 ? -2.466 -22.757 0.223 1.00 86.00 343 ARG A N 1
ATOM 2780 C CA . ARG A 1 343 ? -3.664 -23.532 -0.109 1.00 86.00 343 ARG A CA 1
ATOM 2781 C C . ARG A 1 343 ? -4.613 -22.649 -0.916 1.00 86.00 343 ARG A C 1
ATOM 2783 O O . ARG A 1 343 ? -4.783 -21.472 -0.597 1.00 86.00 343 ARG A O 1
ATOM 2790 N N . LYS A 1 344 ? -5.193 -23.186 -1.992 1.00 84.31 344 LYS A N 1
ATOM 2791 C CA . LYS A 1 344 ? -6.198 -22.456 -2.771 1.00 84.31 344 LYS A CA 1
ATOM 2792 C C . LYS A 1 344 ? -7.549 -22.632 -2.097 1.00 84.31 344 LYS A C 1
ATOM 2794 O O . LYS A 1 344 ? -7.878 -23.727 -1.654 1.00 84.31 344 LYS A O 1
ATOM 2799 N N . LEU A 1 345 ? -8.338 -21.562 -2.074 1.00 84.94 345 LEU A N 1
ATOM 2800 C CA . LEU A 1 345 ? -9.697 -21.597 -1.533 1.00 84.94 345 LEU A CA 1
ATOM 2801 C C . LEU A 1 345 ? -10.576 -22.624 -2.268 1.00 84.94 345 LEU A C 1
ATOM 2803 O O . LEU A 1 345 ? -11.411 -23.271 -1.656 1.00 84.94 345 LEU A O 1
ATOM 2807 N N . GLU A 1 346 ? -10.343 -22.804 -3.570 1.00 87.69 346 GLU A N 1
ATOM 2808 C CA . GLU A 1 346 ? -11.042 -23.771 -4.430 1.00 87.69 346 GLU A CA 1
ATOM 2809 C C . GLU A 1 346 ? -10.773 -25.238 -4.050 1.00 87.69 346 GLU A C 1
ATOM 2811 O O . GLU A 1 346 ? -11.554 -26.112 -4.419 1.00 87.69 346 GLU A O 1
ATOM 2816 N N . ASP A 1 347 ? -9.691 -25.506 -3.311 1.00 86.75 347 ASP A N 1
ATOM 2817 C CA . ASP A 1 347 ? -9.337 -26.849 -2.841 1.00 86.75 347 ASP A CA 1
ATOM 2818 C C . ASP A 1 347 ? -9.976 -27.175 -1.472 1.00 86.75 347 ASP A C 1
ATOM 2820 O O . ASP A 1 347 ? -9.741 -28.261 -0.935 1.00 86.75 347 ASP A O 1
ATOM 2824 N N . LEU A 1 348 ? -10.728 -26.239 -0.870 1.00 88.69 348 LEU A N 1
ATOM 2825 C CA . LEU A 1 348 ? -11.423 -26.429 0.408 1.00 88.69 348 LEU A CA 1
ATOM 2826 C C . LEU A 1 348 ? -12.846 -26.944 0.184 1.00 88.69 348 LEU A C 1
ATOM 2828 O O . LEU A 1 348 ? -13.576 -26.427 -0.662 1.00 88.69 348 LEU A O 1
ATOM 2832 N N . ASN A 1 349 ? -13.260 -27.926 0.983 1.00 88.69 349 ASN A N 1
ATOM 2833 C CA . ASN A 1 349 ? -14.678 -28.231 1.188 1.00 88.69 349 ASN A CA 1
ATOM 2834 C C . ASN A 1 349 ? -15.201 -27.549 2.466 1.00 88.69 349 ASN A C 1
ATOM 2836 O O . ASN A 1 349 ? -14.422 -27.002 3.243 1.00 88.69 349 ASN A O 1
ATOM 2840 N N . ASP A 1 350 ? -16.517 -27.598 2.687 1.00 85.94 350 ASP A N 1
ATOM 2841 C CA . ASP A 1 350 ? -17.166 -26.962 3.844 1.00 85.94 350 ASP A CA 1
ATOM 2842 C C . ASP A 1 350 ? -16.592 -27.444 5.194 1.00 85.94 350 ASP A C 1
ATOM 2844 O O . ASP A 1 350 ? -16.428 -26.641 6.111 1.00 85.94 350 ASP A O 1
ATOM 2848 N N . ASP A 1 351 ? -16.196 -28.717 5.295 1.00 86.00 351 ASP A N 1
ATOM 2849 C CA . ASP A 1 351 ? -15.622 -29.310 6.513 1.00 86.00 351 ASP A CA 1
ATOM 2850 C C . ASP A 1 351 ? -14.157 -28.880 6.760 1.00 86.00 351 ASP A C 1
ATOM 2852 O O . ASP A 1 351 ? -13.625 -29.027 7.865 1.00 86.00 351 ASP A O 1
ATOM 2856 N N . ASP A 1 352 ? -13.477 -28.346 5.740 1.00 87.12 352 ASP A N 1
ATOM 2857 C CA . ASP A 1 352 ? -12.088 -27.897 5.829 1.00 87.12 352 ASP A CA 1
ATOM 2858 C C . ASP A 1 352 ? -11.948 -26.472 6.378 1.00 87.12 352 ASP A C 1
ATOM 2860 O O . ASP A 1 352 ? -10.861 -26.125 6.843 1.00 87.12 352 ASP A O 1
ATOM 2864 N N . PHE A 1 353 ? -12.994 -25.638 6.319 1.00 87.62 353 PHE A N 1
ATOM 2865 C CA . PHE A 1 353 ? -12.883 -24.201 6.613 1.00 87.62 353 PHE A CA 1
ATOM 2866 C C . PHE A 1 353 ? -12.423 -23.911 8.040 1.00 87.62 353 PHE A C 1
ATOM 2868 O O . PHE A 1 353 ? -11.529 -23.086 8.231 1.00 87.62 353 PHE A O 1
ATOM 2875 N N . ASP A 1 354 ? -12.981 -24.603 9.034 1.00 87.19 354 ASP A N 1
ATOM 2876 C CA . ASP A 1 354 ? -12.609 -24.392 10.438 1.00 87.19 354 ASP A CA 1
ATOM 2877 C C . ASP A 1 354 ? -11.152 -24.798 10.697 1.00 87.19 354 ASP A C 1
ATOM 2879 O O . ASP A 1 354 ? -10.410 -24.094 11.388 1.00 87.19 354 ASP A O 1
ATOM 2883 N N . ASN A 1 355 ? -10.713 -25.903 10.086 1.00 88.00 355 ASN A N 1
ATOM 2884 C CA . ASN A 1 355 ? -9.338 -26.388 10.190 1.00 88.00 355 ASN A CA 1
ATOM 2885 C C . ASN A 1 355 ? -8.354 -25.465 9.456 1.00 88.00 355 ASN A C 1
ATOM 2887 O O . ASN A 1 355 ? -7.289 -25.159 9.988 1.00 88.00 355 ASN A O 1
ATOM 2891 N N . ASP A 1 356 ? -8.710 -24.986 8.261 1.00 88.88 356 ASP A N 1
ATOM 2892 C CA . ASP A 1 356 ? -7.895 -24.039 7.496 1.00 88.88 356 ASP A CA 1
ATOM 2893 C C . ASP A 1 356 ? -7.772 -22.694 8.223 1.00 88.88 356 ASP A C 1
ATOM 2895 O O . ASP A 1 356 ? -6.681 -22.129 8.323 1.00 88.88 356 ASP A O 1
ATOM 2899 N N . TYR A 1 357 ? -8.866 -22.217 8.824 1.00 88.38 357 TYR A N 1
ATOM 2900 C CA . TYR A 1 357 ? -8.854 -21.029 9.667 1.00 88.38 357 TYR A CA 1
ATOM 2901 C C . TYR A 1 357 ? -7.955 -21.215 10.896 1.00 88.38 357 TYR A C 1
ATOM 2903 O O . TYR A 1 357 ? -7.103 -20.360 11.155 1.00 88.38 357 TYR A O 1
ATOM 2911 N N . ALA A 1 358 ? -8.066 -22.343 11.609 1.00 88.81 358 ALA A N 1
ATOM 2912 C CA . ALA A 1 358 ? -7.177 -22.675 12.725 1.00 88.81 358 ALA A CA 1
ATOM 2913 C C . ALA A 1 358 ? -5.703 -22.683 12.286 1.00 88.81 358 ALA A C 1
ATOM 2915 O O . ALA A 1 358 ? -4.846 -22.063 12.924 1.00 88.81 358 ALA A O 1
ATOM 2916 N N . ASP A 1 359 ? -5.405 -23.336 11.160 1.00 90.25 359 ASP A N 1
ATOM 2917 C CA . ASP A 1 359 ? -4.070 -23.392 10.572 1.00 90.25 359 ASP A CA 1
ATOM 2918 C C . ASP A 1 359 ? -3.539 -21.991 10.254 1.00 90.25 359 ASP A C 1
ATOM 2920 O O . ASP A 1 359 ? -2.397 -21.676 10.604 1.00 90.25 359 ASP A O 1
ATOM 2924 N N . LEU A 1 360 ? -4.353 -21.133 9.629 1.00 88.94 360 LEU A N 1
ATOM 2925 C CA . LEU A 1 360 ? -4.007 -19.747 9.320 1.00 88.94 360 LEU A CA 1
ATOM 2926 C C . LEU A 1 360 ? -3.708 -18.959 10.597 1.00 88.94 360 LEU A C 1
ATOM 2928 O O . LEU A 1 360 ? -2.606 -18.420 10.731 1.00 88.94 360 LEU A O 1
ATOM 2932 N N . VAL A 1 361 ? -4.637 -18.916 11.553 1.00 86.69 361 VAL A N 1
ATOM 2933 C CA . VAL A 1 361 ? -4.489 -18.152 12.802 1.00 86.69 361 VAL A CA 1
ATOM 2934 C C . VAL A 1 361 ? -3.236 -18.598 13.563 1.00 86.69 361 VAL A C 1
ATOM 2936 O O . VAL A 1 361 ? -2.409 -17.767 13.960 1.00 86.69 361 VAL A O 1
ATOM 2939 N N . ASN A 1 362 ? -3.016 -19.908 13.691 1.00 85.31 362 ASN A N 1
ATOM 2940 C CA . ASN A 1 362 ? -1.860 -20.453 14.401 1.00 85.31 362 ASN A CA 1
ATOM 2941 C C . ASN A 1 362 ? -0.534 -20.270 13.650 1.00 85.31 362 ASN A C 1
ATOM 2943 O O . ASN A 1 362 ? 0.511 -20.115 14.289 1.00 85.31 362 ASN A O 1
ATOM 2947 N N . CYS A 1 363 ? -0.544 -20.264 12.312 1.00 85.88 363 CYS A N 1
ATOM 2948 C CA . CYS A 1 363 ? 0.666 -20.065 11.515 1.00 85.88 363 CYS A CA 1
ATOM 2949 C C . CYS A 1 363 ? 1.069 -18.594 11.383 1.00 85.88 363 CYS A C 1
ATOM 2951 O O . CYS A 1 363 ? 2.269 -18.308 11.379 1.00 85.88 363 CYS A O 1
ATOM 2953 N N . VAL A 1 364 ? 0.104 -17.678 11.232 1.00 81.50 364 VAL A N 1
ATOM 2954 C CA . VAL A 1 364 ? 0.387 -16.291 10.824 1.00 81.50 364 VAL A CA 1
ATOM 2955 C C . VAL A 1 364 ? -0.037 -15.219 11.824 1.00 81.50 364 VAL A C 1
ATOM 2957 O O . VAL A 1 364 ? 0.550 -14.139 11.804 1.00 81.50 364 VAL A O 1
ATOM 2960 N N . GLN A 1 365 ? -1.005 -15.486 12.704 1.00 74.00 365 GLN A N 1
ATOM 2961 C CA . GLN A 1 365 ? -1.522 -14.477 13.642 1.00 74.00 365 GLN A CA 1
ATOM 2962 C C . GLN A 1 365 ? -1.021 -14.664 15.076 1.00 74.00 365 GLN A C 1
ATOM 2964 O O . GLN A 1 365 ? -0.987 -13.700 15.840 1.00 74.00 365 GLN A O 1
ATOM 2969 N N . ARG A 1 366 ? -0.556 -15.862 15.452 1.00 70.50 366 ARG A N 1
ATOM 2970 C CA . ARG A 1 366 ? -0.040 -16.097 16.804 1.00 70.50 366 ARG A CA 1
ATOM 2971 C C . ARG A 1 366 ? 1.448 -15.825 16.949 1.00 70.50 366 ARG A C 1
ATOM 2973 O O . ARG A 1 366 ? 2.306 -16.390 16.270 1.00 70.50 366 ARG A O 1
ATOM 2980 N N . HIS A 1 367 ? 1.766 -15.061 17.986 1.00 73.06 367 HIS A N 1
ATOM 2981 C CA . HIS A 1 367 ? 3.112 -14.957 18.526 1.00 73.06 367 HIS A CA 1
ATOM 2982 C C . HIS A 1 367 ? 3.437 -16.175 19.414 1.00 73.06 367 HIS A C 1
ATOM 2984 O O . HIS A 1 367 ? 3.573 -16.063 20.627 1.00 73.06 367 HIS A O 1
ATOM 2990 N N . THR A 1 368 ? 3.525 -17.363 18.807 1.00 64.81 368 THR A N 1
ATOM 2991 C CA . THR A 1 368 ? 3.637 -18.650 19.531 1.00 64.81 368 THR A CA 1
ATOM 2992 C C . THR A 1 368 ? 4.981 -18.868 20.224 1.00 64.81 368 THR A C 1
ATOM 2994 O O . THR A 1 368 ? 5.072 -19.653 21.164 1.00 64.81 368 THR A O 1
ATOM 2997 N N . LYS A 1 369 ? 6.051 -18.209 19.762 1.00 72.81 369 LYS A N 1
ATOM 2998 C CA . LYS A 1 369 ? 7.402 -18.365 20.320 1.00 72.81 369 LYS A CA 1
ATOM 2999 C C . LYS A 1 369 ? 8.099 -17.024 20.465 1.00 72.81 369 LYS A C 1
ATOM 3001 O O . LYS A 1 369 ? 8.574 -16.439 19.489 1.00 72.81 369 LYS A O 1
ATOM 3006 N N . CYS A 1 370 ? 8.219 -16.578 21.708 1.00 80.50 370 CYS A N 1
ATOM 3007 C CA . CYS A 1 370 ? 9.007 -15.407 22.034 1.00 80.50 370 CYS A CA 1
ATOM 3008 C C . CYS A 1 370 ? 10.511 -15.680 21.827 1.00 80.50 370 CYS A C 1
ATOM 3010 O O . CYS A 1 370 ? 11.021 -16.725 22.224 1.00 80.50 370 CYS A O 1
ATOM 3012 N N . SER A 1 371 ? 11.247 -14.739 21.225 1.00 83.94 371 SER A N 1
ATOM 3013 C CA . SER A 1 371 ? 12.699 -14.847 21.010 1.00 83.94 371 SER A CA 1
ATOM 3014 C C . SER A 1 371 ? 13.443 -13.590 21.457 1.00 83.94 371 SER A C 1
ATOM 3016 O O . SER A 1 371 ? 12.937 -12.472 21.333 1.00 83.94 371 SER A O 1
ATOM 3018 N N . SER A 1 372 ? 14.676 -13.756 21.942 1.00 84.12 372 SER A N 1
ATOM 3019 C CA . SER A 1 372 ? 15.564 -12.648 22.334 1.00 84.12 372 SER A CA 1
ATOM 3020 C C . SER A 1 372 ? 15.940 -11.736 21.166 1.00 84.12 372 SER A C 1
ATOM 3022 O O . SER A 1 372 ? 16.110 -10.535 21.361 1.00 84.12 372 SER A O 1
ATOM 3024 N N . ALA A 1 373 ? 16.003 -12.280 19.947 1.00 82.56 373 ALA A N 1
ATOM 3025 C CA . ALA A 1 373 ? 16.303 -11.523 18.734 1.00 82.56 373 ALA A CA 1
ATOM 3026 C C . ALA A 1 373 ? 15.163 -10.583 18.306 1.00 82.56 373 ALA A C 1
ATOM 3028 O O . ALA A 1 373 ? 15.407 -9.601 17.608 1.00 82.56 373 ALA A O 1
ATOM 3029 N N . TYR A 1 374 ? 13.922 -10.867 18.712 1.00 81.62 374 TYR A N 1
ATOM 3030 C CA . TYR A 1 374 ? 12.749 -10.146 18.224 1.00 81.62 374 TYR A CA 1
ATOM 3031 C C . TYR A 1 374 ? 11.993 -9.438 19.352 1.00 81.62 374 TYR A C 1
ATOM 3033 O O . TYR A 1 374 ? 12.041 -8.205 19.458 1.00 81.62 374 TYR A O 1
ATOM 3041 N N . CYS A 1 375 ? 11.348 -10.197 20.238 1.00 87.19 375 CYS A N 1
ATOM 3042 C CA . CYS A 1 375 ? 10.344 -9.676 21.165 1.00 87.19 375 CYS A CA 1
ATOM 3043 C C . CYS A 1 375 ? 10.730 -9.733 22.650 1.00 87.19 375 CYS A C 1
ATOM 3045 O O . CYS A 1 375 ? 10.265 -8.879 23.402 1.00 87.19 375 CYS A O 1
ATOM 3047 N N . LEU A 1 376 ? 11.567 -10.678 23.090 1.00 89.50 376 LEU A N 1
ATOM 3048 C CA . LEU A 1 376 ? 11.913 -10.793 24.506 1.00 89.50 376 LEU A CA 1
ATOM 3049 C C . LEU A 1 376 ? 12.797 -9.620 24.917 1.00 89.50 376 LEU A C 1
ATOM 3051 O O . LEU A 1 376 ? 13.774 -9.274 24.244 1.00 89.50 376 LEU A O 1
ATOM 3055 N N . ARG A 1 377 ? 12.442 -8.996 26.031 1.00 89.88 377 ARG A N 1
ATOM 3056 C CA . ARG A 1 377 ? 13.187 -7.925 26.691 1.00 89.88 377 ARG A CA 1
ATOM 3057 C C . ARG A 1 377 ? 13.380 -8.302 28.150 1.00 89.88 377 ARG A C 1
ATOM 3059 O O . ARG A 1 377 ? 12.629 -9.113 28.674 1.00 89.88 377 ARG A O 1
ATOM 3066 N N . LYS A 1 378 ? 14.412 -7.749 28.781 1.00 91.06 378 LYS A N 1
ATOM 3067 C CA . LYS A 1 378 ? 14.682 -7.961 30.205 1.00 91.06 378 LYS A CA 1
ATOM 3068 C C . LYS A 1 378 ? 14.193 -6.758 30.998 1.00 91.06 378 LYS A C 1
ATOM 3070 O O . LYS A 1 378 ? 14.440 -5.624 30.585 1.00 91.06 378 LYS A O 1
ATOM 3075 N N . LYS A 1 379 ? 13.501 -7.014 32.103 1.00 86.31 379 LYS A N 1
ATOM 3076 C CA . LYS A 1 379 ? 13.246 -6.034 33.161 1.00 86.31 379 LYS A CA 1
ATOM 3077 C C . LYS A 1 379 ? 14.522 -5.815 33.989 1.00 86.31 379 LYS A C 1
ATOM 3079 O O . LYS A 1 379 ? 15.508 -6.541 33.841 1.00 86.31 379 LYS A O 1
ATOM 3084 N N . ASN A 1 380 ? 14.501 -4.805 34.858 1.00 85.69 380 ASN A N 1
ATOM 3085 C CA . ASN A 1 380 ? 15.631 -4.462 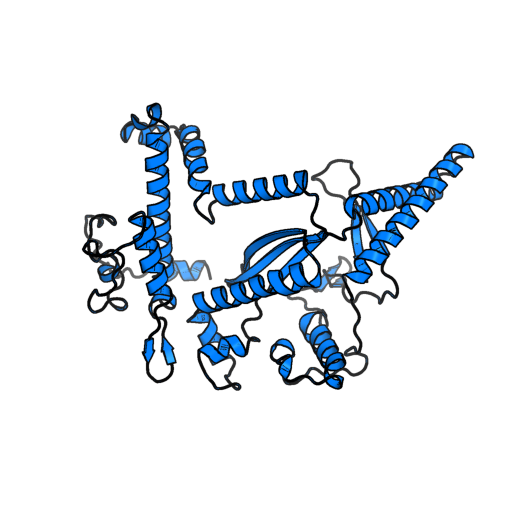35.733 1.00 85.69 380 ASN A CA 1
ATOM 3086 C C . ASN A 1 380 ? 15.951 -5.562 36.761 1.00 85.69 380 ASN A C 1
ATOM 3088 O O . ASN A 1 380 ? 17.090 -5.671 37.199 1.00 85.69 380 ASN A O 1
ATOM 3092 N N . ASP A 1 381 ? 14.961 -6.380 37.114 1.00 87.31 381 ASP A N 1
ATOM 3093 C CA . ASP A 1 381 ? 15.077 -7.548 37.998 1.00 87.31 381 ASP A CA 1
ATOM 3094 C C . ASP A 1 381 ? 15.607 -8.811 37.282 1.00 87.31 381 ASP A C 1
ATOM 3096 O O . ASP A 1 381 ? 15.830 -9.839 37.916 1.00 87.31 381 ASP A O 1
ATOM 3100 N N . GLY A 1 382 ? 15.845 -8.740 35.966 1.00 84.38 382 GLY A N 1
ATOM 3101 C CA . GLY A 1 382 ? 16.318 -9.854 35.145 1.00 84.38 382 GLY A CA 1
ATOM 3102 C C . GLY A 1 382 ? 15.216 -10.711 34.514 1.00 84.38 382 GLY A C 1
ATOM 3103 O O . GLY A 1 382 ? 15.541 -11.540 33.656 1.00 84.38 382 GLY A O 1
ATOM 3104 N N . GLU A 1 383 ? 13.942 -10.491 34.853 1.00 89.00 383 GLU A N 1
ATOM 3105 C CA . GLU A 1 383 ? 12.806 -11.215 34.281 1.00 89.00 383 GLU A CA 1
ATOM 3106 C C . GLU A 1 383 ? 12.658 -10.899 32.784 1.00 89.00 383 GLU A C 1
ATOM 3108 O O . GLU A 1 383 ? 12.742 -9.742 32.350 1.00 89.00 383 GLU A O 1
ATOM 3113 N N . GLN A 1 384 ? 12.450 -11.933 31.966 1.00 88.31 384 GLN A N 1
ATOM 3114 C CA . GLN A 1 384 ? 12.174 -11.755 30.544 1.00 88.31 384 GLN A CA 1
ATOM 3115 C C . GLN A 1 384 ? 10.678 -11.565 30.308 1.00 88.31 384 GLN A C 1
ATOM 3117 O O . GLN A 1 384 ? 9.871 -12.363 30.762 1.00 88.31 384 GLN A O 1
ATOM 3122 N N . TYR A 1 385 ? 10.317 -10.551 29.527 1.00 87.62 385 TYR A N 1
ATOM 3123 C CA . TYR A 1 385 ? 8.942 -10.306 29.101 1.00 87.62 385 TYR A CA 1
ATOM 3124 C C . TYR A 1 385 ? 8.872 -10.098 27.589 1.00 87.62 385 TYR A C 1
ATOM 3126 O O . TYR A 1 385 ? 9.832 -9.644 26.955 1.00 87.62 385 TYR A O 1
ATOM 3134 N N . CYS A 1 386 ? 7.728 -10.416 26.989 1.00 86.81 386 CYS A N 1
ATOM 3135 C CA . CYS A 1 386 ? 7.473 -10.082 25.597 1.00 86.81 386 CYS A CA 1
ATOM 3136 C C . CYS A 1 386 ? 7.156 -8.587 25.476 1.00 86.81 386 CYS A C 1
ATOM 3138 O O . CYS A 1 386 ? 6.184 -8.105 26.051 1.00 86.81 386 CYS A O 1
ATOM 3140 N N . ARG A 1 387 ? 7.915 -7.838 24.665 1.00 86.75 387 ARG A N 1
ATOM 3141 C CA . ARG A 1 387 ? 7.643 -6.410 24.387 1.00 86.75 387 ARG A CA 1
ATOM 3142 C C . ARG A 1 387 ? 6.269 -6.141 23.761 1.00 86.75 387 ARG A C 1
ATOM 3144 O O . ARG A 1 387 ? 5.862 -4.989 23.679 1.00 86.75 387 ARG A O 1
ATOM 3151 N N . PHE A 1 388 ? 5.623 -7.183 23.241 1.00 84.12 388 PHE A N 1
ATOM 3152 C CA . PHE A 1 388 ? 4.291 -7.140 22.642 1.00 84.12 388 PHE A CA 1
ATOM 3153 C C . PHE A 1 388 ? 3.206 -7.653 23.599 1.00 84.12 388 PHE A C 1
ATOM 3155 O O . PHE A 1 388 ? 2.079 -7.823 23.165 1.00 84.12 388 PHE A O 1
ATOM 3162 N N . LYS A 1 389 ? 3.548 -7.894 24.876 1.00 82.75 389 LYS A N 1
ATOM 3163 C CA . LYS A 1 389 ? 2.647 -8.366 25.939 1.00 82.75 389 LYS A CA 1
ATOM 3164 C C . LYS A 1 389 ? 2.032 -9.766 25.714 1.00 82.75 389 LYS A C 1
ATOM 3166 O O . LYS A 1 389 ? 1.076 -10.103 26.388 1.00 82.75 389 LYS A O 1
ATOM 3171 N N . PHE A 1 390 ? 2.596 -10.600 24.830 1.00 79.31 390 PHE A N 1
ATOM 3172 C CA . PHE A 1 390 ? 2.151 -11.995 24.669 1.00 79.31 390 PHE A CA 1
ATOM 3173 C C . PHE A 1 390 ? 2.686 -12.936 25.772 1.00 79.31 390 PHE A C 1
ATOM 3175 O O . PHE A 1 390 ? 3.840 -12.757 26.190 1.00 79.31 390 PHE A O 1
ATOM 3182 N N . PRO A 1 391 ? 1.932 -13.995 26.132 1.00 76.50 391 PRO A N 1
ATOM 3183 C CA . PRO A 1 391 ? 0.558 -14.265 25.684 1.00 76.50 391 PRO A CA 1
ATOM 3184 C C . PRO A 1 391 ? -0.433 -13.262 26.294 1.00 76.50 391 PRO A C 1
ATOM 3186 O O . PRO A 1 391 ? -0.218 -12.796 27.408 1.00 76.50 391 PRO A O 1
ATOM 3189 N N . PHE A 1 392 ? -1.476 -12.911 25.541 1.00 76.31 392 PHE A N 1
ATOM 3190 C CA . PHE A 1 392 ? -2.617 -12.184 26.100 1.00 76.31 392 PHE A CA 1
ATOM 3191 C C . PHE A 1 392 ? -3.537 -13.184 26.802 1.00 76.31 392 PHE A C 1
ATOM 3193 O O . PHE A 1 392 ? -3.578 -14.348 26.405 1.00 76.31 392 PHE A O 1
ATOM 3200 N N . GLU A 1 393 ? -4.219 -12.735 27.853 1.00 77.50 393 GLU A N 1
ATOM 3201 C CA . GLU A 1 393 ? -5.284 -13.515 28.484 1.00 77.50 393 GLU A CA 1
ATOM 3202 C C . GLU A 1 393 ? -6.507 -13.543 27.566 1.00 77.50 393 GLU A C 1
ATOM 3204 O O . GLU A 1 393 ? -6.802 -12.546 26.900 1.00 77.50 393 GLU A O 1
ATOM 3209 N N . ASP A 1 394 ? -7.200 -14.681 27.533 1.00 76.75 394 ASP A N 1
ATOM 3210 C CA . ASP A 1 394 ? -8.423 -14.829 26.751 1.00 76.75 394 ASP A CA 1
ATOM 3211 C C . ASP A 1 394 ? -9.511 -13.897 27.296 1.00 76.75 394 ASP A C 1
ATOM 3213 O O . ASP A 1 394 ? -9.691 -13.761 28.511 1.00 76.75 394 ASP A O 1
ATOM 3217 N N . CYS A 1 395 ? -1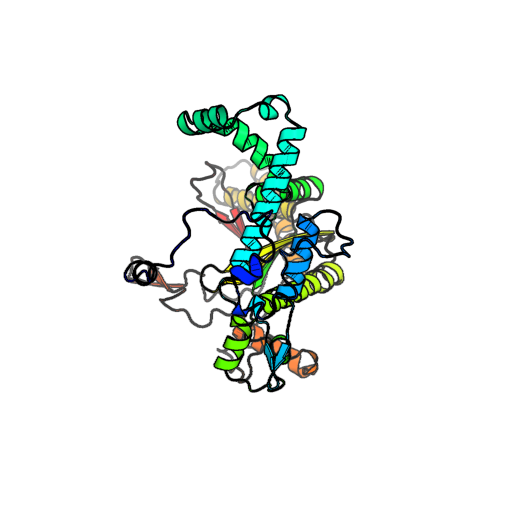0.243 -13.247 26.391 1.00 79.44 395 CYS A N 1
ATOM 3218 C CA . CYS A 1 395 ? -11.294 -12.311 26.746 1.00 79.44 395 CYS A CA 1
ATOM 3219 C C . CYS A 1 395 ? -12.614 -12.684 26.067 1.00 79.44 395 CYS A C 1
ATOM 3221 O O . CYS A 1 395 ? -12.759 -12.611 24.850 1.00 79.44 395 CYS A O 1
ATOM 3223 N N . ASP A 1 396 ? -13.621 -13.027 26.870 1.00 82.56 396 ASP A N 1
ATOM 3224 C CA . ASP A 1 396 ? -14.935 -13.428 26.349 1.00 82.56 396 ASP A CA 1
ATOM 3225 C C . ASP A 1 396 ? -15.738 -12.259 25.756 1.00 82.56 396 ASP A C 1
ATOM 3227 O O . ASP A 1 396 ? -16.751 -12.469 25.083 1.00 82.56 396 ASP A O 1
ATOM 3231 N N . LYS A 1 397 ? -15.355 -11.012 26.064 1.00 85.81 397 LYS A N 1
ATOM 3232 C CA . LYS A 1 397 ? -16.116 -9.816 25.696 1.00 85.81 397 LYS A CA 1
ATOM 3233 C C . LYS A 1 397 ? -15.206 -8.686 25.261 1.00 85.81 397 LYS A C 1
ATOM 3235 O O . LYS A 1 397 ? -14.343 -8.252 26.015 1.00 85.81 397 LYS A O 1
ATOM 3240 N N . THR A 1 398 ? -15.511 -8.121 24.103 1.00 88.94 398 THR A N 1
ATOM 3241 C CA . THR A 1 398 ? -14.870 -6.903 23.620 1.00 88.94 398 THR A CA 1
ATOM 3242 C C . THR A 1 398 ? -15.134 -5.749 24.587 1.00 88.94 398 THR A C 1
ATOM 3244 O O . THR A 1 398 ? -16.276 -5.472 24.964 1.00 88.94 398 THR A O 1
ATOM 3247 N N . TYR A 1 399 ? -14.075 -5.046 24.978 1.00 88.75 399 TYR A N 1
ATOM 3248 C CA . TYR A 1 399 ? -14.158 -3.866 25.837 1.00 88.75 399 TYR A CA 1
ATOM 3249 C C . TYR A 1 399 ? -13.218 -2.762 25.350 1.00 88.75 399 TYR A C 1
ATOM 3251 O O . TYR A 1 399 ? -12.308 -2.993 24.550 1.00 88.75 399 TYR A O 1
ATOM 3259 N N . ILE A 1 400 ? -13.457 -1.542 25.831 1.00 89.81 400 ILE A N 1
ATOM 3260 C CA . ILE A 1 400 ? -12.584 -0.396 25.582 1.00 89.81 400 ILE A CA 1
ATOM 3261 C C . ILE A 1 400 ? -11.623 -0.255 26.756 1.00 89.81 400 ILE A C 1
ATOM 3263 O O . ILE A 1 400 ? -12.055 0.032 27.872 1.00 89.81 400 ILE A O 1
ATOM 3267 N N . ASP A 1 401 ? -10.330 -0.418 26.493 1.00 85.44 401 ASP A N 1
ATOM 3268 C CA . ASP A 1 401 ? -9.280 -0.116 27.466 1.00 85.44 401 ASP A CA 1
ATOM 3269 C C . ASP A 1 401 ? -8.777 1.318 27.281 1.00 85.44 401 ASP A C 1
ATOM 3271 O O . ASP A 1 401 ? -8.363 1.674 26.178 1.00 85.44 401 ASP A O 1
ATOM 3275 N N . PHE A 1 402 ? -8.804 2.139 28.332 1.00 86.25 402 PHE A N 1
ATOM 3276 C CA . PHE A 1 402 ? -8.346 3.530 28.301 1.00 86.25 402 PHE A CA 1
ATOM 3277 C C . PHE A 1 402 ? -6.969 3.652 28.974 1.00 86.25 402 PHE A C 1
ATOM 3279 O O . PHE A 1 402 ? -6.866 3.767 30.192 1.00 86.25 402 PHE A O 1
ATOM 3286 N N . GLU A 1 403 ? -5.893 3.696 28.181 1.00 80.88 403 GLU A N 1
ATOM 3287 C CA . GLU A 1 403 ? -4.522 3.875 28.692 1.00 80.88 403 GLU A CA 1
ATOM 3288 C C . GLU A 1 403 ? -4.127 5.370 28.716 1.00 80.88 403 GLU A C 1
ATOM 3290 O O . GLU A 1 403 ? -4.134 6.022 27.668 1.00 80.88 403 GLU A O 1
ATOM 3295 N N . GLU A 1 404 ? -3.718 5.915 29.873 1.00 75.12 404 GLU A N 1
ATOM 3296 C CA . GLU A 1 404 ? -3.149 7.273 29.975 1.00 75.12 404 GLU A CA 1
ATOM 3297 C C . GLU A 1 404 ? -1.822 7.378 29.200 1.00 75.12 404 GLU A C 1
ATOM 3299 O O . GLU A 1 404 ? -0.824 6.720 29.506 1.00 75.12 404 GLU A O 1
ATOM 3304 N N . VAL A 1 405 ? -1.774 8.262 28.204 1.00 67.88 405 VAL A N 1
ATOM 3305 C CA . VAL A 1 405 ? -0.570 8.517 27.411 1.00 67.88 405 VAL A CA 1
ATOM 3306 C C . VAL A 1 405 ? 0.221 9.667 28.031 1.00 67.88 405 VAL A C 1
ATOM 3308 O O . VAL A 1 405 ? -0.048 10.844 27.790 1.00 67.88 405 VAL A O 1
ATOM 3311 N N . THR A 1 406 ? 1.280 9.342 28.769 1.00 52.31 406 THR A N 1
ATOM 3312 C CA . THR A 1 406 ? 2.277 10.323 29.227 1.00 52.31 406 THR A CA 1
ATOM 3313 C C . THR A 1 406 ? 3.251 10.659 28.091 1.00 52.31 406 THR A C 1
ATOM 3315 O O . THR A 1 406 ? 4.325 10.079 27.942 1.00 52.31 406 THR A O 1
ATOM 3318 N N . SER A 1 407 ? 2.880 11.610 27.232 1.00 48.66 407 SER A N 1
ATOM 3319 C CA . SER A 1 407 ? 3.734 12.084 26.135 1.00 48.66 407 SER A CA 1
ATOM 3320 C C . SER A 1 407 ? 4.225 13.510 26.381 1.00 48.66 407 SER A C 1
ATOM 3322 O O . SER A 1 407 ? 3.437 14.451 26.414 1.00 48.66 407 SER A O 1
ATOM 3324 N N . LYS A 1 408 ? 5.556 13.711 26.406 1.00 45.53 408 LYS A N 1
ATOM 3325 C CA . LYS A 1 408 ? 6.206 15.045 26.433 1.00 45.53 408 LYS A CA 1
ATOM 3326 C C . LYS A 1 408 ? 5.811 15.962 25.260 1.00 45.53 408 LYS A C 1
ATOM 3328 O O . LYS A 1 408 ? 6.185 17.130 25.251 1.00 45.53 408 LYS A O 1
ATOM 3333 N N . LYS A 1 409 ? 5.123 15.442 24.238 1.00 44.31 409 LYS A N 1
ATOM 3334 C CA . LYS A 1 409 ? 4.830 16.145 22.982 1.00 44.31 409 LYS A CA 1
ATOM 3335 C C . LYS A 1 409 ? 3.522 16.946 22.998 1.00 44.31 409 LYS A C 1
ATOM 3337 O O . LYS A 1 409 ? 3.322 17.722 22.068 1.00 44.31 409 LYS A O 1
ATOM 3342 N N . TYR A 1 410 ? 2.653 16.758 23.998 1.00 42.19 410 TYR A N 1
ATOM 3343 C CA . TYR A 1 410 ? 1.274 17.275 23.963 1.00 42.19 410 TYR A CA 1
ATOM 3344 C C . TYR A 1 410 ? 0.831 18.122 25.176 1.00 42.19 410 TYR A C 1
ATOM 3346 O O . TYR A 1 410 ? -0.308 18.576 25.183 1.00 42.19 410 TYR A O 1
ATOM 3354 N N . GLY A 1 411 ? 1.713 18.427 26.139 1.00 39.62 411 GLY A N 1
ATOM 3355 C CA . GLY A 1 411 ? 1.341 19.196 27.344 1.00 39.62 411 GLY A CA 1
ATOM 3356 C C . GLY A 1 411 ? 0.365 18.442 28.265 1.00 39.62 411 GLY A C 1
ATOM 3357 O O . GLY A 1 411 ? 0.086 17.274 28.013 1.00 39.62 411 GLY A O 1
ATOM 3358 N N . ASP A 1 412 ? -0.147 19.103 29.313 1.00 34.09 412 ASP A N 1
ATOM 3359 C CA . ASP A 1 412 ? -1.004 18.546 30.393 1.00 34.09 412 ASP A CA 1
ATOM 3360 C C . ASP A 1 412 ? -2.406 18.045 29.952 1.00 34.09 412 ASP A C 1
ATOM 3362 O O . ASP A 1 412 ? -3.335 17.961 30.753 1.00 34.09 412 ASP A O 1
ATOM 3366 N N . LEU A 1 413 ? -2.598 17.703 28.676 1.00 33.78 413 LEU A N 1
ATOM 3367 C CA . LEU A 1 413 ? -3.810 17.047 28.188 1.00 33.78 413 LEU A CA 1
ATOM 3368 C C . LEU A 1 413 ? -3.628 15.528 28.283 1.00 33.78 413 LEU A C 1
ATOM 3370 O O . LEU A 1 413 ? -2.847 14.947 27.526 1.00 33.78 413 LEU A O 1
ATOM 3374 N N . SER A 1 414 ? -4.370 14.881 29.185 1.00 39.66 414 SER A N 1
ATOM 3375 C CA . SER A 1 414 ? -4.464 13.422 29.252 1.00 39.66 414 SER A CA 1
ATOM 3376 C C . SER A 1 414 ? -5.068 12.886 27.950 1.00 39.66 414 SER A C 1
ATOM 3378 O O . SER A 1 414 ? -6.262 13.002 27.680 1.00 39.66 414 SER A O 1
ATOM 3380 N N . GLN A 1 415 ? -4.218 12.329 27.088 1.00 44.78 415 GLN A N 1
ATOM 3381 C CA . GLN A 1 415 ? -4.663 11.558 25.932 1.00 44.78 415 GLN A CA 1
ATOM 3382 C C . GLN A 1 415 ? -4.860 10.118 26.384 1.00 44.78 415 GLN A C 1
ATOM 3384 O O . GLN A 1 415 ? -3.956 9.543 26.983 1.00 44.78 415 GLN A O 1
ATOM 3389 N N . PHE A 1 416 ? -6.013 9.532 26.077 1.00 48.12 416 PHE A N 1
ATOM 3390 C CA . PHE A 1 416 ? -6.248 8.114 26.302 1.00 48.12 416 PHE A CA 1
ATOM 3391 C C . PHE A 1 416 ? -6.128 7.374 24.978 1.00 48.12 416 PHE A C 1
ATOM 3393 O O . PHE A 1 416 ? -6.774 7.738 23.990 1.00 48.12 416 PHE A O 1
ATOM 3400 N N . LYS A 1 417 ? -5.281 6.346 24.934 1.00 43.56 417 LYS A N 1
ATOM 3401 C CA . LYS A 1 417 ? -5.312 5.390 23.831 1.00 43.56 417 LYS A CA 1
ATOM 3402 C C . LYS A 1 417 ? -6.436 4.409 24.134 1.00 43.56 417 LYS A C 1
ATOM 3404 O O . LYS A 1 417 ? -6.458 3.861 25.229 1.00 43.56 417 LYS A O 1
ATOM 3409 N N . HIS A 1 418 ? -7.337 4.206 23.176 1.00 37.91 418 HIS A N 1
ATOM 3410 C CA . HIS A 1 418 ? -8.274 3.097 23.248 1.00 37.91 418 HIS A CA 1
ATOM 3411 C C . HIS A 1 418 ? -7.741 1.929 22.427 1.00 37.91 418 HIS A C 1
ATOM 3413 O O . HIS A 1 418 ? -7.379 2.104 21.261 1.00 37.91 418 HIS A O 1
ATOM 3419 N N . ASN A 1 419 ? -7.675 0.752 23.039 1.00 41.97 419 ASN A N 1
ATOM 3420 C CA . ASN A 1 419 ? -7.613 -0.501 22.303 1.00 41.97 419 ASN A CA 1
ATOM 3421 C C . ASN A 1 419 ? -8.972 -1.176 22.510 1.00 41.97 419 ASN A C 1
ATOM 3423 O O . ASN A 1 419 ? -9.397 -1.365 23.648 1.00 41.97 419 ASN A O 1
ATOM 3427 N N . SER A 1 420 ? -9.666 -1.493 21.420 1.00 36.97 420 SER A N 1
ATOM 3428 C CA . SER A 1 420 ? -10.714 -2.508 21.476 1.00 36.97 420 SER A CA 1
ATOM 3429 C C . SER A 1 420 ? -9.991 -3.842 21.432 1.00 36.97 420 SER A C 1
ATOM 3431 O O . SER A 1 420 ? -9.445 -4.218 20.394 1.00 36.97 420 SER A O 1
ATOM 3433 N N . THR A 1 421 ? -9.880 -4.478 22.588 1.00 40.62 421 THR A N 1
ATOM 3434 C CA . THR A 1 421 ? -9.247 -5.789 22.730 1.00 40.62 421 THR A CA 1
ATOM 3435 C C . THR A 1 421 ? -10.344 -6.839 22.728 1.00 40.62 421 THR A C 1
ATOM 3437 O O . THR A 1 421 ? -11.342 -6.687 23.434 1.00 40.62 421 THR A O 1
ATOM 3440 N N . LYS A 1 422 ? -10.152 -7.861 21.900 1.00 35.88 422 LYS A N 1
ATOM 3441 C CA . LYS A 1 422 ? -10.897 -9.111 21.904 1.00 35.88 422 LYS A CA 1
ATOM 3442 C C . LYS A 1 422 ? -9.882 -10.226 22.056 1.00 35.88 422 LYS A C 1
ATOM 3444 O O . LYS A 1 422 ? -8.834 -10.118 21.370 1.00 35.88 422 LYS A O 1
#